Protein AF-A0A2C6KY39-F1 (afdb_monomer)

InterPro domains:
  IPR003323 OTU domain [PS50802] (334-514)

Organism: NCBI:txid483139

Nearest PDB structures (foldseek):
  6dx5-assembly1_A-2  TM=6.648E-01  e=6.462E-04  Farallon virus
  5lrw-assembly1_A  TM=4.893E-01  e=3.773E-02  Homo sapiens
  5y6p-assembly1_lz  TM=8.313E-02  e=6.990E+00  Griffithsia pacifica

Secondary structure (DSSP, 8-state):
-----------------------------------------------------------------PPPHHHHHHHHGGG-------PPP------HHHHHHHHHHHHHHHHHHHHHHHHHHHHHHHHHHHHHHHHHHTT-PPPPP-------------------------------HHHHHHHHHHHHHHTTTTS---------HHHHHHHHTTSS--HHHHHHHHHHHHT--TTTHHHHHHHHHHH-TTS-HHHHHHHHHHTTT-HHHHHHHHHHGGGSPPHHHHHHHHTTTGGG-B-PPPHHHHHHHHHHTT-----SPPP---BSS---EEEE-----SS-HHHHHHHHHHHS-STTHHHHHHHHHHHHHHHSSTTSTTGGGS-HHHHHHHHHHHHHH---GGGGGSTTTTS-GGG--HHHHHHHHHHHHH-GGGTPPP-HHHHHHHHHHHTSEEEEEEPPPB-TTT--BPPPEEEEEPP---S-TTTTTT--EEEEEE-TTS-EEEEEEE--TTHHHHHHHHHHHHHHHHHHHH--

Mean predicted aligned error: 17.51 Å

pLDDT: mean 70.04, std 25.93, range [23.72, 98.56]

Radius of gyration: 34.57 Å; Cα contacts (8 Å, |Δi|>4): 542; chains: 1; bounding box: 104×100×108 Å

Structure (mmCIF, N/CA/C/O backbone):
data_AF-A0A2C6KY39-F1
#
_entry.id   AF-A0A2C6KY39-F1
#
loop_
_atom_site.group_PDB
_atom_site.id
_atom_site.type_symbol
_atom_site.label_atom_id
_atom_site.label_alt_id
_atom_site.label_comp_id
_atom_site.label_asym_id
_atom_site.label_entity_id
_atom_site.label_seq_id
_atom_site.pdbx_PDB_ins_code
_atom_site.Cartn_x
_atom_site.Cartn_y
_atom_site.Cartn_z
_atom_site.occupancy
_atom_site.B_iso_or_equiv
_atom_site.auth_seq_id
_atom_site.auth_comp_id
_atom_site.auth_asym_id
_atom_site.auth_atom_id
_atom_site.pdbx_PDB_model_num
ATOM 1 N N . MET A 1 1 ? -42.215 21.895 -60.865 1.00 36.88 1 MET A N 1
ATOM 2 C CA . MET A 1 1 ? -40.912 21.889 -61.566 1.00 36.88 1 MET A CA 1
ATOM 3 C C . MET A 1 1 ? -40.409 20.457 -61.552 1.00 36.88 1 MET A C 1
ATOM 5 O O . MET A 1 1 ? -40.299 19.886 -60.479 1.00 36.88 1 MET A O 1
ATOM 9 N N . ALA A 1 2 ? -40.319 19.847 -62.730 1.00 27.84 2 ALA A N 1
ATOM 10 C CA . ALA A 1 2 ? -40.395 18.403 -62.958 1.00 27.84 2 ALA A CA 1
ATOM 11 C C . ALA A 1 2 ? -39.108 17.833 -63.585 1.00 27.84 2 ALA A C 1
ATOM 13 O O . ALA A 1 2 ? -38.321 18.611 -64.119 1.00 27.84 2 ALA A O 1
ATOM 14 N N . SER A 1 3 ? -39.031 16.487 -63.631 1.00 26.12 3 SER A N 1
ATOM 15 C CA . SER A 1 3 ? -38.187 15.627 -64.503 1.00 26.12 3 SER A CA 1
ATOM 16 C C . SER A 1 3 ? -36.791 15.238 -63.967 1.00 26.12 3 SER A C 1
ATOM 18 O O . SER A 1 3 ? -36.095 16.116 -63.483 1.00 26.12 3 SER A O 1
ATOM 20 N N . VAL A 1 4 ? -36.207 14.028 -64.092 1.00 32.62 4 VAL A N 1
ATO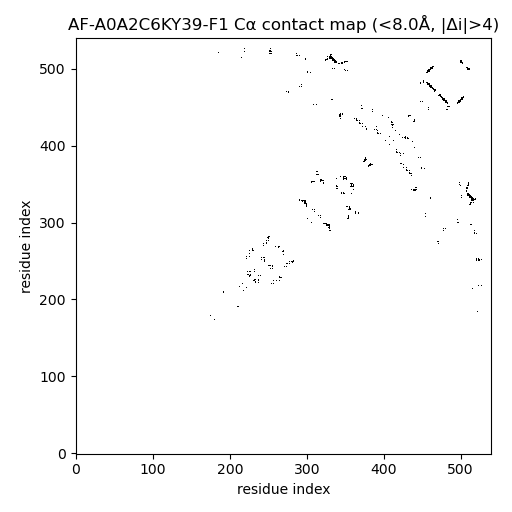M 21 C CA . VAL A 1 4 ? -36.572 12.596 -64.298 1.00 32.62 4 VAL A CA 1
ATOM 22 C C . VAL A 1 4 ? -35.229 11.806 -64.388 1.00 32.62 4 VAL A C 1
ATOM 24 O O . VAL A 1 4 ? -34.253 12.337 -64.899 1.00 32.62 4 VAL A O 1
ATOM 27 N N . ALA A 1 5 ? -35.227 10.548 -63.911 1.00 30.97 5 ALA A N 1
ATOM 28 C CA . ALA A 1 5 ? -34.446 9.337 -64.288 1.00 30.97 5 ALA A CA 1
ATOM 29 C C . ALA A 1 5 ? -32.886 9.214 -64.314 1.00 30.97 5 ALA A C 1
ATOM 31 O O . ALA A 1 5 ? -32.195 9.820 -65.119 1.00 30.97 5 ALA A O 1
ATOM 32 N N . ARG A 1 6 ? -32.429 8.212 -63.525 1.00 33.03 6 ARG A N 1
ATOM 33 C CA . ARG A 1 6 ? -31.681 6.941 -63.815 1.00 33.03 6 ARG A CA 1
ATOM 34 C C . ARG A 1 6 ? -30.318 6.886 -64.555 1.00 33.03 6 ARG A C 1
ATOM 36 O O . ARG A 1 6 ? -30.243 7.145 -65.745 1.00 33.03 6 ARG A O 1
ATOM 43 N N . ASN A 1 7 ? -29.375 6.249 -63.832 1.00 37.94 7 ASN A N 1
ATOM 44 C CA . ASN A 1 7 ? -28.486 5.089 -64.122 1.00 37.94 7 ASN A CA 1
ATOM 45 C C . ASN A 1 7 ? -27.585 5.040 -65.375 1.00 37.94 7 ASN A C 1
ATOM 47 O O . ASN A 1 7 ? -28.089 5.143 -66.482 1.00 37.94 7 ASN A O 1
ATOM 51 N N . TYR A 1 8 ? -26.302 4.672 -65.186 1.00 31.06 8 TYR A N 1
ATOM 52 C CA . TYR A 1 8 ? -25.666 3.394 -65.609 1.00 31.06 8 TYR A CA 1
ATOM 53 C C . TYR A 1 8 ? -24.148 3.376 -65.245 1.00 31.06 8 TYR A C 1
ATOM 55 O O . TYR A 1 8 ? -23.423 4.320 -65.539 1.00 31.06 8 TYR A O 1
ATOM 63 N N . LEU A 1 9 ? -23.686 2.296 -64.596 1.00 35.53 9 LEU A N 1
ATOM 64 C CA . LEU A 1 9 ? -22.308 1.724 -64.622 1.00 35.53 9 LEU A CA 1
ATOM 65 C C . LEU A 1 9 ? -22.235 0.712 -65.812 1.00 35.53 9 LEU A C 1
ATOM 67 O O . LEU A 1 9 ? -23.295 0.553 -66.423 1.00 35.53 9 LEU A O 1
ATOM 71 N N . PRO A 1 10 ? -21.155 -0.051 -66.150 1.00 56.91 10 PRO A N 1
ATOM 72 C CA . PRO A 1 10 ? -19.895 -0.356 -65.431 1.00 56.91 10 PRO A CA 1
ATOM 73 C C . PRO A 1 10 ? -18.613 -0.462 -66.328 1.00 56.91 10 PRO A C 1
ATOM 75 O O . PRO A 1 10 ? -18.669 -0.279 -67.539 1.00 56.91 10 PRO A O 1
ATOM 78 N N . ASP A 1 11 ? -17.458 -0.804 -65.728 1.00 35.19 11 ASP A N 1
ATOM 79 C CA . ASP A 1 11 ? -16.758 -2.113 -65.886 1.00 35.19 11 ASP A CA 1
ATOM 80 C C . ASP A 1 11 ? -15.215 -2.119 -66.081 1.00 35.19 11 ASP A C 1
ATOM 82 O O . ASP A 1 11 ? -14.670 -1.336 -66.853 1.00 35.19 11 ASP A O 1
ATOM 86 N N . ASN A 1 12 ? -14.585 -3.113 -65.418 1.00 33.00 12 ASN A N 1
ATOM 87 C CA . ASN A 1 12 ? -13.270 -3.785 -65.606 1.00 33.00 12 ASN A CA 1
ATOM 88 C C . ASN A 1 12 ? -11.957 -2.961 -65.570 1.00 33.00 12 ASN A C 1
ATOM 90 O O . ASN A 1 12 ? -11.859 -1.888 -66.139 1.00 33.00 12 ASN A O 1
ATOM 94 N N . GLY A 1 13 ? -10.831 -3.378 -64.972 1.00 31.98 13 GLY A N 1
ATOM 95 C CA . GLY A 1 13 ? -10.314 -4.688 -64.548 1.00 31.98 13 GLY A CA 1
ATOM 96 C C . GLY A 1 13 ? -8.877 -4.846 -65.100 1.00 31.98 13 GLY A C 1
ATOM 97 O O . GLY A 1 13 ? -8.683 -4.645 -66.294 1.00 31.98 13 GLY A O 1
ATOM 98 N N . GLY A 1 14 ? -7.859 -5.186 -64.289 1.00 28.80 14 GLY A N 1
ATOM 99 C CA . GLY A 1 14 ? -6.523 -5.511 -64.833 1.00 28.80 14 GLY A CA 1
ATOM 100 C C . GLY A 1 14 ? -5.338 -5.568 -63.853 1.00 28.80 14 GLY A C 1
ATOM 101 O O . GLY A 1 14 ? -4.915 -4.553 -63.313 1.00 28.80 14 GLY A O 1
ATOM 102 N N . ASN A 1 15 ? -4.778 -6.772 -63.696 1.00 37.00 15 ASN A N 1
ATOM 103 C CA . ASN A 1 15 ? -3.498 -7.112 -63.054 1.00 37.00 15 ASN A CA 1
ATOM 104 C C . ASN A 1 15 ? -2.273 -6.479 -63.748 1.00 37.00 15 ASN A C 1
ATOM 106 O O . ASN A 1 15 ? -2.286 -6.293 -64.961 1.00 37.00 15 ASN A O 1
ATOM 110 N N . GLY A 1 16 ? -1.151 -6.332 -63.028 1.00 31.22 16 GLY A N 1
ATOM 111 C CA . GLY A 1 16 ? 0.162 -6.170 -63.670 1.00 31.22 16 GLY A CA 1
ATOM 112 C C . GLY A 1 16 ? 1.335 -5.925 -62.718 1.00 31.22 16 GLY A C 1
ATOM 113 O O . GLY A 1 16 ? 1.472 -4.846 -62.156 1.00 31.22 16 GLY A O 1
ATOM 114 N N . ALA A 1 17 ? 2.204 -6.926 -62.574 1.00 38.81 17 ALA A N 1
ATOM 115 C CA . ALA A 1 17 ? 3.520 -6.835 -61.946 1.00 38.81 17 ALA A CA 1
ATOM 116 C C . ALA A 1 17 ? 4.590 -6.307 -62.932 1.00 38.81 17 ALA A C 1
ATOM 118 O O . ALA A 1 17 ? 4.516 -6.594 -64.123 1.00 38.81 17 ALA A O 1
ATOM 119 N N . GLY A 1 18 ? 5.629 -5.631 -62.423 1.00 33.31 18 GLY A N 1
ATOM 120 C CA . GLY A 1 18 ? 6.867 -5.281 -63.151 1.00 33.31 18 GLY A CA 1
ATOM 121 C C . GLY A 1 18 ? 7.591 -4.111 -62.466 1.00 33.31 18 GLY A C 1
ATOM 122 O O . GLY A 1 18 ? 7.040 -3.025 -62.388 1.00 33.31 18 GLY A O 1
ATOM 123 N N . LYS A 1 19 ? 8.654 -4.330 -61.680 1.00 37.12 19 LYS A N 1
ATOM 124 C CA . LYS A 1 19 ? 10.090 -4.379 -62.041 1.00 37.12 19 LYS A CA 1
ATOM 125 C C . LYS A 1 19 ? 10.651 -3.135 -62.763 1.00 37.12 19 LYS A C 1
ATOM 127 O O . LYS A 1 19 ? 10.215 -2.791 -63.848 1.00 37.12 19 LYS A O 1
ATOM 132 N N . GLU A 1 20 ? 11.754 -2.662 -62.170 1.00 33.38 20 GLU A N 1
ATOM 133 C CA . GLU A 1 20 ? 12.953 -2.027 -62.749 1.00 33.38 20 GLU A CA 1
ATOM 134 C C . GLU A 1 20 ? 13.181 -0.497 -62.701 1.00 33.38 20 GLU A C 1
ATOM 136 O O . GLU A 1 20 ? 12.447 0.299 -63.269 1.00 33.38 20 GLU A O 1
ATOM 141 N N . ARG A 1 21 ? 14.374 -0.201 -62.139 1.00 33.31 21 ARG A N 1
ATOM 142 C CA . ARG A 1 21 ? 15.366 0.864 -62.423 1.00 33.31 21 ARG A CA 1
ATOM 143 C C . ARG A 1 21 ? 15.078 2.270 -61.883 1.00 33.31 21 ARG A C 1
ATOM 145 O O . ARG A 1 21 ? 14.135 2.934 -62.270 1.00 33.31 21 ARG A O 1
ATOM 152 N N . ALA A 1 22 ? 15.804 2.703 -60.849 1.00 33.44 22 ALA A N 1
ATOM 153 C CA . ALA A 1 22 ? 17.206 3.160 -60.831 1.00 33.44 22 ALA A CA 1
ATOM 154 C C . ALA A 1 22 ? 17.383 4.553 -61.453 1.00 33.44 22 ALA A C 1
ATOM 156 O O . ALA A 1 22 ? 17.287 4.709 -62.663 1.00 33.44 22 ALA A O 1
ATOM 157 N N . ASN A 1 23 ? 17.730 5.535 -60.615 1.00 36.03 23 ASN A N 1
ATOM 158 C CA . ASN A 1 23 ? 18.619 6.620 -61.014 1.00 36.03 23 ASN A CA 1
ATOM 159 C C . ASN A 1 23 ? 19.410 7.140 -59.810 1.00 36.03 23 ASN A C 1
ATOM 161 O O . ASN A 1 23 ? 18.862 7.637 -58.828 1.00 36.03 23 ASN A O 1
ATOM 165 N N . HIS A 1 24 ? 20.725 6.977 -59.930 1.00 32.81 24 HIS A N 1
ATOM 166 C CA . HIS A 1 24 ? 21.764 7.592 -59.124 1.00 32.81 24 HIS A CA 1
ATOM 167 C C . HIS A 1 24 ? 21.763 9.116 -59.299 1.00 32.81 24 HIS A C 1
ATOM 169 O O . HIS A 1 24 ? 21.673 9.612 -60.421 1.00 32.81 24 HIS A O 1
ATOM 175 N N . ARG A 1 25 ? 22.036 9.853 -58.219 1.00 33.16 25 ARG A N 1
ATOM 176 C CA . ARG A 1 25 ? 22.856 11.064 -58.316 1.00 33.16 25 ARG A CA 1
ATOM 177 C C . ARG A 1 25 ? 23.725 11.217 -57.075 1.00 33.16 25 ARG A C 1
ATOM 179 O O . ARG A 1 25 ? 23.261 11.532 -55.987 1.00 33.16 25 ARG A O 1
ATOM 186 N N . THR A 1 26 ? 24.994 10.916 -57.294 1.00 31.88 26 THR A N 1
ATOM 187 C CA . THR A 1 26 ? 26.144 11.139 -56.428 1.00 31.88 26 THR A CA 1
ATOM 188 C C . THR A 1 26 ? 26.583 12.594 -56.591 1.00 31.88 26 THR A C 1
ATOM 190 O O . THR A 1 26 ? 26.703 13.065 -57.721 1.00 31.88 26 THR A O 1
ATOM 193 N N . THR A 1 27 ? 26.873 13.283 -55.491 1.00 36.19 27 THR A N 1
ATOM 194 C CA . THR A 1 27 ? 27.698 14.500 -55.506 1.00 36.19 27 THR A CA 1
ATOM 195 C C . THR A 1 27 ? 28.682 14.379 -54.355 1.00 36.19 27 THR A C 1
ATOM 197 O O . THR A 1 27 ? 28.283 14.247 -53.201 1.00 36.19 27 THR A O 1
ATOM 200 N N . THR A 1 28 ? 29.961 14.364 -54.701 1.00 31.20 28 THR A N 1
ATOM 201 C CA . THR A 1 28 ? 31.115 14.244 -53.813 1.00 31.20 28 THR A CA 1
ATOM 202 C C . THR A 1 28 ? 32.031 15.435 -54.092 1.00 31.20 28 THR A C 1
ATOM 204 O O . THR A 1 28 ? 32.365 15.625 -55.257 1.00 31.20 28 THR A O 1
ATOM 207 N N . ILE A 1 29 ? 32.463 16.107 -53.006 1.00 35.88 29 ILE A N 1
ATOM 208 C CA . ILE A 1 29 ? 33.834 16.619 -52.739 1.00 35.88 29 ILE A CA 1
ATOM 209 C C . ILE A 1 29 ? 34.235 17.892 -53.544 1.00 35.88 29 ILE A C 1
ATOM 211 O O . ILE A 1 29 ? 33.905 18.005 -54.714 1.00 35.88 29 ILE A O 1
ATOM 215 N N . ASP A 1 30 ? 34.835 18.957 -52.989 1.00 28.89 30 ASP A N 1
ATOM 216 C CA . ASP A 1 30 ? 36.075 19.037 -52.190 1.00 28.89 30 ASP A CA 1
ATOM 217 C C . ASP A 1 30 ? 36.143 20.328 -51.310 1.00 28.89 30 ASP A C 1
ATOM 219 O O . ASP A 1 30 ? 35.406 21.283 -51.571 1.00 28.89 30 ASP A O 1
ATOM 223 N N . PRO A 1 31 ? 37.016 20.375 -50.278 1.00 45.53 31 PRO A N 1
ATOM 224 C CA . PRO A 1 31 ? 37.227 21.450 -49.307 1.00 45.53 31 PRO A CA 1
ATOM 225 C C . PRO A 1 31 ? 38.449 22.331 -49.641 1.00 45.53 31 PRO A C 1
ATOM 227 O O . PRO A 1 31 ? 39.282 21.945 -50.453 1.00 45.53 31 PRO A O 1
ATOM 230 N N . THR A 1 32 ? 38.607 23.475 -48.956 1.00 33.94 32 THR A N 1
ATOM 231 C CA . THR A 1 32 ? 39.846 23.975 -48.289 1.00 33.94 32 THR A CA 1
ATOM 232 C C . THR A 1 32 ? 39.788 25.484 -47.982 1.00 33.94 32 THR A C 1
ATOM 234 O O . THR A 1 32 ? 39.135 26.229 -48.705 1.00 33.94 32 THR A O 1
ATOM 237 N N . ALA A 1 33 ? 40.526 25.873 -46.922 1.00 33.19 33 ALA A N 1
ATOM 238 C CA . ALA A 1 33 ? 41.019 27.201 -46.475 1.00 33.19 33 ALA A CA 1
ATOM 239 C C . ALA A 1 33 ? 40.507 27.562 -45.058 1.00 33.19 33 ALA A C 1
ATOM 241 O O . ALA A 1 33 ? 39.350 27.929 -44.892 1.00 33.19 33 ALA A O 1
ATOM 242 N N . PHE A 1 34 ? 41.205 27.212 -43.965 1.00 36.75 34 PHE A N 1
ATOM 243 C CA . PHE A 1 34 ? 42.358 27.906 -43.345 1.00 36.75 34 PHE A CA 1
ATOM 244 C C . PHE A 1 34 ? 42.165 29.423 -43.176 1.00 36.75 34 PHE A C 1
ATOM 246 O O . PHE A 1 34 ? 42.286 30.152 -44.148 1.00 36.75 34 PHE A O 1
ATOM 253 N N . GLU A 1 35 ? 41.957 29.888 -41.938 1.00 33.66 35 GLU A N 1
ATOM 254 C CA . GLU A 1 35 ? 42.928 30.751 -41.247 1.00 33.66 35 GLU A CA 1
ATOM 255 C C . GLU A 1 35 ? 42.586 30.954 -39.761 1.00 33.66 35 GLU A C 1
ATOM 257 O O . GLU A 1 35 ? 41.440 31.082 -39.339 1.00 33.66 35 GLU A O 1
ATOM 262 N N . SER A 1 36 ? 43.653 30.921 -38.976 1.00 37.03 36 SER A N 1
ATOM 263 C CA . SER A 1 36 ? 43.776 31.115 -37.539 1.00 37.03 36 SER A CA 1
ATOM 264 C C . SER A 1 36 ? 43.869 32.594 -37.167 1.00 37.03 36 SER A C 1
ATOM 266 O O . SER A 1 36 ? 44.556 33.347 -37.852 1.00 37.03 36 SER A O 1
ATOM 268 N N . THR A 1 37 ? 43.362 32.985 -35.998 1.00 32.97 37 THR A N 1
ATOM 269 C CA . THR A 1 37 ? 44.036 34.009 -35.178 1.00 32.97 37 THR A CA 1
ATOM 270 C C . THR A 1 37 ? 43.630 33.894 -33.713 1.00 32.97 37 THR A C 1
ATOM 272 O O . THR A 1 37 ? 42.479 34.055 -33.323 1.00 32.97 37 THR A O 1
ATOM 275 N N . SER A 1 38 ? 44.633 33.571 -32.912 1.00 37.16 38 SER A N 1
ATOM 276 C CA . SER A 1 38 ? 44.718 33.680 -31.463 1.00 37.16 38 SER A CA 1
ATOM 277 C C . SER A 1 38 ? 45.049 35.117 -31.055 1.00 37.16 38 SER A C 1
ATOM 279 O O . SER A 1 38 ? 45.911 35.723 -31.689 1.00 37.16 38 SER A O 1
ATOM 281 N N . GLN A 1 39 ? 44.481 35.623 -29.953 1.00 31.95 39 GLN A N 1
ATOM 282 C CA . GLN A 1 39 ? 45.157 36.648 -29.152 1.00 31.95 39 GLN A CA 1
ATOM 283 C C . GLN A 1 39 ? 44.742 36.613 -27.672 1.00 31.95 39 GLN A C 1
ATOM 285 O O . GLN A 1 39 ? 43.570 36.479 -27.330 1.00 31.95 39 GLN A O 1
ATOM 290 N N . GLU A 1 40 ? 45.774 36.683 -26.833 1.00 39.59 40 GLU A N 1
ATOM 291 C CA . GLU A 1 40 ? 45.837 36.577 -25.374 1.00 39.59 40 GLU A CA 1
ATOM 292 C C . GLU A 1 40 ? 45.505 37.882 -24.611 1.00 39.59 40 GLU A C 1
ATOM 294 O O . GLU A 1 40 ? 45.471 38.962 -25.202 1.00 39.59 40 GLU A O 1
ATOM 299 N N . ARG A 1 41 ? 45.507 37.738 -23.267 1.00 31.47 41 ARG A N 1
ATOM 300 C CA . ARG A 1 41 ? 45.662 38.716 -22.154 1.00 31.47 41 ARG A CA 1
ATOM 301 C C . ARG A 1 41 ? 44.353 39.202 -21.521 1.00 31.47 41 ARG A C 1
ATOM 303 O O . ARG A 1 41 ? 43.426 39.557 -22.228 1.00 31.47 41 ARG A O 1
ATOM 310 N N . GLY A 1 42 ? 44.216 39.294 -20.198 1.00 29.12 42 GLY A N 1
ATOM 311 C CA . GLY A 1 42 ? 45.138 39.078 -19.079 1.00 29.12 42 GLY A CA 1
ATOM 312 C C . GLY A 1 42 ? 44.414 39.339 -17.742 1.00 29.12 42 GLY A C 1
ATOM 313 O O . GLY A 1 42 ? 43.309 39.877 -17.735 1.00 29.12 42 GLY A O 1
ATOM 314 N N . GLU A 1 43 ? 45.047 38.915 -16.647 1.00 41.84 43 GLU A N 1
ATOM 315 C CA . GLU A 1 43 ? 44.728 39.153 -15.220 1.00 41.84 43 GLU A CA 1
ATOM 316 C C . GLU A 1 43 ? 44.594 40.674 -14.915 1.00 41.84 43 GLU A C 1
ATOM 318 O O . GLU A 1 43 ? 45.094 41.482 -15.691 1.00 41.84 43 GLU A O 1
ATOM 323 N N . THR A 1 44 ? 43.915 41.198 -13.883 1.00 34.81 44 THR A N 1
ATOM 324 C CA . THR A 1 44 ? 44.059 40.984 -12.425 1.00 34.81 44 THR A CA 1
ATOM 325 C C . THR A 1 44 ? 42.930 41.678 -11.626 1.00 34.81 44 THR A C 1
ATOM 327 O O . THR A 1 44 ? 42.529 42.788 -11.958 1.00 34.81 44 THR A O 1
ATOM 330 N N . ASP A 1 45 ? 42.509 41.017 -10.547 1.00 34.84 45 ASP A N 1
ATOM 331 C CA . ASP A 1 45 ? 42.224 41.447 -9.159 1.00 34.84 45 ASP A CA 1
ATOM 332 C C . ASP A 1 45 ? 41.598 42.798 -8.703 1.00 34.84 45 ASP A C 1
ATOM 334 O O . ASP A 1 45 ? 42.045 43.896 -9.016 1.00 34.84 45 ASP A O 1
ATOM 338 N N . THR A 1 46 ? 40.711 42.620 -7.704 1.00 36.34 46 THR A N 1
ATOM 339 C CA . THR A 1 46 ? 40.315 43.476 -6.551 1.00 36.34 46 THR A CA 1
ATOM 340 C C . THR A 1 46 ? 39.628 44.843 -6.731 1.00 36.34 46 THR A C 1
ATOM 342 O O . THR A 1 46 ? 40.208 45.803 -7.224 1.00 36.34 46 THR A O 1
ATOM 345 N N . SER A 1 47 ? 38.428 44.987 -6.147 1.00 29.58 47 SER A N 1
ATOM 346 C CA . SER A 1 47 ? 38.127 45.966 -5.073 1.00 29.58 47 SER A CA 1
ATOM 347 C C . SER A 1 47 ? 36.646 45.947 -4.647 1.00 29.58 47 SER A C 1
ATOM 349 O O . SER A 1 47 ? 35.771 45.429 -5.335 1.00 29.58 47 SER A O 1
ATOM 351 N N . GLU A 1 48 ? 36.451 46.443 -3.429 1.00 31.53 48 GLU A N 1
ATOM 352 C CA . GLU A 1 48 ? 35.284 46.486 -2.546 1.00 31.53 48 GLU A CA 1
ATOM 353 C C . GLU A 1 48 ? 34.070 47.282 -3.068 1.00 31.53 48 GLU A C 1
ATOM 355 O O . GLU A 1 48 ? 34.198 48.123 -3.952 1.00 31.53 48 GLU A O 1
ATOM 360 N N . GLY A 1 49 ? 32.922 47.124 -2.388 1.00 27.86 49 GLY A N 1
ATOM 361 C CA . GLY A 1 49 ? 32.062 48.280 -2.088 1.00 27.86 49 GLY A CA 1
ATOM 362 C C . GLY A 1 49 ? 30.573 48.177 -2.432 1.00 27.86 49 GLY A C 1
ATOM 363 O O . GLY A 1 49 ? 30.173 48.403 -3.565 1.00 27.86 49 GLY A O 1
ATOM 364 N N . ASP A 1 50 ? 29.780 47.960 -1.381 1.00 28.34 50 ASP A N 1
ATOM 365 C CA . ASP A 1 50 ? 28.473 48.570 -1.086 1.00 28.34 50 ASP A CA 1
ATOM 366 C C . ASP A 1 50 ? 27.178 48.240 -1.863 1.00 28.34 50 ASP A C 1
ATOM 368 O O . ASP A 1 50 ? 26.956 48.578 -3.021 1.00 28.34 50 ASP A O 1
ATOM 372 N N . LEU A 1 51 ? 26.261 47.645 -1.077 1.00 32.66 51 LEU A N 1
ATOM 373 C CA . LEU A 1 51 ? 24.873 48.062 -0.818 1.00 32.66 51 LEU A CA 1
ATOM 374 C C . LEU A 1 51 ? 24.143 48.825 -1.931 1.00 32.66 51 LEU A C 1
ATOM 376 O O . LEU A 1 51 ? 24.444 49.980 -2.154 1.00 32.66 51 LEU A O 1
ATOM 380 N N . TRP A 1 52 ? 23.036 48.266 -2.436 1.00 28.69 52 TRP A N 1
ATOM 381 C CA . TRP A 1 52 ? 21.708 48.903 -2.407 1.00 28.69 52 TRP A CA 1
ATOM 382 C C . TRP A 1 52 ? 20.611 47.835 -2.566 1.00 28.69 52 TRP A C 1
ATOM 384 O O . TRP A 1 52 ? 20.792 46.762 -3.137 1.00 28.69 52 TRP A O 1
ATOM 394 N N . THR A 1 53 ? 19.479 48.129 -1.949 1.00 30.48 53 THR A N 1
ATOM 395 C CA . THR A 1 53 ? 18.307 47.295 -1.686 1.00 30.48 53 THR A CA 1
ATOM 396 C C . THR A 1 53 ? 17.428 47.053 -2.916 1.00 30.48 53 THR A C 1
ATOM 398 O O . THR A 1 53 ? 17.204 47.965 -3.707 1.00 30.48 53 THR A O 1
ATOM 401 N N . SER A 1 54 ? 16.802 45.870 -3.011 1.00 27.34 54 SER A N 1
ATOM 402 C CA . SER A 1 54 ? 15.392 45.733 -3.427 1.00 27.34 54 SER A CA 1
ATOM 403 C C . SER A 1 54 ? 14.818 44.339 -3.147 1.00 27.34 54 SER A C 1
ATOM 405 O O . SER A 1 54 ? 15.398 43.308 -3.473 1.00 27.34 54 SER A O 1
ATOM 407 N N . ARG A 1 55 ? 13.650 44.351 -2.496 1.00 28.55 55 ARG A N 1
ATOM 408 C CA . ARG A 1 55 ? 12.750 43.224 -2.210 1.00 28.55 55 ARG A CA 1
ATOM 409 C C . ARG A 1 55 ? 12.240 42.576 -3.505 1.00 28.55 55 ARG A C 1
ATOM 411 O O . ARG A 1 55 ? 12.059 43.298 -4.476 1.00 28.55 55 ARG A O 1
ATOM 418 N N . VAL A 1 56 ? 11.857 41.289 -3.432 1.00 25.48 56 VAL A N 1
ATOM 419 C CA . VAL A 1 56 ? 10.525 40.717 -3.795 1.00 25.48 56 VAL A CA 1
ATOM 420 C C . VAL A 1 56 ? 10.646 39.202 -4.087 1.00 25.48 56 VAL A C 1
ATOM 422 O O . VAL A 1 56 ? 11.260 38.782 -5.056 1.00 25.48 56 VAL A O 1
ATOM 425 N N . PHE A 1 57 ? 10.009 38.415 -3.206 1.00 28.44 57 PHE A N 1
ATOM 426 C CA . PHE A 1 57 ? 9.527 37.025 -3.325 1.00 28.44 57 PHE A CA 1
ATOM 427 C C . PHE A 1 57 ? 10.513 35.890 -3.667 1.00 28.44 57 PHE A C 1
ATOM 429 O O . PHE A 1 57 ? 10.662 35.484 -4.814 1.00 28.44 57 PHE A O 1
ATOM 436 N N . ALA A 1 58 ? 11.021 35.229 -2.619 1.00 27.08 58 ALA A N 1
ATOM 437 C CA . ALA A 1 58 ? 11.440 33.830 -2.685 1.00 27.08 58 ALA A CA 1
ATOM 438 C C . ALA A 1 58 ? 10.527 32.981 -1.787 1.00 27.08 58 ALA A C 1
ATOM 440 O O . ALA A 1 58 ? 10.596 33.024 -0.561 1.00 27.08 58 ALA A O 1
ATOM 441 N N . ASN A 1 59 ? 9.657 32.220 -2.447 1.00 26.50 59 ASN A N 1
ATOM 442 C CA . ASN A 1 59 ? 8.874 31.122 -1.899 1.00 26.50 59 ASN A CA 1
ATOM 443 C C . ASN A 1 59 ? 9.850 30.036 -1.408 1.00 26.50 59 ASN A C 1
ATOM 445 O O . ASN A 1 59 ? 10.340 29.225 -2.197 1.00 26.50 59 ASN A O 1
ATOM 449 N N . THR A 1 60 ? 10.176 30.015 -0.117 1.00 25.72 60 THR A N 1
ATOM 450 C CA . THR A 1 60 ? 10.931 28.915 0.492 1.00 25.72 60 THR A CA 1
ATOM 451 C C . THR A 1 60 ? 9.994 27.734 0.713 1.00 25.72 60 THR A C 1
ATOM 453 O O . THR A 1 60 ? 9.470 27.488 1.797 1.00 25.72 60 THR A O 1
ATOM 456 N N . GLY A 1 61 ? 9.793 26.966 -0.358 1.00 25.30 61 GLY A N 1
ATOM 457 C CA . GLY A 1 61 ? 9.284 25.607 -0.273 1.00 25.30 61 GLY A CA 1
ATOM 458 C C . GLY A 1 61 ? 10.249 24.768 0.558 1.00 25.30 61 GLY A C 1
ATOM 459 O O . GLY A 1 61 ? 11.241 24.250 0.045 1.00 25.30 61 GLY A O 1
ATOM 460 N N . LEU A 1 62 ? 9.953 24.635 1.851 1.00 23.72 62 LEU A N 1
ATOM 461 C CA . LEU A 1 62 ? 10.519 23.617 2.725 1.00 23.72 62 LEU A CA 1
ATOM 462 C C . LEU A 1 62 ? 10.179 22.246 2.130 1.00 23.72 62 LEU A C 1
ATOM 464 O O . LEU A 1 62 ? 9.166 21.628 2.458 1.00 23.72 62 LEU A O 1
ATOM 468 N N . ARG A 1 63 ? 11.049 21.746 1.246 1.00 27.17 63 ARG A N 1
ATOM 469 C CA . ARG A 1 63 ? 11.145 20.319 0.948 1.00 27.17 63 ARG A CA 1
ATOM 470 C C . ARG A 1 63 ? 11.514 19.630 2.257 1.00 27.17 63 ARG A C 1
ATOM 472 O O . ARG A 1 63 ? 12.691 19.478 2.580 1.00 27.17 63 ARG A O 1
ATOM 479 N N . ARG A 1 64 ? 10.501 19.212 3.022 1.00 27.16 64 ARG A N 1
ATOM 480 C CA . ARG A 1 64 ? 10.677 18.199 4.063 1.00 27.16 64 ARG A CA 1
ATOM 481 C C . ARG A 1 64 ? 11.371 17.017 3.391 1.00 27.16 64 ARG A C 1
ATOM 483 O O . ARG A 1 64 ? 10.799 16.391 2.498 1.00 27.16 64 ARG A O 1
ATOM 490 N N . ARG A 1 65 ? 12.616 16.737 3.789 1.00 26.12 65 ARG A N 1
ATOM 491 C CA . ARG A 1 65 ? 13.258 15.448 3.520 1.00 26.12 65 ARG A CA 1
ATOM 492 C C . ARG A 1 65 ? 12.303 14.382 4.054 1.00 26.12 65 ARG A C 1
ATOM 494 O O . ARG A 1 65 ? 12.109 14.284 5.262 1.00 26.12 65 ARG A O 1
ATOM 501 N N . ARG A 1 66 ? 11.644 13.658 3.148 1.00 37.47 66 ARG A N 1
ATOM 502 C CA . ARG A 1 66 ? 10.832 12.496 3.508 1.00 37.47 66 ARG A CA 1
ATOM 503 C C . ARG A 1 66 ? 11.790 11.434 4.064 1.00 37.47 66 ARG A C 1
ATOM 505 O O . ARG A 1 66 ? 12.794 11.172 3.397 1.00 37.47 66 ARG A O 1
ATOM 512 N N . PRO A 1 67 ? 11.538 10.855 5.251 1.00 28.06 67 PRO A N 1
ATOM 513 C CA . PRO A 1 67 ? 12.267 9.667 5.674 1.00 28.06 67 PRO A CA 1
ATOM 514 C C . PRO A 1 67 ? 12.059 8.582 4.616 1.00 28.06 67 PRO A C 1
ATOM 516 O O . PRO A 1 67 ? 10.953 8.416 4.094 1.00 28.06 67 PRO A O 1
ATOM 519 N N . SER A 1 68 ? 13.138 7.906 4.230 1.00 36.16 68 SER A N 1
ATOM 520 C CA . SER A 1 68 ? 13.045 6.873 3.205 1.00 36.16 68 SER A CA 1
ATOM 521 C C . SER A 1 68 ? 12.304 5.673 3.794 1.00 36.16 68 SER A C 1
ATOM 523 O O . SER A 1 68 ? 12.470 5.346 4.966 1.00 36.16 68 SER A O 1
ATOM 525 N N . ARG A 1 69 ? 11.511 4.960 2.991 1.00 42.78 69 ARG A N 1
ATOM 526 C CA . ARG A 1 69 ? 10.842 3.714 3.407 1.00 42.78 69 ARG A CA 1
ATOM 527 C C . ARG A 1 69 ? 11.832 2.656 3.940 1.00 42.78 69 ARG A C 1
ATOM 529 O O . ARG A 1 69 ? 11.463 1.780 4.721 1.00 42.78 69 ARG A O 1
ATOM 536 N N . THR A 1 70 ? 13.110 2.772 3.578 1.00 44.62 70 THR A N 1
ATOM 537 C CA . THR A 1 70 ? 14.238 1.995 4.115 1.00 44.62 70 THR A CA 1
ATOM 538 C C . THR A 1 70 ? 14.460 2.215 5.614 1.00 44.62 70 THR A C 1
ATOM 540 O O . THR A 1 70 ? 14.821 1.265 6.309 1.00 44.62 70 THR A O 1
ATOM 543 N N . ASP A 1 71 ? 14.175 3.411 6.135 1.00 40.62 71 ASP A N 1
ATOM 544 C CA . ASP A 1 71 ? 14.309 3.726 7.562 1.00 40.62 71 ASP A CA 1
ATOM 545 C C . ASP A 1 71 ? 13.233 3.027 8.403 1.00 40.62 71 ASP A C 1
ATOM 547 O O . ASP A 1 71 ? 13.503 2.677 9.540 1.00 40.62 71 ASP A O 1
ATOM 551 N N . LEU A 1 72 ? 12.054 2.710 7.849 1.00 37.16 72 LEU A N 1
ATOM 552 C CA . LEU A 1 72 ? 11.095 1.815 8.518 1.00 37.16 72 LEU A CA 1
ATOM 553 C C . LEU A 1 72 ? 11.447 0.330 8.320 1.00 37.16 72 LEU A C 1
ATOM 555 O O . LEU A 1 72 ? 11.291 -0.478 9.235 1.00 37.16 72 LEU A O 1
ATOM 559 N N . ARG A 1 73 ? 11.951 -0.059 7.140 1.00 39.75 73 ARG A N 1
ATOM 560 C CA . ARG A 1 73 ? 12.196 -1.474 6.796 1.00 39.75 73 ARG A CA 1
ATOM 561 C C . ARG A 1 73 ? 13.408 -2.081 7.516 1.00 39.75 73 ARG A C 1
ATOM 563 O O . ARG A 1 73 ? 13.341 -3.236 7.926 1.00 39.75 73 ARG A O 1
ATOM 570 N N . THR A 1 74 ? 14.476 -1.306 7.729 1.00 40.00 74 THR A N 1
ATOM 571 C CA . THR A 1 74 ? 15.694 -1.760 8.443 1.00 40.00 74 THR A CA 1
ATOM 572 C C . THR A 1 74 ? 15.413 -2.083 9.920 1.00 40.00 74 THR A C 1
ATOM 574 O O . THR A 1 74 ? 16.123 -2.882 10.531 1.00 40.00 74 THR A O 1
ATOM 577 N N . TYR A 1 75 ? 14.345 -1.512 10.485 1.00 34.50 75 TYR A N 1
ATOM 578 C CA . TYR A 1 75 ? 13.906 -1.773 11.856 1.00 34.50 75 TYR A CA 1
ATOM 579 C C . TYR A 1 75 ? 13.049 -3.042 11.980 1.00 34.50 75 TYR A C 1
ATOM 581 O O . TYR A 1 75 ? 13.166 -3.756 12.972 1.00 34.50 75 TYR A O 1
ATOM 589 N N . ILE A 1 76 ? 12.246 -3.378 10.964 1.00 36.69 76 ILE A N 1
ATOM 590 C CA . ILE A 1 76 ? 11.328 -4.532 10.998 1.00 36.69 76 ILE A CA 1
ATOM 591 C C . ILE A 1 76 ? 12.073 -5.873 10.846 1.00 36.69 76 ILE A C 1
ATOM 593 O O . ILE A 1 76 ? 11.680 -6.875 11.442 1.00 36.69 76 ILE A O 1
ATOM 597 N N . THR A 1 77 ? 13.177 -5.928 10.094 1.00 36.41 77 THR A N 1
ATOM 598 C CA . THR A 1 77 ? 13.865 -7.200 9.797 1.00 36.41 77 THR A CA 1
ATOM 599 C C . THR A 1 77 ? 14.814 -7.700 10.891 1.00 36.41 77 THR A C 1
ATOM 601 O O . THR A 1 77 ? 15.166 -8.875 10.875 1.00 36.41 77 THR A O 1
ATOM 604 N N . ARG A 1 78 ? 15.214 -6.870 11.868 1.00 34.47 78 ARG A N 1
ATOM 605 C CA . ARG A 1 78 ? 16.143 -7.280 12.949 1.00 34.47 78 ARG A CA 1
ATOM 606 C C . ARG A 1 78 ? 15.509 -8.137 14.057 1.00 34.47 78 ARG A C 1
ATOM 608 O O . ARG A 1 78 ? 16.232 -8.647 14.902 1.00 34.47 78 ARG A O 1
ATOM 615 N N . GLY A 1 79 ? 14.189 -8.332 14.054 1.00 31.97 79 GLY A N 1
ATOM 616 C CA . GLY A 1 79 ? 13.478 -9.112 15.078 1.00 31.97 79 GLY A CA 1
ATOM 617 C C . GLY A 1 79 ? 13.350 -10.622 14.822 1.00 31.97 79 GLY A C 1
ATOM 618 O O . GLY A 1 79 ? 12.644 -11.282 15.576 1.00 31.97 79 GLY A O 1
ATOM 619 N N . ARG A 1 80 ? 13.955 -11.182 13.760 1.00 36.16 80 ARG A N 1
ATOM 620 C CA . ARG A 1 80 ? 13.690 -12.571 13.310 1.00 36.16 80 ARG A CA 1
ATOM 621 C C . ARG A 1 80 ? 14.722 -13.640 13.689 1.00 36.16 80 ARG A C 1
ATOM 623 O O . ARG A 1 80 ? 14.493 -14.804 13.370 1.00 36.16 80 ARG A O 1
ATOM 630 N N . ASP A 1 81 ? 15.790 -13.305 14.405 1.00 34.50 81 ASP A N 1
ATOM 631 C CA . ASP A 1 81 ? 16.819 -14.289 14.768 1.00 34.50 81 ASP A CA 1
ATOM 632 C C . ASP A 1 81 ? 16.592 -14.875 16.171 1.00 34.50 81 ASP A C 1
ATOM 634 O O . ASP A 1 81 ? 17.203 -14.422 17.133 1.00 34.50 81 ASP A O 1
ATOM 638 N N . PHE A 1 82 ? 15.748 -15.912 16.304 1.00 32.53 82 PHE A N 1
ATOM 639 C CA . PHE A 1 82 ? 15.756 -16.787 17.490 1.00 32.53 82 PHE A CA 1
ATOM 640 C C . PHE A 1 82 ? 15.456 -18.276 17.183 1.00 32.53 82 PHE A C 1
ATOM 642 O O . PHE A 1 82 ? 14.383 -18.655 16.727 1.00 32.53 82 PHE A O 1
ATOM 649 N N . HIS A 1 83 ? 16.467 -19.099 17.495 1.00 32.50 83 HIS A N 1
ATOM 650 C CA . HIS A 1 83 ? 16.526 -20.536 17.823 1.00 32.50 83 HIS A CA 1
ATOM 651 C C . HIS A 1 83 ? 15.759 -21.599 17.005 1.00 32.50 83 HIS A C 1
ATOM 653 O O . HIS A 1 83 ? 14.672 -22.050 17.363 1.00 32.50 83 HIS A O 1
ATOM 659 N N . HIS A 1 84 ? 16.474 -22.224 16.060 1.00 30.03 84 HIS A N 1
ATOM 660 C CA . HIS A 1 84 ? 16.225 -23.613 15.658 1.00 30.03 84 HIS A CA 1
ATOM 661 C C . HIS A 1 84 ? 16.823 -24.603 16.677 1.00 30.03 84 HIS A C 1
ATOM 663 O O . HIS A 1 84 ? 18.021 -24.893 16.664 1.00 30.03 84 HIS A O 1
ATOM 669 N N . VAL A 1 85 ? 15.979 -25.172 17.544 1.00 30.52 85 VAL A N 1
ATOM 670 C CA . VAL A 1 85 ? 16.333 -26.334 18.377 1.00 30.52 85 VAL A CA 1
ATOM 671 C C . VAL A 1 85 ? 16.175 -27.617 17.557 1.00 30.52 85 VAL A C 1
ATOM 673 O O . VAL A 1 85 ? 15.078 -28.035 17.191 1.00 30.52 85 VAL A O 1
ATOM 676 N N . ARG A 1 86 ? 17.311 -28.254 17.276 1.00 32.25 86 ARG A N 1
ATOM 677 C CA . ARG A 1 86 ? 17.450 -29.502 16.517 1.00 32.25 86 ARG A CA 1
ATOM 678 C C . ARG A 1 86 ? 17.067 -30.697 17.409 1.00 32.25 86 ARG A C 1
ATOM 680 O O . ARG A 1 86 ? 17.847 -31.093 18.272 1.00 32.25 86 ARG A O 1
ATOM 687 N N . LYS A 1 87 ? 15.882 -31.294 17.223 1.00 32.00 87 LYS A N 1
ATOM 688 C CA . LYS A 1 87 ? 15.507 -32.557 17.896 1.00 32.00 87 LYS A CA 1
ATOM 689 C C . LYS A 1 87 ? 16.065 -33.763 17.127 1.00 32.00 87 LYS A C 1
ATOM 691 O O . LYS A 1 87 ? 15.710 -33.985 15.974 1.00 32.00 87 LYS A O 1
ATOM 696 N N . LYS A 1 88 ? 16.934 -34.541 17.785 1.00 36.47 88 LYS A N 1
ATOM 697 C CA . LYS A 1 88 ? 17.393 -35.870 17.344 1.00 36.47 88 LYS A CA 1
ATOM 698 C C . LYS A 1 88 ? 16.247 -36.882 17.460 1.00 36.47 88 LYS A C 1
ATOM 700 O O . LYS A 1 88 ? 15.625 -36.978 18.516 1.00 36.47 88 LYS A O 1
ATOM 705 N N . SER A 1 89 ? 16.003 -37.652 16.403 1.00 33.47 89 SER A N 1
ATOM 706 C CA . SER A 1 89 ? 15.115 -38.816 16.410 1.00 33.47 89 SER A CA 1
ATOM 707 C C . SER A 1 89 ? 15.889 -40.078 16.807 1.00 33.47 89 SER A C 1
ATOM 709 O O . SER A 1 89 ? 16.964 -40.355 16.282 1.00 33.47 89 SER A O 1
ATOM 711 N N . ILE A 1 90 ? 15.327 -40.844 17.744 1.00 36.12 90 ILE A N 1
ATOM 712 C CA . ILE A 1 90 ? 15.743 -42.210 18.084 1.00 36.12 90 ILE A CA 1
ATOM 713 C C . ILE A 1 90 ? 14.683 -43.153 17.506 1.00 36.12 90 ILE A C 1
ATOM 715 O O . ILE A 1 90 ? 13.483 -42.926 17.676 1.00 36.12 90 ILE A O 1
ATOM 719 N N . GLY A 1 91 ? 15.140 -44.163 16.765 1.00 41.25 91 GLY A N 1
ATOM 720 C CA . GLY A 1 91 ? 14.309 -45.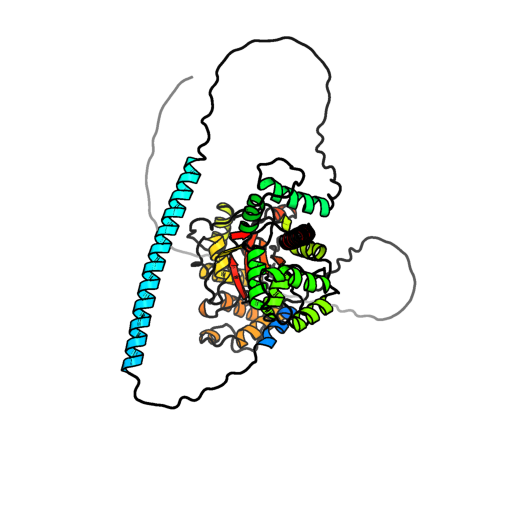145 16.075 1.00 41.25 91 GLY A CA 1
ATOM 721 C C . GLY A 1 91 ? 13.687 -46.179 17.014 1.00 41.25 91 GLY A C 1
ATOM 722 O O . GLY A 1 91 ? 14.284 -46.581 18.007 1.00 41.25 91 GLY A O 1
ATOM 723 N N . GLY A 1 92 ? 12.483 -46.626 16.660 1.00 36.94 92 GLY A N 1
ATOM 724 C CA . GLY A 1 92 ? 11.782 -47.730 17.311 1.00 36.94 92 GLY A CA 1
ATOM 725 C C . GLY A 1 92 ? 10.731 -48.308 16.368 1.00 36.94 92 GLY A C 1
ATOM 726 O O . GLY A 1 92 ? 9.693 -47.694 16.114 1.00 36.94 92 GLY A O 1
ATOM 727 N N . THR A 1 93 ? 11.034 -49.473 15.805 1.00 49.69 93 THR A N 1
ATOM 728 C CA . THR A 1 93 ? 10.196 -50.256 14.895 1.00 49.69 93 THR A CA 1
ATOM 729 C C . THR A 1 93 ? 9.067 -50.935 15.670 1.00 49.69 93 THR A C 1
ATOM 731 O O . THR A 1 93 ? 9.288 -51.903 16.386 1.00 49.69 93 THR A O 1
ATOM 734 N N . GLY A 1 94 ? 7.845 -50.411 15.535 1.00 51.84 94 GLY A N 1
ATOM 735 C CA . GLY A 1 94 ? 6.642 -51.011 16.135 1.00 51.84 94 GLY A CA 1
ATOM 736 C C . GLY A 1 94 ? 5.342 -50.217 15.948 1.00 51.84 94 GLY A C 1
ATOM 737 O O . GLY A 1 94 ? 4.431 -50.332 16.760 1.00 51.84 94 GLY A O 1
ATOM 738 N N . ARG A 1 95 ? 5.250 -49.350 14.926 1.00 48.72 95 ARG A N 1
ATOM 739 C CA . ARG A 1 95 ? 4.181 -48.334 14.803 1.00 48.72 95 ARG A CA 1
ATOM 740 C C . ARG A 1 95 ? 3.241 -48.475 13.600 1.00 48.72 95 ARG A C 1
ATOM 742 O O . ARG A 1 95 ? 2.384 -47.613 13.443 1.00 48.72 95 ARG A O 1
ATOM 749 N N . SER A 1 96 ? 3.342 -49.509 12.759 1.00 54.44 96 SER A N 1
ATOM 750 C CA . SER A 1 96 ? 2.623 -49.484 11.468 1.00 54.44 96 SER A CA 1
ATOM 751 C C . SER A 1 96 ? 1.090 -49.526 11.583 1.00 54.44 96 SER A C 1
ATOM 753 O O . SER A 1 96 ? 0.431 -48.887 10.768 1.00 54.44 96 SER A O 1
ATOM 755 N N . SER A 1 97 ? 0.497 -50.153 12.610 1.00 55.91 97 SER A N 1
ATOM 756 C CA . SER A 1 97 ? -0.976 -50.200 12.708 1.00 55.91 97 SER A CA 1
ATOM 757 C C . SER A 1 97 ? -1.602 -48.908 13.250 1.00 55.91 97 SER A C 1
ATOM 759 O O . SER A 1 97 ? -2.663 -48.496 12.787 1.00 55.91 97 SER A O 1
ATOM 761 N N . ARG A 1 98 ? -0.927 -48.200 14.170 1.00 60.97 98 ARG A N 1
ATOM 762 C CA . ARG A 1 98 ? -1.423 -46.915 14.700 1.00 60.97 98 ARG A CA 1
ATOM 763 C C . ARG A 1 98 ? -1.318 -45.793 13.675 1.00 60.97 98 ARG A C 1
ATOM 765 O O . ARG A 1 98 ? -2.229 -44.977 13.587 1.00 60.97 98 ARG A O 1
ATOM 772 N N . THR A 1 99 ? -0.251 -45.764 12.877 1.00 66.19 99 THR A N 1
ATOM 773 C CA . THR A 1 99 ? -0.097 -44.745 11.830 1.00 66.19 99 THR A CA 1
ATOM 774 C C . THR A 1 99 ? -1.133 -44.925 10.722 1.00 66.19 99 THR A C 1
ATOM 776 O O . THR A 1 99 ? -1.695 -43.938 10.259 1.00 66.19 99 THR A O 1
ATOM 779 N N . ALA A 1 100 ? -1.455 -46.171 10.355 1.00 67.75 100 ALA A N 1
ATOM 780 C CA . ALA A 1 100 ? -2.518 -46.461 9.394 1.00 67.75 100 ALA A CA 1
ATOM 781 C C . ALA A 1 100 ? -3.901 -46.038 9.919 1.00 67.75 100 ALA A C 1
ATOM 783 O O . ALA A 1 100 ? -4.672 -45.422 9.187 1.00 67.75 100 ALA A O 1
ATOM 784 N N . TYR A 1 101 ? -4.191 -46.289 11.200 1.00 69.31 101 TYR A N 1
ATOM 785 C CA . TYR A 1 101 ? -5.457 -45.883 11.815 1.00 69.31 101 TYR A CA 1
ATOM 786 C C . TYR A 1 101 ? -5.609 -44.355 11.889 1.00 69.31 101 TYR A C 1
ATOM 788 O O . TYR A 1 101 ? -6.662 -43.819 11.555 1.00 69.31 101 TYR A O 1
ATOM 796 N N . ILE A 1 102 ? -4.543 -43.636 12.258 1.00 74.56 102 ILE A N 1
ATOM 797 C CA . ILE A 1 102 ? -4.536 -42.165 12.291 1.00 74.56 102 ILE A CA 1
ATOM 798 C C . ILE A 1 102 ? -4.667 -41.581 10.879 1.00 74.56 102 ILE A C 1
ATOM 800 O O . ILE A 1 102 ? -5.409 -40.619 10.689 1.00 74.56 102 ILE A O 1
ATOM 804 N N . ALA A 1 103 ? -3.999 -42.164 9.881 1.00 73.31 103 ALA A N 1
ATOM 805 C CA . ALA A 1 103 ? -4.116 -41.720 8.494 1.00 73.31 103 ALA A CA 1
ATOM 806 C C . ALA A 1 103 ? -5.543 -41.919 7.957 1.00 73.31 103 ALA A C 1
ATOM 808 O O . ALA A 1 103 ? -6.104 -41.006 7.353 1.00 73.31 103 ALA A O 1
ATOM 809 N N . PHE A 1 104 ? -6.158 -43.068 8.248 1.00 80.62 104 PHE A N 1
ATOM 810 C CA . PHE A 1 104 ? -7.542 -43.354 7.877 1.00 80.62 104 PHE A CA 1
ATOM 811 C C . PHE A 1 104 ? -8.527 -42.389 8.551 1.00 80.62 104 PHE A C 1
ATOM 813 O O . PHE A 1 104 ? -9.372 -41.801 7.880 1.00 80.62 104 PHE A O 1
ATOM 820 N N . PHE A 1 105 ? -8.383 -42.158 9.859 1.00 80.62 105 PHE A N 1
ATOM 821 C CA . PHE A 1 105 ? -9.275 -41.263 10.597 1.00 80.62 105 PHE A CA 1
ATOM 822 C C . PHE A 1 105 ? -9.148 -39.808 10.129 1.00 80.62 105 PHE A C 1
ATOM 824 O O . PHE A 1 105 ? -10.152 -39.120 9.964 1.00 80.62 105 PHE A O 1
ATOM 831 N N . THR A 1 106 ? -7.920 -39.361 9.844 1.00 80.06 106 THR A N 1
ATOM 832 C CA . THR A 1 106 ? -7.668 -38.035 9.264 1.00 80.06 106 THR A CA 1
ATOM 833 C C . THR A 1 106 ? -8.338 -37.906 7.895 1.00 80.06 106 THR A C 1
ATOM 835 O O . THR A 1 106 ? -9.040 -36.929 7.664 1.00 80.06 106 THR A O 1
ATOM 838 N N . ALA A 1 107 ? -8.209 -38.906 7.017 1.00 79.44 107 ALA A N 1
ATOM 839 C CA . ALA A 1 107 ? -8.827 -38.879 5.690 1.00 79.44 107 ALA A CA 1
ATOM 840 C C . ALA A 1 107 ? -10.365 -38.825 5.750 1.00 79.44 107 ALA A C 1
ATOM 842 O O . ALA A 1 107 ? -10.982 -38.045 5.024 1.00 79.44 107 ALA A O 1
ATOM 843 N N . VAL A 1 108 ? -10.983 -39.602 6.647 1.00 82.44 108 VAL A N 1
ATOM 844 C CA . VAL A 1 108 ? -12.439 -39.583 6.862 1.00 82.44 108 VAL A CA 1
ATOM 845 C C . VAL A 1 108 ? -12.890 -38.226 7.404 1.00 82.44 108 VAL A C 1
ATOM 847 O O . VAL A 1 108 ? -13.839 -37.649 6.878 1.00 82.44 108 VAL A O 1
ATOM 850 N N . LEU A 1 109 ? -12.190 -37.675 8.400 1.00 78.12 109 LEU A N 1
ATOM 851 C CA . LEU A 1 109 ? -12.521 -36.368 8.968 1.00 78.12 109 LEU A CA 1
ATOM 852 C C . LEU A 1 109 ? -12.389 -35.249 7.925 1.00 78.12 109 LEU A C 1
ATOM 854 O O . LEU A 1 109 ? -13.273 -34.403 7.821 1.00 78.12 109 LEU A O 1
ATOM 858 N N . THR A 1 110 ? -11.335 -35.271 7.106 1.00 76.81 110 THR A N 1
ATOM 859 C CA . THR A 1 110 ? -11.158 -34.317 6.003 1.00 76.81 110 THR A CA 1
ATOM 860 C C . THR A 1 110 ? -12.283 -34.435 4.975 1.00 76.81 110 THR A C 1
ATOM 862 O O . THR A 1 110 ? -12.828 -33.415 4.560 1.00 76.81 110 THR A O 1
ATOM 865 N N . ALA A 1 111 ? -12.695 -35.650 4.602 1.00 73.31 111 ALA A N 1
ATOM 866 C CA . ALA A 1 111 ? -13.811 -35.853 3.679 1.00 73.31 111 ALA A CA 1
ATOM 867 C C . ALA A 1 111 ? -15.142 -35.331 4.250 1.00 73.31 111 ALA A C 1
ATOM 869 O O . ALA A 1 111 ? -15.887 -34.652 3.543 1.00 73.31 111 ALA A O 1
ATOM 870 N N . VAL A 1 112 ? -15.420 -35.575 5.537 1.00 75.75 112 VAL A N 1
ATOM 871 C CA . VAL A 1 112 ? -16.613 -35.042 6.218 1.00 75.75 112 VAL A CA 1
ATOM 872 C C . VAL A 1 112 ? -16.587 -33.515 6.261 1.00 75.75 112 VAL A C 1
ATOM 874 O O . VAL A 1 112 ? -17.594 -32.886 5.947 1.00 75.75 112 VAL A O 1
ATOM 877 N N . LEU A 1 113 ? -15.443 -32.903 6.574 1.00 72.12 113 LEU A N 1
ATOM 878 C CA . LEU A 1 113 ? -15.300 -31.444 6.579 1.00 72.12 113 LEU A CA 1
ATOM 879 C C . LEU A 1 113 ? -15.498 -30.836 5.184 1.00 72.12 113 LEU A C 1
ATOM 881 O O . LEU A 1 113 ? -16.135 -29.794 5.071 1.00 72.12 113 LEU A O 1
ATOM 885 N N . ILE A 1 114 ? -15.034 -31.499 4.119 1.00 74.88 114 ILE A N 1
ATOM 886 C CA . ILE A 1 114 ? -15.270 -31.064 2.732 1.00 74.88 114 ILE A CA 1
ATOM 887 C C . ILE A 1 114 ? -16.763 -31.137 2.378 1.00 74.88 114 ILE A C 1
ATOM 889 O O . ILE A 1 114 ? -17.294 -30.206 1.772 1.00 74.88 114 ILE A O 1
ATOM 893 N N . VAL A 1 115 ? -17.459 -32.211 2.763 1.00 75.75 115 VAL A N 1
ATOM 894 C CA . VAL A 1 115 ? -18.904 -32.362 2.507 1.00 75.75 115 VAL A CA 1
ATOM 895 C C . VAL A 1 115 ? -19.713 -31.331 3.293 1.00 75.75 115 VAL A C 1
ATOM 897 O O . VAL A 1 115 ? -20.593 -30.690 2.723 1.00 75.75 115 VAL A O 1
ATOM 900 N N . LEU A 1 116 ? -19.390 -31.121 4.571 1.00 66.62 116 LEU A N 1
ATOM 901 C CA . LEU A 1 116 ? -20.052 -30.115 5.403 1.00 66.62 116 LEU A CA 1
ATOM 902 C C . LEU A 1 116 ? -19.779 -28.698 4.896 1.00 66.62 116 LEU A C 1
ATOM 904 O O . LEU A 1 116 ? -20.709 -27.901 4.840 1.00 66.62 116 LEU A O 1
ATOM 908 N N . SER A 1 117 ? -18.548 -28.409 4.460 1.00 67.31 117 SER A N 1
ATOM 909 C CA . SER A 1 117 ? -18.196 -27.129 3.840 1.00 67.31 117 SER A CA 1
ATOM 910 C C . SER A 1 117 ? -18.973 -26.897 2.548 1.00 67.31 117 SER A C 1
ATOM 912 O O . SER A 1 117 ? -19.436 -25.789 2.325 1.00 67.31 117 SER A O 1
ATOM 914 N N . ARG A 1 118 ? -19.153 -27.917 1.701 1.00 65.62 118 ARG A N 1
ATOM 915 C CA . ARG A 1 118 ? -19.969 -27.781 0.485 1.00 65.62 118 ARG A CA 1
ATOM 916 C C . ARG A 1 118 ? -21.438 -27.531 0.812 1.00 65.62 118 ARG A C 1
ATOM 918 O O . ARG A 1 118 ? -22.036 -26.622 0.253 1.00 65.62 118 ARG A O 1
ATOM 925 N N . GLN A 1 119 ? -21.998 -28.259 1.777 1.00 69.19 119 GLN A N 1
ATOM 926 C CA . GLN A 1 119 ? -23.388 -28.062 2.197 1.00 69.19 119 GLN A CA 1
ATOM 927 C C . GLN A 1 119 ? -23.639 -26.688 2.832 1.00 69.19 119 GLN A C 1
ATOM 929 O O . GLN A 1 119 ? -24.729 -26.134 2.677 1.00 69.19 119 GLN A O 1
ATOM 934 N N . THR A 1 120 ? -22.667 -26.125 3.556 1.00 66.62 120 THR A N 1
ATOM 935 C CA . THR A 1 120 ? -22.783 -24.763 4.090 1.00 66.62 120 THR A CA 1
ATOM 936 C C . THR A 1 120 ? -22.636 -23.718 2.993 1.00 66.62 120 THR A C 1
ATOM 938 O O . THR A 1 120 ? -23.426 -22.777 2.985 1.00 66.62 120 THR A O 1
ATOM 941 N N . THR A 1 121 ? -21.721 -23.898 2.034 1.00 61.56 121 THR A N 1
ATOM 942 C CA . THR A 1 121 ? -21.594 -23.003 0.873 1.00 61.56 121 THR A CA 1
ATOM 943 C C . THR A 1 121 ? -22.876 -22.986 0.038 1.00 61.56 121 THR A C 1
ATOM 945 O O . THR A 1 121 ? -23.409 -21.905 -0.198 1.00 61.56 121 THR A O 1
ATOM 948 N N . ASP A 1 122 ? -23.457 -24.147 -0.278 1.00 65.62 122 ASP A N 1
ATOM 949 C CA . ASP A 1 122 ? -24.699 -24.241 -1.061 1.00 65.62 122 ASP A CA 1
ATOM 950 C C . ASP A 1 122 ? -25.891 -23.583 -0.337 1.00 65.62 122 ASP A C 1
ATOM 952 O O . ASP A 1 122 ? -26.732 -22.924 -0.952 1.00 65.62 122 ASP A O 1
ATOM 956 N N . ARG A 1 123 ? -25.962 -23.709 0.999 1.00 65.88 123 ARG A N 1
ATOM 957 C CA . ARG A 1 123 ? -26.998 -23.051 1.817 1.00 65.88 123 ARG A CA 1
ATOM 958 C C . ARG A 1 123 ? -26.814 -21.536 1.897 1.00 65.88 123 ARG A C 1
ATOM 960 O O . ARG A 1 123 ? -27.807 -20.810 1.891 1.00 65.88 123 ARG A O 1
ATOM 967 N N . ILE A 1 124 ? -25.573 -21.060 1.985 1.00 52.09 124 ILE A N 1
ATOM 968 C CA . ILE A 1 124 ? -25.251 -19.628 2.008 1.00 52.09 124 ILE A CA 1
ATOM 969 C C . ILE A 1 124 ? -25.554 -19.007 0.641 1.00 52.09 124 ILE A C 1
ATOM 971 O O . ILE A 1 124 ? -26.206 -17.968 0.575 1.00 52.09 124 ILE A O 1
ATOM 975 N N . GLU A 1 125 ? -25.179 -19.675 -0.447 1.00 54.44 125 GLU A N 1
ATOM 976 C CA . GLU A 1 125 ? -25.409 -19.199 -1.810 1.00 54.44 125 GLU A CA 1
ATOM 977 C C . GLU A 1 125 ? -26.907 -19.177 -2.162 1.00 54.44 125 GLU A C 1
ATOM 979 O O . GLU A 1 125 ? -27.407 -18.188 -2.702 1.00 54.44 125 GLU A O 1
ATOM 984 N N . ALA A 1 126 ? -27.671 -20.196 -1.747 1.00 56.78 126 ALA A N 1
ATOM 985 C CA . ALA A 1 126 ? -29.130 -20.203 -1.874 1.00 56.78 126 ALA A CA 1
ATOM 986 C C . ALA A 1 126 ? -29.798 -19.069 -1.075 1.00 56.78 126 ALA A C 1
ATOM 988 O O . ALA A 1 126 ? -30.750 -18.442 -1.553 1.00 56.78 126 ALA A O 1
ATOM 989 N N . ARG A 1 127 ? -29.290 -18.761 0.125 1.00 58.19 127 ARG A N 1
ATOM 990 C CA . ARG A 1 127 ? -29.810 -17.672 0.963 1.00 58.19 127 ARG A CA 1
ATOM 991 C C . ARG A 1 127 ? -29.506 -16.296 0.368 1.00 58.19 127 ARG A C 1
ATOM 993 O O . ARG A 1 127 ? -30.429 -15.496 0.248 1.00 58.19 127 ARG A O 1
ATOM 1000 N N . ILE A 1 128 ? -28.276 -16.065 -0.095 1.00 48.75 128 ILE A N 1
ATOM 1001 C CA . ILE A 1 128 ? -27.874 -14.826 -0.783 1.00 48.75 128 ILE A CA 1
ATOM 1002 C C . ILE A 1 128 ? -28.715 -14.618 -2.048 1.00 48.75 128 ILE A C 1
ATOM 1004 O O . ILE A 1 128 ? -29.203 -13.518 -2.300 1.00 48.75 128 ILE A O 1
ATOM 1008 N N . ARG A 1 129 ? -28.972 -15.680 -2.822 1.00 51.66 129 ARG A N 1
ATOM 1009 C CA . ARG A 1 129 ? -29.823 -15.609 -4.019 1.00 51.66 129 ARG A CA 1
ATOM 1010 C C . ARG A 1 129 ? -31.271 -15.244 -3.682 1.00 51.66 129 ARG A C 1
ATOM 1012 O O . ARG A 1 129 ? -31.885 -14.462 -4.401 1.00 51.66 129 ARG A O 1
ATOM 1019 N N . THR A 1 130 ? -31.802 -15.764 -2.577 1.00 53.69 130 THR A N 1
ATOM 1020 C CA . THR A 1 130 ? -33.174 -15.481 -2.119 1.00 53.69 130 THR A CA 1
ATOM 1021 C C . THR A 1 130 ? -33.312 -14.057 -1.569 1.00 53.69 130 THR A C 1
ATOM 1023 O O . THR A 1 130 ? -34.311 -13.386 -1.832 1.00 53.69 130 THR A O 1
ATOM 1026 N N . GLU A 1 131 ? -32.305 -13.567 -0.844 1.00 51.47 131 GLU A N 1
ATOM 1027 C CA . GLU A 1 131 ? -32.269 -12.198 -0.315 1.00 51.47 131 GLU A CA 1
ATOM 1028 C C . GLU A 1 131 ? -32.074 -11.163 -1.439 1.00 51.47 131 GLU A C 1
ATOM 1030 O O . GLU A 1 131 ? -32.793 -10.164 -1.466 1.00 51.47 131 GLU A O 1
ATOM 1035 N N . ASN A 1 132 ? -31.239 -11.450 -2.445 1.00 42.12 132 ASN A N 1
ATOM 1036 C CA . ASN A 1 132 ? -31.089 -10.603 -3.635 1.00 42.12 132 ASN A CA 1
ATOM 1037 C C . ASN A 1 132 ? -32.368 -10.545 -4.488 1.00 42.12 132 ASN A C 1
ATOM 1039 O O . ASN A 1 132 ? -32.725 -9.481 -4.989 1.00 42.12 132 ASN A O 1
ATOM 1043 N N . LEU A 1 133 ? -33.104 -11.655 -4.625 1.00 43.81 133 LEU A N 1
ATOM 1044 C CA . LEU A 1 133 ? -34.387 -11.666 -5.341 1.00 43.81 133 LEU A CA 1
ATOM 1045 C C . LEU A 1 133 ? -35.479 -10.871 -4.603 1.00 43.81 133 LEU A C 1
ATOM 1047 O O . LEU A 1 133 ? -36.268 -10.187 -5.252 1.00 43.81 133 LEU A O 1
ATOM 1051 N N . ARG A 1 134 ? -35.500 -10.899 -3.262 1.00 42.91 134 ARG A N 1
ATOM 1052 C CA . ARG A 1 134 ? -36.398 -10.054 -2.448 1.00 42.91 134 ARG A CA 1
ATOM 1053 C C . ARG A 1 134 ? -36.023 -8.576 -2.492 1.00 42.91 134 ARG A C 1
ATOM 1055 O O . ARG A 1 134 ? -36.905 -7.723 -2.508 1.00 42.91 134 ARG A O 1
ATOM 1062 N N . PHE A 1 135 ? -34.729 -8.269 -2.514 1.00 43.03 135 PHE A N 1
ATOM 1063 C CA . PHE A 1 135 ? -34.246 -6.898 -2.654 1.00 43.03 135 PHE A CA 1
ATOM 1064 C C . PHE A 1 135 ? -34.676 -6.296 -4.001 1.00 43.03 135 PHE A C 1
ATOM 1066 O O . PHE A 1 135 ? -35.178 -5.177 -4.045 1.00 43.03 135 PHE A O 1
ATOM 1073 N N . LEU A 1 136 ? -34.591 -7.076 -5.083 1.00 37.72 136 LEU A N 1
ATOM 1074 C CA . LEU A 1 136 ? -35.024 -6.649 -6.415 1.00 37.72 136 LEU A CA 1
ATOM 1075 C C . LEU A 1 136 ? -36.554 -6.558 -6.562 1.00 37.72 136 LEU A C 1
ATOM 1077 O O . LEU A 1 136 ? -37.032 -5.668 -7.259 1.00 37.72 136 LEU A O 1
ATOM 1081 N N . SER A 1 137 ? -37.345 -7.404 -5.886 1.00 39.75 137 SER A N 1
ATOM 1082 C CA . SER A 1 137 ? -38.817 -7.303 -5.944 1.00 39.75 137 SER A CA 1
ATOM 1083 C C . SER A 1 137 ? -39.372 -6.081 -5.211 1.00 39.75 137 SER A C 1
ATOM 1085 O O . SER A 1 137 ? -40.444 -5.594 -5.558 1.00 39.75 137 SER A O 1
ATOM 1087 N N . ASN A 1 138 ? -38.653 -5.582 -4.203 1.00 40.16 138 ASN A N 1
ATOM 1088 C CA . ASN A 1 13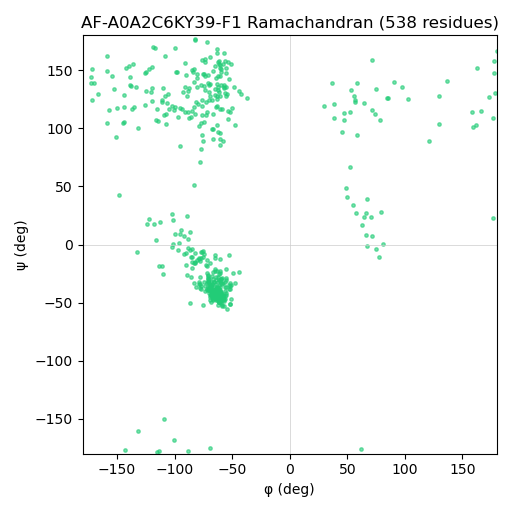8 ? -39.100 -4.474 -3.357 1.00 40.16 138 ASN A CA 1
ATOM 1089 C C . ASN A 1 138 ? -38.717 -3.090 -3.904 1.00 40.16 138 ASN A C 1
ATOM 1091 O O . ASN A 1 138 ? -39.078 -2.082 -3.297 1.00 40.16 138 ASN A O 1
ATOM 1095 N N . HIS A 1 139 ? -37.984 -3.020 -5.019 1.00 38.53 139 HIS A N 1
ATOM 1096 C CA . HIS A 1 139 ? -37.489 -1.766 -5.606 1.00 38.53 139 HIS A CA 1
ATOM 1097 C C . HIS A 1 139 ? -37.946 -1.532 -7.055 1.00 38.53 139 HIS A C 1
ATOM 1099 O O . HIS A 1 139 ? -37.360 -0.719 -7.765 1.00 38.53 139 HIS A O 1
ATOM 1105 N N . ASN A 1 140 ? -39.042 -2.164 -7.484 1.00 34.66 140 ASN A N 1
ATOM 1106 C CA . ASN A 1 140 ? -39.733 -1.723 -8.694 1.00 34.66 140 ASN A CA 1
ATOM 1107 C C . ASN A 1 140 ? -40.451 -0.388 -8.428 1.00 34.66 140 ASN A C 1
ATOM 1109 O O . ASN A 1 140 ? -41.381 -0.316 -7.624 1.00 34.66 140 ASN A O 1
ATOM 1113 N N . CYS A 1 141 ? -39.983 0.667 -9.100 1.00 31.92 141 CYS A N 1
ATOM 1114 C CA . CYS A 1 141 ? -40.575 2.003 -9.118 1.00 31.92 141 CYS A CA 1
ATOM 1115 C C . CYS A 1 141 ? -42.054 1.977 -9.551 1.00 31.92 141 CYS A C 1
ATOM 1117 O O . CYS A 1 141 ? -42.418 1.173 -10.413 1.00 31.92 141 CYS A O 1
ATOM 1119 N N . PRO A 1 142 ? -42.904 2.879 -9.025 1.00 34.22 142 PRO A N 1
ATOM 1120 C CA . PRO A 1 142 ? -44.259 3.037 -9.530 1.00 34.22 142 PRO A CA 1
ATOM 1121 C C . PRO A 1 142 ? -44.229 3.654 -10.937 1.00 34.22 142 PRO A C 1
ATOM 1123 O O . PRO A 1 142 ? -43.442 4.559 -11.219 1.00 34.22 142 PRO A O 1
ATOM 1126 N N . ALA A 1 143 ? -45.080 3.128 -11.819 1.00 36.09 143 ALA A N 1
ATOM 1127 C CA . ALA A 1 143 ? -45.313 3.658 -13.159 1.00 36.09 143 ALA A CA 1
ATOM 1128 C C . ALA A 1 143 ? -45.820 5.116 -13.097 1.00 36.09 143 ALA A C 1
ATOM 1130 O O . ALA A 1 143 ? -46.476 5.486 -12.119 1.00 36.09 143 ALA A O 1
ATOM 1131 N N . PRO A 1 144 ? -45.537 5.951 -14.113 1.00 35.88 144 PRO A N 1
ATOM 1132 C CA . PRO A 1 144 ? -45.960 7.344 -14.101 1.00 35.88 144 PRO A CA 1
ATOM 1133 C C . PRO A 1 144 ? -47.483 7.446 -14.241 1.00 35.88 144 PRO A C 1
ATOM 1135 O O . PRO A 1 144 ? -48.069 6.888 -15.169 1.00 35.88 144 PRO A O 1
ATOM 1138 N N . HIS A 1 145 ? -48.098 8.177 -13.311 1.00 37.00 145 HIS A N 1
ATOM 1139 C CA . HIS A 1 145 ? -49.472 8.654 -13.413 1.00 37.00 145 HIS A CA 1
ATOM 1140 C C . HIS A 1 145 ? -49.588 9.610 -14.605 1.00 37.00 145 HIS A C 1
ATOM 1142 O O . HIS A 1 145 ? -48.909 10.635 -14.665 1.00 37.00 145 HIS A O 1
ATOM 1148 N N . THR A 1 146 ? -50.435 9.242 -15.559 1.00 47.78 146 THR A N 1
ATOM 1149 C CA . THR A 1 146 ? -51.022 10.134 -16.556 1.00 47.78 146 THR A CA 1
ATOM 1150 C C . THR A 1 146 ? -52.265 10.758 -15.938 1.00 47.78 146 THR A C 1
ATOM 1152 O O . THR A 1 146 ? -53.244 10.040 -15.752 1.00 47.78 146 THR A O 1
ATOM 1155 N N . ASP A 1 147 ? -52.223 12.053 -15.640 1.00 42.31 147 ASP A N 1
ATOM 1156 C CA . ASP A 1 147 ? -53.431 12.845 -15.419 1.00 42.31 147 ASP A CA 1
ATOM 1157 C C . ASP A 1 147 ? -53.494 13.919 -16.512 1.00 42.31 147 ASP A C 1
ATOM 1159 O O . ASP A 1 147 ? -52.694 14.858 -16.551 1.00 42.31 147 ASP A O 1
ATOM 1163 N N . ASP A 1 148 ? -54.426 13.696 -17.437 1.00 47.38 148 ASP A N 1
ATOM 1164 C CA . ASP A 1 148 ? -55.147 14.734 -18.167 1.00 47.38 148 ASP A CA 1
ATOM 1165 C C . ASP A 1 148 ? -55.973 15.555 -17.149 1.00 47.38 148 ASP A C 1
ATOM 1167 O O . ASP A 1 148 ? -56.532 14.951 -16.236 1.00 47.38 148 ASP A O 1
ATOM 1171 N N . ASP A 1 149 ? -56.029 16.892 -17.255 1.00 44.44 149 ASP A N 1
ATOM 1172 C CA . ASP A 1 149 ? -57.275 17.645 -17.534 1.00 44.44 149 ASP A CA 1
ATOM 1173 C C . ASP A 1 149 ? -57.102 19.185 -17.443 1.00 44.44 149 ASP A C 1
ATOM 1175 O O . ASP A 1 149 ? -56.606 19.736 -16.460 1.00 44.44 149 ASP A O 1
ATOM 1179 N N . ASP A 1 150 ? -57.525 19.842 -18.524 1.00 39.78 150 ASP A N 1
ATOM 1180 C CA . ASP A 1 150 ? -58.211 21.132 -18.697 1.00 39.78 150 ASP A CA 1
ATOM 1181 C C . ASP A 1 150 ? -57.905 22.403 -17.858 1.00 39.78 150 ASP A C 1
ATOM 1183 O O . ASP A 1 150 ? -58.332 22.608 -16.725 1.00 39.78 150 ASP A O 1
ATOM 1187 N N . GLY A 1 151 ? -57.275 23.366 -18.547 1.00 41.31 151 GLY A N 1
ATOM 1188 C CA . GLY A 1 151 ? -57.861 24.660 -18.946 1.00 41.31 151 GLY A CA 1
ATOM 1189 C C . GLY A 1 151 ? -58.642 25.538 -17.949 1.00 41.31 151 GLY A C 1
ATOM 1190 O O . GLY A 1 151 ? -59.808 25.287 -17.673 1.00 41.31 151 GLY A O 1
ATOM 1191 N N . HIS A 1 152 ? -58.085 26.712 -17.614 1.00 34.59 152 HIS A N 1
ATOM 1192 C CA . HIS A 1 152 ? -58.692 28.023 -17.925 1.00 34.59 152 HIS A CA 1
ATOM 1193 C C . HIS A 1 152 ? -57.748 29.206 -17.612 1.00 34.59 152 HIS A C 1
ATOM 1195 O O . HIS A 1 152 ? -56.871 29.135 -16.756 1.00 34.59 152 HIS A O 1
ATOM 1201 N N . ASP A 1 153 ? -57.953 30.275 -18.379 1.00 39.72 153 ASP A N 1
ATOM 1202 C CA . ASP A 1 153 ? -57.131 31.473 -18.613 1.00 39.72 153 ASP A CA 1
ATOM 1203 C C . ASP A 1 153 ? -57.661 32.686 -17.774 1.00 39.72 153 ASP A C 1
ATOM 1205 O O . ASP A 1 153 ? -58.520 32.492 -16.913 1.00 39.72 153 ASP A O 1
ATOM 1209 N N . PRO A 1 154 ? -57.241 33.951 -17.986 1.00 59.31 154 PRO A N 1
ATOM 1210 C CA . PRO A 1 154 ? -56.223 34.672 -17.212 1.00 59.31 154 PRO A CA 1
ATOM 1211 C C . PRO A 1 154 ? -56.766 35.927 -16.488 1.00 59.31 154 PRO A C 1
ATOM 1213 O O . PRO A 1 154 ? -57.837 36.419 -16.829 1.00 59.31 154 PRO A O 1
ATOM 1216 N N . GLN A 1 155 ? -55.980 36.539 -15.583 1.00 35.81 155 GLN A N 1
ATOM 1217 C CA . GLN A 1 155 ? -55.888 38.012 -15.478 1.00 35.81 155 GLN A CA 1
ATOM 1218 C C . GLN A 1 155 ? -54.793 38.526 -14.518 1.00 35.81 155 GLN A C 1
ATOM 1220 O O . GLN A 1 155 ? -54.767 38.211 -13.335 1.00 35.81 155 GLN A O 1
ATOM 1225 N N . SER A 1 156 ? -53.923 39.367 -15.095 1.00 36.41 156 SER A N 1
ATOM 1226 C CA . SER A 1 156 ? -53.311 40.606 -14.575 1.00 36.41 156 SER A CA 1
ATOM 1227 C C . SER A 1 156 ? -52.875 40.719 -13.105 1.00 36.41 156 SER A C 1
ATOM 1229 O O . SER A 1 156 ? -53.712 40.850 -12.219 1.00 36.41 156 SER A O 1
ATOM 1231 N N . SER A 1 157 ? -51.583 40.983 -12.890 1.00 34.75 157 SER A N 1
ATOM 1232 C CA . SER A 1 157 ? -51.130 42.340 -12.526 1.00 34.75 157 SER A CA 1
ATOM 1233 C C . SER A 1 157 ? -49.603 42.444 -12.511 1.00 34.75 157 SER A C 1
ATOM 1235 O O . SER A 1 157 ? -48.899 41.547 -12.057 1.00 34.75 157 SER A O 1
ATOM 1237 N N . GLU A 1 158 ? -49.141 43.573 -13.030 1.00 34.94 158 GLU A N 1
ATOM 1238 C CA . GLU A 1 158 ? -47.772 44.057 -13.167 1.00 34.94 158 GLU A CA 1
ATOM 1239 C C . GLU A 1 158 ? -47.014 44.169 -11.835 1.00 34.94 158 GLU A C 1
ATOM 1241 O O . GLU A 1 158 ? -47.608 44.448 -10.795 1.00 34.94 158 GLU A O 1
ATOM 1246 N N . GLY A 1 159 ? -45.677 44.097 -11.885 1.00 31.42 159 GLY A N 1
ATOM 1247 C CA . GLY A 1 159 ? -44.862 44.700 -10.830 1.00 31.42 159 GLY A CA 1
ATOM 1248 C C . GLY A 1 159 ? -43.416 44.228 -10.712 1.00 31.42 159 GLY A C 1
ATOM 1249 O O . GLY A 1 159 ? -43.149 43.239 -10.048 1.00 31.42 159 GLY A O 1
ATOM 1250 N N . GLN A 1 160 ? -42.507 45.070 -11.214 1.00 32.41 160 GLN A N 1
ATOM 1251 C CA . GLN A 1 160 ? -41.094 45.229 -10.825 1.00 32.41 160 GLN A CA 1
ATOM 1252 C C . GLN A 1 160 ? -40.042 44.297 -11.446 1.00 32.41 160 GLN A C 1
ATOM 1254 O O . GLN A 1 160 ? -40.117 43.075 -11.417 1.00 32.41 160 GLN A O 1
ATOM 1259 N N . GLY A 1 161 ? -39.025 44.946 -12.022 1.00 29.56 161 GLY A N 1
ATOM 1260 C CA . GLY A 1 161 ? -37.932 44.326 -12.756 1.00 29.56 161 GLY A CA 1
ATOM 1261 C C . GLY A 1 161 ? -36.545 44.495 -12.133 1.00 29.56 161 GLY A C 1
ATOM 1262 O O . GLY A 1 161 ? -36.368 45.181 -11.129 1.00 29.56 161 GLY A O 1
ATOM 1263 N N . PHE A 1 162 ? -35.588 43.918 -12.876 1.00 29.38 162 PHE A N 1
ATOM 1264 C CA . PHE A 1 162 ? -34.116 44.006 -12.804 1.00 29.38 162 PHE A CA 1
ATOM 1265 C C . PHE A 1 162 ? -33.413 43.304 -11.613 1.00 29.38 162 PHE A C 1
ATOM 1267 O O . PHE A 1 162 ? -34.019 43.088 -10.575 1.00 29.38 162 PHE A O 1
ATOM 1274 N N . PRO A 1 163 ? -32.100 42.986 -11.717 1.00 50.25 163 PRO A N 1
ATOM 1275 C CA . PRO A 1 163 ? -31.471 41.962 -12.570 1.00 50.25 163 PRO A CA 1
ATOM 1276 C C . PRO A 1 163 ? -30.475 41.080 -11.753 1.00 50.25 163 PRO A C 1
ATOM 1278 O O . PRO A 1 163 ? -30.488 41.113 -10.530 1.00 50.25 163 PRO A O 1
ATOM 1281 N N . SER A 1 164 ? -29.544 40.384 -12.436 1.00 31.75 164 SER A N 1
ATOM 1282 C CA . SER A 1 164 ? -28.354 39.634 -11.935 1.00 31.75 164 SER A CA 1
ATOM 1283 C C . SER A 1 164 ? -28.637 38.180 -11.501 1.00 31.75 164 SER A C 1
ATOM 1285 O O . SER A 1 164 ? -29.582 37.913 -10.780 1.00 31.75 164 SER A O 1
ATOM 1287 N N . LYS A 1 165 ? -27.966 37.120 -11.981 1.00 45.06 165 LYS A N 1
ATOM 1288 C CA . LYS A 1 165 ? -26.544 36.892 -12.313 1.00 45.06 165 LYS A CA 1
ATOM 1289 C C . LYS A 1 165 ? -25.602 37.248 -11.160 1.00 45.06 165 LYS A C 1
ATOM 1291 O O . LYS A 1 165 ? -24.759 38.121 -11.287 1.00 45.06 165 LYS A O 1
ATOM 1296 N N . GLU A 1 166 ? -25.698 36.480 -10.079 1.00 31.88 166 GLU A N 1
ATOM 1297 C CA . GLU A 1 166 ? -24.634 36.352 -9.085 1.00 31.88 166 GLU A CA 1
ATOM 1298 C C . GLU A 1 166 ? -24.390 34.869 -8.778 1.00 31.88 166 GLU A C 1
ATOM 1300 O O . GLU A 1 166 ? -25.103 34.219 -8.017 1.00 31.88 166 GLU A O 1
ATOM 1305 N N . ARG A 1 167 ? -23.336 34.323 -9.399 1.00 39.34 167 ARG A N 1
ATOM 1306 C CA . ARG A 1 167 ? -22.586 33.207 -8.823 1.00 39.34 167 ARG A CA 1
ATOM 1307 C C . ARG A 1 167 ? -21.981 33.732 -7.525 1.00 39.34 167 ARG A C 1
ATOM 1309 O O . ARG A 1 167 ? -20.967 34.424 -7.566 1.00 39.34 167 ARG A O 1
ATOM 1316 N N . ARG A 1 168 ? -22.564 33.376 -6.385 1.00 28.88 168 ARG A N 1
ATOM 1317 C CA . ARG A 1 168 ? -21.847 33.438 -5.112 1.00 28.88 168 ARG A CA 1
ATOM 1318 C C . ARG A 1 168 ? -20.863 32.274 -5.049 1.00 28.88 168 ARG A C 1
ATOM 1320 O O . ARG A 1 168 ? -21.170 31.194 -4.566 1.00 28.88 168 ARG A O 1
ATOM 1327 N N . LEU A 1 169 ? -19.664 32.539 -5.564 1.00 40.62 169 LEU A N 1
ATOM 1328 C CA . LEU A 1 169 ? -18.447 32.190 -4.845 1.00 40.62 169 LEU A CA 1
ATOM 1329 C C . LEU A 1 169 ? -18.422 33.100 -3.613 1.00 40.62 169 LEU A C 1
ATOM 1331 O O . LEU A 1 169 ? -18.100 34.279 -3.722 1.00 40.62 169 LEU A O 1
ATOM 1335 N N . ALA A 1 170 ? -18.831 32.580 -2.465 1.00 30.31 170 ALA A N 1
ATOM 1336 C CA . ALA A 1 170 ? -18.585 33.215 -1.182 1.00 30.31 170 ALA A CA 1
ATOM 1337 C C . ALA A 1 170 ? -17.900 32.166 -0.315 1.00 30.31 170 ALA A C 1
ATOM 1339 O O . ALA A 1 170 ? -18.436 31.072 -0.139 1.00 30.31 170 ALA A O 1
ATOM 1340 N N . GLY A 1 171 ? -16.685 32.491 0.131 1.00 38.19 171 GLY A N 1
ATOM 1341 C CA . GLY A 1 171 ? -15.914 31.673 1.052 1.00 38.19 171 GLY A CA 1
ATOM 1342 C C . GLY A 1 171 ? -16.777 31.297 2.245 1.00 38.19 171 GLY A C 1
ATOM 1343 O O . GLY A 1 171 ? -17.255 32.170 2.967 1.00 38.19 171 GLY A O 1
ATOM 1344 N N . GLY A 1 172 ? -17.005 29.996 2.401 1.00 32.28 172 GLY A N 1
ATOM 1345 C CA . GLY A 1 172 ? -17.465 29.461 3.665 1.00 32.28 172 GLY A CA 1
ATOM 1346 C C . GLY A 1 172 ? -16.327 29.637 4.653 1.00 32.28 172 GLY A C 1
ATOM 1347 O O . GLY A 1 172 ? -15.205 29.214 4.376 1.00 32.28 172 GLY A O 1
ATOM 1348 N N . GLU A 1 173 ? -16.614 30.304 5.765 1.00 38.97 173 GLU A N 1
ATOM 1349 C CA . GLU A 1 173 ? -15.844 30.141 6.991 1.00 38.97 173 GLU A CA 1
ATOM 1350 C C . GLU A 1 173 ? -15.566 28.649 7.165 1.00 38.97 173 GLU A C 1
ATOM 1352 O O . GLU A 1 173 ? -16.494 27.847 7.025 1.00 38.97 173 GLU A O 1
ATOM 1357 N N . ASP A 1 174 ? -14.299 28.291 7.392 1.00 38.16 174 ASP A N 1
ATOM 1358 C CA . ASP A 1 174 ? -13.889 26.929 7.709 1.00 38.16 174 ASP A CA 1
ATOM 1359 C C . ASP A 1 174 ? -14.836 26.414 8.790 1.00 38.16 174 ASP A C 1
ATOM 1361 O O . ASP A 1 174 ? -14.736 26.802 9.960 1.00 38.16 174 ASP A O 1
ATOM 1365 N N . ALA A 1 175 ? -15.802 25.579 8.394 1.00 41.75 175 ALA A N 1
ATOM 1366 C CA . ALA A 1 175 ? -16.588 24.837 9.348 1.00 41.75 175 ALA A CA 1
ATOM 1367 C C . ALA A 1 175 ? -15.546 24.125 10.200 1.00 41.75 175 ALA A C 1
ATOM 1369 O O . ALA A 1 175 ? -14.739 23.354 9.677 1.00 41.75 175 ALA A O 1
ATOM 1370 N N . SER A 1 176 ? -15.491 24.491 11.483 1.00 47.16 176 SER A N 1
ATOM 1371 C CA . SER A 1 176 ? -14.535 23.917 12.418 1.00 47.16 176 SER A CA 1
ATOM 1372 C C . SER A 1 176 ? -14.522 22.410 12.191 1.00 47.16 176 SER A C 1
ATOM 1374 O O . SER A 1 176 ? -15.588 21.800 12.104 1.00 47.16 176 SER A O 1
ATOM 1376 N N . VAL A 1 177 ? -13.340 21.805 12.074 1.00 44.62 177 VAL A N 1
ATOM 1377 C CA . VAL A 1 177 ? -13.189 20.347 11.919 1.00 44.62 177 VAL A CA 1
ATOM 1378 C C . VAL A 1 177 ? -14.020 19.600 12.978 1.00 44.62 177 VAL A C 1
ATOM 1380 O O . VAL A 1 177 ? -14.477 18.486 12.751 1.00 44.62 177 VAL A O 1
ATOM 1383 N N . ASP A 1 178 ? -14.309 20.247 14.109 1.00 42.91 178 ASP A N 1
ATOM 1384 C CA . ASP A 1 178 ? -15.167 19.752 15.183 1.00 42.91 178 ASP A CA 1
ATOM 1385 C C . ASP A 1 178 ? -16.645 19.709 14.787 1.00 42.91 178 ASP A C 1
ATOM 1387 O O . ASP A 1 178 ? -17.332 18.753 15.129 1.00 42.91 178 ASP A O 1
ATOM 1391 N N . ALA A 1 179 ? -17.125 20.697 14.033 1.00 45.78 179 ALA A N 1
ATOM 1392 C CA . ALA A 1 179 ? -18.445 20.687 13.416 1.00 45.78 179 ALA A CA 1
ATOM 1393 C C . ALA A 1 179 ? -18.531 19.641 12.294 1.00 45.78 179 ALA A C 1
ATOM 1395 O O . ALA A 1 179 ? -19.556 18.981 12.183 1.00 45.78 179 ALA A O 1
ATOM 1396 N N . GLU A 1 180 ? -17.466 19.423 11.514 1.00 44.28 180 GLU A N 1
ATOM 1397 C CA . GLU A 1 180 ? -17.425 18.391 10.463 1.00 44.28 180 GLU A CA 1
ATOM 1398 C C . GLU A 1 180 ? -17.429 16.972 11.061 1.00 44.28 180 GLU A C 1
ATOM 1400 O O . GLU A 1 180 ? -18.198 16.112 10.629 1.00 44.28 180 GLU A O 1
ATOM 1405 N N . VAL A 1 181 ? -16.639 16.733 12.114 1.00 45.12 181 VAL A N 1
ATOM 1406 C CA . VAL A 1 181 ? -16.633 15.467 12.867 1.00 45.12 181 VAL A CA 1
ATOM 1407 C C . VAL A 1 181 ? -17.961 15.270 13.594 1.00 45.12 181 VAL A C 1
ATOM 1409 O O . VAL A 1 181 ? -18.527 14.184 13.514 1.00 45.12 181 VAL A O 1
ATOM 1412 N N . ALA A 1 182 ? -18.512 16.304 14.239 1.00 46.00 182 ALA A N 1
ATOM 1413 C CA . ALA A 1 182 ? -19.829 16.229 14.870 1.00 46.00 182 ALA A CA 1
ATOM 1414 C C . ALA A 1 182 ? -20.942 15.972 13.846 1.00 46.00 182 ALA A C 1
ATOM 1416 O O . ALA A 1 182 ? -21.831 15.177 14.125 1.00 46.00 182 ALA A O 1
ATOM 1417 N N . CYS A 1 183 ? -20.874 16.569 12.652 1.00 44.97 183 CYS A N 1
ATOM 1418 C 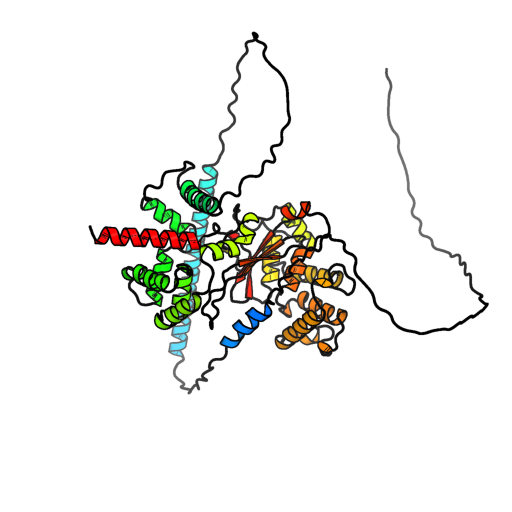CA . CYS A 1 183 ? -21.806 16.304 11.556 1.00 44.97 183 CYS A CA 1
ATOM 1419 C C . CYS A 1 183 ? -21.621 14.906 10.974 1.00 44.97 183 CYS A C 1
ATOM 1421 O O . CYS A 1 183 ? -22.611 14.282 10.634 1.00 44.97 183 CYS A O 1
ATOM 1423 N N . THR A 1 184 ? -20.398 14.380 10.892 1.00 45.66 184 THR A N 1
ATOM 1424 C CA . THR A 1 184 ? -20.134 13.013 10.410 1.00 45.66 184 THR A CA 1
ATOM 1425 C C . THR A 1 184 ? -20.628 11.976 11.416 1.00 45.66 184 THR A C 1
ATOM 1427 O O . THR A 1 184 ? -21.249 10.988 11.037 1.00 45.66 184 THR A O 1
ATOM 1430 N N . VAL A 1 185 ? -20.409 12.222 12.711 1.00 49.19 185 VAL A N 1
ATOM 1431 C CA . VAL A 1 185 ? -20.958 11.412 13.805 1.00 49.19 185 VAL A CA 1
ATOM 1432 C C . VAL A 1 185 ? -22.484 11.514 13.809 1.00 49.19 185 VAL A C 1
ATOM 1434 O O . VAL A 1 185 ? -23.155 10.490 13.833 1.00 49.19 185 VAL A O 1
ATOM 1437 N N . ALA A 1 186 ? -23.053 12.715 13.693 1.00 46.16 186 ALA A N 1
ATOM 1438 C CA . ALA A 1 186 ? -24.497 12.918 13.611 1.00 46.16 186 ALA A CA 1
ATOM 1439 C C . ALA A 1 186 ? -25.114 12.322 12.334 1.00 46.16 186 ALA A C 1
ATOM 1441 O O . ALA A 1 186 ? -26.201 11.765 12.414 1.00 46.16 186 ALA A O 1
ATOM 1442 N N . ASP A 1 187 ? -24.441 12.372 11.182 1.00 43.50 187 ASP A N 1
ATOM 1443 C CA . ASP A 1 187 ? -24.881 11.770 9.916 1.00 43.50 187 ASP A CA 1
ATOM 1444 C C . ASP A 1 187 ? -24.855 10.242 10.022 1.00 43.50 187 ASP A C 1
ATOM 1446 O O . ASP A 1 187 ? -25.873 9.593 9.782 1.00 43.50 187 ASP A O 1
ATOM 1450 N N . ALA A 1 188 ? -23.747 9.668 10.504 1.00 43.44 188 ALA A N 1
ATOM 1451 C CA . ALA A 1 188 ? -23.632 8.239 10.791 1.00 43.44 188 ALA A CA 1
ATOM 1452 C C . ALA A 1 188 ? -24.712 7.757 11.773 1.00 43.44 188 ALA A C 1
ATOM 1454 O O . ALA A 1 188 ? -25.245 6.663 11.605 1.00 43.44 188 ALA A O 1
ATOM 1455 N N . LEU A 1 189 ? -25.078 8.584 12.757 1.00 41.72 189 LEU A N 1
ATOM 1456 C CA . LEU A 1 189 ? -26.152 8.298 13.711 1.00 41.72 189 LEU A CA 1
ATOM 1457 C C . LEU A 1 189 ? -27.557 8.531 13.116 1.00 41.72 189 LEU A C 1
ATOM 1459 O O . LEU A 1 189 ? -28.477 7.779 13.427 1.00 41.72 189 LEU A O 1
ATOM 1463 N N . SER A 1 190 ? -27.739 9.508 12.223 1.00 36.97 190 SER A N 1
ATOM 1464 C CA . SER A 1 190 ? -29.028 9.840 11.587 1.00 36.97 190 SER A CA 1
ATOM 1465 C C . SER A 1 190 ? -29.422 8.882 10.457 1.00 36.97 190 SER A C 1
ATOM 1467 O O . SER A 1 190 ? -30.608 8.636 10.224 1.00 36.97 190 SER A O 1
ATOM 1469 N N . ARG A 1 191 ? -28.442 8.272 9.775 1.00 38.75 191 ARG A N 1
ATOM 1470 C CA . ARG A 1 191 ? -28.676 7.237 8.752 1.00 38.75 191 ARG A CA 1
ATOM 1471 C C . ARG A 1 191 ? -29.191 5.928 9.341 1.00 38.75 191 ARG A C 1
ATOM 1473 O O . ARG A 1 191 ? -29.769 5.123 8.617 1.00 38.75 191 ARG A O 1
ATOM 1480 N N . VAL A 1 192 ? -29.063 5.743 10.655 1.00 42.47 192 VAL A N 1
ATOM 1481 C CA . VAL A 1 192 ? -29.680 4.625 11.380 1.00 42.47 192 VAL A CA 1
ATOM 1482 C C . VAL A 1 192 ? -31.196 4.839 11.570 1.00 42.47 192 VAL A C 1
ATOM 1484 O O . VAL A 1 192 ? -31.908 3.892 11.900 1.00 42.47 192 VAL A O 1
ATOM 1487 N N . SER A 1 193 ? -31.731 6.037 11.284 1.00 35.81 193 SER A N 1
ATOM 1488 C CA . SER A 1 193 ? -33.147 6.379 11.499 1.00 35.81 193 SER A CA 1
ATOM 1489 C C . SER A 1 193 ? -33.736 7.396 10.500 1.00 35.81 193 SER A C 1
ATOM 1491 O O . SER A 1 193 ? -34.525 8.262 10.869 1.00 35.81 193 SER A O 1
ATOM 1493 N N . GLY A 1 194 ? -33.429 7.271 9.204 1.00 35.75 194 GLY A N 1
ATOM 1494 C CA . GLY A 1 194 ? -34.279 7.857 8.153 1.00 35.75 194 GLY A CA 1
ATOM 1495 C C . GLY A 1 194 ? -34.347 9.392 8.089 1.00 35.75 194 GLY A C 1
ATOM 1496 O O . GLY A 1 194 ? -35.408 9.941 7.799 1.00 35.75 194 GLY A O 1
ATOM 1497 N N . GLY A 1 195 ? -33.230 10.094 8.298 1.00 32.00 195 GLY A N 1
ATOM 1498 C CA . GLY A 1 195 ? -33.061 11.454 7.763 1.00 32.00 195 GLY A CA 1
ATOM 1499 C C . GLY A 1 195 ? -33.749 12.593 8.525 1.00 32.00 195 GLY A C 1
ATOM 1500 O O . GLY A 1 195 ? -34.054 13.625 7.930 1.00 32.00 195 GLY A O 1
ATOM 1501 N N . ARG A 1 196 ? -33.964 12.462 9.839 1.00 33.81 196 ARG A N 1
ATOM 1502 C CA . ARG A 1 196 ? -34.205 13.623 10.714 1.00 33.81 196 ARG A CA 1
ATOM 1503 C C . ARG A 1 196 ? -33.126 13.697 11.784 1.00 33.81 196 ARG A C 1
ATOM 1505 O O . ARG A 1 196 ? -32.797 12.691 12.402 1.00 33.81 196 ARG A O 1
ATOM 1512 N N . THR A 1 197 ? -32.590 14.892 12.011 1.00 33.53 197 THR A N 1
ATOM 1513 C CA . THR A 1 197 ? -31.661 15.189 13.104 1.00 33.53 197 THR A CA 1
ATOM 1514 C C . THR A 1 197 ? -32.414 15.044 14.426 1.00 33.53 197 THR A C 1
ATOM 1516 O O . THR A 1 197 ? -33.198 15.911 14.806 1.00 33.53 197 THR A O 1
ATOM 1519 N N . VAL A 1 198 ? -32.243 13.906 15.098 1.00 31.11 198 VAL A N 1
ATOM 1520 C CA . VAL A 1 198 ? -32.837 13.646 16.414 1.00 31.11 198 VAL A CA 1
ATOM 1521 C C . VAL A 1 198 ? -31.856 14.143 17.475 1.00 31.11 198 VAL A C 1
ATOM 1523 O O . VAL A 1 198 ? -30.677 13.793 17.439 1.00 31.11 198 VAL A O 1
ATOM 1526 N N . ALA A 1 199 ? -32.324 14.969 18.414 1.00 32.81 199 ALA A N 1
ATOM 1527 C CA . ALA A 1 199 ? -31.575 15.252 19.636 1.00 32.81 199 ALA A CA 1
ATOM 1528 C C . ALA A 1 199 ? -31.254 13.916 20.320 1.00 32.81 199 ALA A C 1
ATOM 1530 O O . ALA A 1 199 ? -32.162 13.106 20.493 1.00 32.81 199 ALA A O 1
ATOM 1531 N N . LEU A 1 200 ? -29.984 13.672 20.660 1.00 31.62 200 LEU A N 1
ATOM 1532 C CA . LEU A 1 200 ? -29.512 12.409 21.236 1.00 31.62 200 LEU A CA 1
ATOM 1533 C C . LEU A 1 200 ? -30.216 12.110 22.571 1.00 31.62 200 LEU A C 1
ATOM 1535 O O . LEU A 1 200 ? -29.706 12.414 23.644 1.00 31.62 200 LEU A O 1
ATOM 1539 N N . GLN A 1 201 ? -31.389 11.483 22.503 1.00 33.41 201 GLN A N 1
ATOM 1540 C CA . GLN A 1 201 ? -31.798 10.527 23.515 1.00 33.41 201 GLN A CA 1
ATOM 1541 C C . GLN A 1 201 ? -30.970 9.267 23.291 1.00 33.41 201 GLN A C 1
ATOM 1543 O O . GLN A 1 201 ? -30.798 8.823 22.153 1.00 33.41 201 GLN A O 1
ATOM 1548 N N . VAL A 1 202 ? -30.424 8.754 24.392 1.00 35.97 202 VAL A N 1
ATOM 1549 C CA . VAL A 1 202 ? -29.600 7.546 24.476 1.00 35.97 202 VAL A CA 1
ATOM 1550 C C . VAL A 1 202 ? -30.132 6.484 23.504 1.00 35.97 202 VAL A C 1
ATOM 1552 O O . VAL A 1 202 ? -31.329 6.183 23.544 1.00 35.97 202 VAL A O 1
ATOM 1555 N N . PRO A 1 203 ? -29.300 5.933 22.601 1.00 38.09 203 PRO A N 1
ATOM 1556 C CA . PRO A 1 203 ? -29.792 4.978 21.626 1.00 38.09 203 PRO A CA 1
ATOM 1557 C C . PRO A 1 203 ? -30.315 3.738 22.355 1.00 38.09 203 PRO A C 1
ATOM 1559 O O . PRO A 1 203 ? -29.598 3.144 23.159 1.00 38.09 203 PRO A O 1
ATOM 1562 N N . GLY A 1 204 ? -31.551 3.327 22.058 1.00 39.53 204 GLY A N 1
ATOM 1563 C CA . GLY A 1 204 ? -32.077 2.042 22.524 1.00 39.53 204 GLY A CA 1
ATOM 1564 C C . GLY A 1 204 ? -31.172 0.878 22.093 1.00 39.53 204 GLY A C 1
ATOM 1565 O O . GLY A 1 204 ? -30.413 0.993 21.126 1.00 39.53 204 GLY A O 1
ATOM 1566 N N . SER A 1 205 ? -31.257 -0.256 22.794 1.00 44.06 205 SER A N 1
ATOM 1567 C CA . SER A 1 205 ? -30.414 -1.451 22.589 1.00 44.06 205 SER A CA 1
ATOM 1568 C C . SER A 1 205 ? -30.287 -1.900 21.122 1.00 44.06 205 SER A C 1
ATOM 1570 O O . SER A 1 205 ? -29.216 -2.337 20.704 1.00 44.06 205 SER A O 1
ATOM 1572 N N . ASP A 1 206 ? -31.333 -1.705 20.317 1.00 39.78 206 ASP A N 1
ATOM 1573 C CA . ASP A 1 206 ? -31.364 -2.031 18.883 1.00 39.78 206 ASP A CA 1
ATOM 1574 C C . ASP A 1 206 ? -30.450 -1.151 18.013 1.00 39.78 206 ASP A C 1
ATOM 1576 O O . ASP A 1 206 ? -29.924 -1.606 16.993 1.00 39.78 206 ASP A O 1
ATOM 1580 N N . VAL A 1 207 ? -30.252 0.117 18.386 1.00 40.47 207 VAL A N 1
ATOM 1581 C CA . VAL A 1 207 ? -29.350 1.037 17.674 1.00 40.47 207 VAL A CA 1
ATOM 1582 C C . VAL A 1 207 ? -27.900 0.718 18.023 1.00 40.47 207 VAL A C 1
ATOM 1584 O O . VAL A 1 207 ? -27.053 0.739 17.132 1.00 40.47 207 VAL A O 1
ATOM 1587 N N . ARG A 1 208 ? -27.625 0.322 19.276 1.00 44.75 208 ARG A N 1
ATOM 1588 C CA . ARG A 1 208 ? -26.327 -0.239 19.689 1.00 44.75 208 ARG A CA 1
ATOM 1589 C C . ARG A 1 208 ? -25.949 -1.432 18.812 1.00 44.75 208 ARG A C 1
ATOM 1591 O O . ARG A 1 208 ? -24.910 -1.395 18.161 1.00 44.75 208 ARG A O 1
ATOM 1598 N N . GLU A 1 209 ? -26.807 -2.449 18.724 1.00 41.12 209 GLU A N 1
ATOM 1599 C CA . GLU A 1 209 ? -26.497 -3.683 17.986 1.00 41.12 209 GLU A CA 1
ATOM 1600 C C . GLU A 1 209 ? -26.270 -3.436 16.480 1.00 41.12 209 GLU A C 1
ATOM 1602 O O . GLU A 1 209 ? -25.343 -3.984 15.876 1.00 41.12 209 GLU A O 1
ATOM 1607 N N . LYS A 1 210 ? -27.082 -2.566 15.863 1.00 39.28 210 LYS A N 1
ATOM 1608 C CA . LYS A 1 210 ? -26.938 -2.210 14.442 1.00 39.28 210 LYS A CA 1
ATOM 1609 C C . LYS A 1 210 ? -25.695 -1.367 14.166 1.00 39.28 210 LYS A C 1
ATOM 1611 O O . LYS A 1 210 ? -25.080 -1.550 13.122 1.00 39.28 210 LYS A O 1
ATOM 1616 N N . PHE A 1 211 ? -25.293 -0.495 15.089 1.00 41.94 211 PHE A N 1
ATOM 1617 C CA . PHE A 1 211 ? -24.082 0.316 14.950 1.00 41.94 211 PHE A CA 1
ATOM 1618 C C . PHE A 1 211 ? -22.804 -0.533 15.089 1.00 41.94 211 PHE A C 1
ATOM 1620 O O . PHE A 1 211 ? -21.844 -0.334 14.345 1.00 41.94 211 PHE A O 1
ATOM 1627 N N . PHE A 1 212 ? -22.812 -1.546 15.965 1.00 43.97 212 PHE A N 1
ATOM 1628 C CA . PHE A 1 212 ? -21.681 -2.463 16.160 1.00 43.97 212 PHE A CA 1
ATOM 1629 C C . PHE A 1 212 ? -21.434 -3.421 14.984 1.00 43.97 212 PHE A C 1
ATOM 1631 O O . PHE A 1 212 ? -20.288 -3.782 14.723 1.00 43.97 212 PHE A O 1
ATOM 1638 N N . LYS A 1 213 ? -22.474 -3.795 14.227 1.00 42.09 213 LYS A N 1
ATOM 1639 C CA . LYS A 1 213 ? -22.352 -4.714 13.079 1.00 42.09 213 LYS A CA 1
ATOM 1640 C C . LYS A 1 213 ? -21.687 -4.111 11.835 1.00 42.09 213 LYS A C 1
ATOM 1642 O O . LYS A 1 213 ? -21.259 -4.866 10.967 1.00 42.09 213 LYS A O 1
ATOM 1647 N N . VAL A 1 214 ? -21.590 -2.784 11.716 1.00 37.19 214 VAL A N 1
ATOM 1648 C CA . VAL A 1 214 ? -21.244 -2.128 10.437 1.00 37.19 214 VAL A CA 1
ATOM 1649 C C . VAL A 1 214 ? -19.732 -2.029 10.163 1.00 37.19 214 VAL A C 1
ATOM 1651 O O . VAL A 1 214 ? -19.354 -1.842 9.012 1.00 37.19 214 VAL A O 1
ATOM 1654 N N . ASN A 1 215 ? -18.844 -2.226 11.147 1.00 48.19 215 ASN A N 1
ATOM 1655 C CA . ASN A 1 215 ? -17.408 -1.920 10.973 1.00 48.19 215 ASN A CA 1
ATOM 1656 C C . ASN A 1 215 ? -16.415 -3.067 11.242 1.00 48.19 215 ASN A C 1
ATOM 1658 O O . ASN A 1 215 ? -15.224 -2.819 11.407 1.00 48.19 215 ASN A O 1
ATOM 1662 N N . GLY A 1 216 ? -16.853 -4.329 11.258 1.00 51.72 216 GLY A N 1
ATOM 1663 C CA . GLY A 1 216 ? -15.939 -5.489 11.269 1.00 51.72 216 GLY A CA 1
ATOM 1664 C C . GLY A 1 216 ? -15.094 -5.690 12.540 1.00 51.72 216 GLY A C 1
ATOM 1665 O O . GLY A 1 216 ? -14.348 -6.663 12.615 1.00 51.72 216 GLY A O 1
ATOM 1666 N N . CYS A 1 217 ? -15.214 -4.811 13.537 1.00 57.97 217 CYS A N 1
ATOM 1667 C CA . CYS A 1 217 ? -14.745 -4.985 14.912 1.00 57.97 217 CYS A CA 1
ATOM 1668 C C . CYS A 1 217 ? -15.752 -4.289 15.838 1.00 57.97 217 CYS A C 1
ATOM 1670 O O . CYS A 1 217 ? -15.787 -3.058 15.900 1.00 57.97 217 CYS A O 1
ATOM 1672 N N . SER A 1 218 ? -16.593 -5.058 16.528 1.00 76.44 218 SER A N 1
ATOM 1673 C CA . SER A 1 218 ? -17.459 -4.513 17.578 1.00 76.44 218 SER A CA 1
ATOM 1674 C C . SER A 1 218 ? -16.649 -4.237 18.852 1.00 76.44 218 SER A C 1
ATOM 1676 O O . SER A 1 218 ? -15.568 -4.802 19.044 1.00 76.44 218 SER A O 1
ATOM 1678 N N . LEU A 1 219 ? -17.148 -3.368 19.744 1.00 77.31 219 LEU A N 1
ATOM 1679 C CA . LEU A 1 219 ? -16.538 -3.219 21.075 1.00 77.31 219 LEU A CA 1
ATOM 1680 C C . LEU A 1 219 ? -16.527 -4.559 21.825 1.00 77.31 219 LEU A C 1
ATOM 1682 O O . LEU A 1 219 ? -15.558 -4.843 22.521 1.00 77.31 219 LEU A O 1
ATOM 1686 N N . ASP A 1 220 ? -17.537 -5.403 21.608 1.00 82.38 220 ASP A N 1
ATOM 1687 C CA . ASP A 1 220 ? -17.617 -6.740 22.196 1.00 82.38 220 ASP A CA 1
ATOM 1688 C C . ASP A 1 220 ? -16.485 -7.650 21.705 1.00 82.38 220 ASP A C 1
ATOM 1690 O O . ASP A 1 220 ? -15.859 -8.330 22.515 1.00 82.38 220 ASP A O 1
ATOM 1694 N N . ASP A 1 221 ? -16.152 -7.617 20.410 1.00 84.19 221 ASP A N 1
ATOM 1695 C CA . ASP A 1 221 ? -15.004 -8.360 19.868 1.00 84.19 221 ASP A CA 1
ATOM 1696 C C . ASP A 1 221 ? -13.692 -7.851 20.476 1.00 84.19 221 ASP A C 1
ATOM 1698 O O . ASP A 1 221 ? -12.806 -8.633 20.826 1.00 84.19 221 ASP A O 1
ATOM 1702 N N . ILE A 1 222 ? -13.573 -6.527 20.642 1.00 84.75 222 ILE A N 1
ATOM 1703 C CA . ILE A 1 222 ? -12.403 -5.918 21.274 1.00 84.75 222 ILE A CA 1
ATOM 1704 C C . ILE A 1 222 ? -12.277 -6.372 22.731 1.00 84.75 222 ILE A C 1
ATOM 1706 O O . ILE A 1 222 ? -11.184 -6.751 23.159 1.00 84.75 222 ILE A O 1
ATOM 1710 N N . PHE A 1 223 ? -13.376 -6.356 23.483 1.00 90.94 223 PHE A N 1
ATOM 1711 C CA . PHE A 1 223 ? -13.397 -6.808 24.867 1.00 90.94 223 PHE A CA 1
ATOM 1712 C C . PHE A 1 223 ? -13.102 -8.302 24.968 1.00 90.94 223 PHE A C 1
ATOM 1714 O O . PHE A 1 223 ? -12.293 -8.698 25.800 1.00 90.94 223 PHE A O 1
ATOM 1721 N N . ALA A 1 224 ? -13.673 -9.130 24.094 1.00 91.00 224 ALA A N 1
ATOM 1722 C CA . ALA A 1 224 ? -13.409 -10.563 24.063 1.00 91.00 224 ALA A CA 1
ATOM 1723 C C . ALA A 1 224 ? -11.926 -10.867 23.789 1.00 91.00 224 ALA A C 1
ATOM 1725 O O . ALA A 1 224 ? -11.329 -11.702 24.474 1.00 91.00 224 ALA A O 1
ATOM 1726 N N . ASP A 1 225 ? -11.309 -10.162 22.839 1.00 89.50 225 ASP A N 1
ATOM 1727 C CA . ASP A 1 225 ? -9.889 -10.323 22.522 1.00 89.50 225 ASP A CA 1
ATOM 1728 C C . ASP A 1 225 ? -8.982 -9.901 23.680 1.00 89.50 225 ASP A C 1
ATOM 1730 O O . ASP A 1 225 ? -8.042 -10.623 24.023 1.00 89.50 225 ASP A O 1
ATOM 1734 N N . ILE A 1 226 ? -9.267 -8.753 24.304 1.00 91.62 226 ILE A N 1
ATOM 1735 C CA . ILE A 1 226 ? -8.497 -8.252 25.449 1.00 91.62 226 ILE A CA 1
ATOM 1736 C C . ILE A 1 226 ? -8.680 -9.168 26.656 1.00 91.62 226 ILE A C 1
ATOM 1738 O O . ILE A 1 226 ? -7.683 -9.570 27.249 1.00 91.62 226 ILE A O 1
ATOM 1742 N N . SER A 1 227 ? -9.917 -9.548 26.982 1.00 94.38 227 SER A N 1
ATOM 1743 C CA . SER A 1 227 ? -10.242 -10.483 28.063 1.00 94.38 227 SER A CA 1
ATOM 1744 C C . SER A 1 227 ? -9.435 -11.770 27.925 1.00 94.38 227 SER A C 1
ATOM 1746 O O . SER A 1 227 ? -8.725 -12.178 28.846 1.00 94.38 227 SER A O 1
ATOM 1748 N N . LYS A 1 228 ? -9.463 -12.365 26.729 1.00 94.88 228 LYS A N 1
ATOM 1749 C CA . LYS A 1 228 ? -8.748 -13.603 26.430 1.00 94.88 228 LYS A CA 1
ATOM 1750 C C . LYS A 1 228 ? -7.232 -13.451 26.534 1.00 94.88 228 LYS A C 1
ATOM 1752 O O . LYS A 1 228 ? -6.580 -14.339 27.076 1.00 94.88 228 LYS A O 1
ATOM 1757 N N . ALA A 1 229 ? -6.667 -12.378 25.985 1.00 93.44 229 ALA A N 1
ATOM 1758 C CA . ALA A 1 229 ? -5.219 -12.192 25.932 1.00 93.44 229 ALA A CA 1
ATOM 1759 C C . ALA A 1 229 ? -4.622 -11.730 27.269 1.00 93.44 229 ALA A C 1
ATOM 1761 O O . ALA A 1 229 ? -3.540 -12.179 27.627 1.00 93.44 229 ALA A O 1
ATOM 1762 N N . ALA A 1 230 ? -5.321 -10.874 28.017 1.00 94.50 230 ALA A N 1
ATOM 1763 C CA . ALA A 1 230 ? -4.886 -10.375 29.322 1.00 94.50 230 ALA A CA 1
ATOM 1764 C C . ALA A 1 230 ? -5.270 -11.289 30.495 1.00 94.50 230 ALA A C 1
ATOM 1766 O O . ALA A 1 230 ? -4.786 -11.082 31.605 1.00 94.50 230 ALA A O 1
ATOM 1767 N N . GLY A 1 231 ? -6.125 -12.291 30.269 1.00 94.88 231 GLY A N 1
ATOM 1768 C CA . GLY A 1 231 ? -6.617 -13.165 31.333 1.00 94.88 231 GLY A CA 1
ATOM 1769 C C . GLY A 1 231 ? -7.500 -12.435 32.350 1.00 94.88 231 GLY A C 1
ATOM 1770 O O . GLY A 1 231 ? -7.558 -12.847 33.505 1.00 94.88 231 GLY A O 1
ATOM 1771 N N . VAL A 1 232 ? -8.164 -11.354 31.932 1.00 95.31 232 VAL A N 1
ATOM 1772 C CA . VAL A 1 232 ? -9.131 -10.596 32.745 1.00 95.31 232 VAL A CA 1
ATOM 1773 C C . VAL A 1 232 ? -10.544 -11.047 32.403 1.00 95.31 232 VAL A C 1
ATOM 1775 O O . VAL A 1 232 ? -10.809 -11.435 31.261 1.00 95.31 232 VAL A O 1
ATOM 1778 N N . SER A 1 233 ? -11.473 -11.021 33.360 1.00 94.94 233 SER A N 1
ATOM 1779 C CA . SER A 1 233 ? -12.855 -11.385 33.041 1.00 94.94 233 SER A CA 1
ATOM 1780 C C . SER A 1 233 ? -13.469 -10.379 32.059 1.00 94.94 233 SER A C 1
ATOM 1782 O O . SER A 1 233 ? -13.072 -9.211 31.996 1.00 94.94 233 SER A O 1
ATOM 1784 N N . LEU A 1 234 ? -14.454 -10.820 31.272 1.00 90.56 234 LEU A N 1
ATOM 1785 C CA . LEU A 1 234 ? -15.109 -9.946 30.295 1.00 90.56 234 LEU A CA 1
ATOM 1786 C C . LEU A 1 234 ? -15.746 -8.712 30.968 1.00 90.56 234 LEU A C 1
ATOM 1788 O O . LEU A 1 234 ? -15.711 -7.627 30.400 1.00 90.56 234 LEU A O 1
ATOM 1792 N N . GLY A 1 235 ? -16.254 -8.864 32.199 1.00 89.31 235 GLY A N 1
ATOM 1793 C CA . GLY A 1 235 ? -16.821 -7.768 32.993 1.00 89.31 235 GLY A CA 1
ATOM 1794 C C . GLY A 1 235 ? -15.787 -6.764 33.516 1.00 89.31 235 GLY A C 1
ATOM 1795 O O . GLY A 1 235 ? -16.089 -5.582 33.594 1.00 89.31 235 GLY A O 1
ATOM 1796 N N . GLU A 1 236 ? -14.558 -7.203 33.805 1.00 93.62 236 GLU A N 1
ATOM 1797 C CA . GLU A 1 236 ? -13.448 -6.337 34.257 1.00 93.62 236 GLU A CA 1
ATOM 1798 C C . GLU A 1 236 ? -12.686 -5.688 33.088 1.00 93.62 236 GLU A C 1
ATOM 1800 O O . GLU A 1 236 ? -11.854 -4.799 33.274 1.00 93.62 236 GLU A O 1
ATOM 1805 N N . THR A 1 237 ? -12.944 -6.131 31.855 1.00 91.00 237 THR A N 1
ATOM 1806 C CA . THR A 1 237 ? -12.220 -5.663 30.667 1.00 91.00 237 THR A CA 1
ATOM 1807 C C . THR A 1 237 ? -12.342 -4.148 30.428 1.00 91.00 237 THR A C 1
ATOM 1809 O O . THR A 1 237 ? -11.323 -3.530 30.103 1.00 91.00 237 THR A O 1
ATOM 1812 N N . PRO A 1 238 ? -13.511 -3.500 30.617 1.00 90.25 238 PRO A N 1
ATOM 1813 C CA . PRO A 1 238 ? -13.621 -2.046 30.512 1.00 90.25 238 PRO A CA 1
ATOM 1814 C C . PRO A 1 238 ? -12.730 -1.296 31.512 1.00 90.25 238 PRO A C 1
ATOM 1816 O O . PRO A 1 238 ? -12.014 -0.379 31.115 1.00 90.25 238 PRO A O 1
ATOM 1819 N N . GLU A 1 239 ? -12.700 -1.712 32.781 1.00 91.94 239 GLU A N 1
ATOM 1820 C CA . GL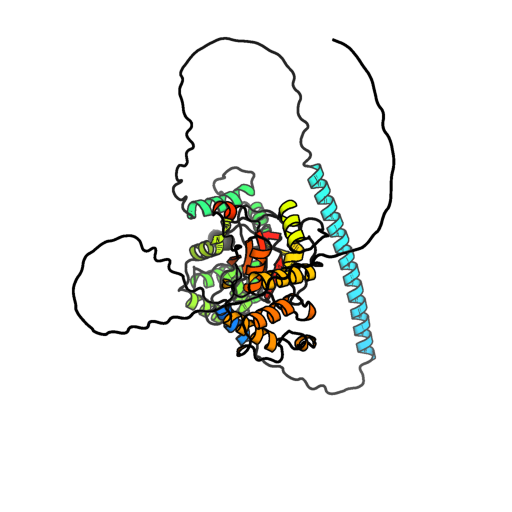U A 1 239 ? -11.832 -1.106 33.805 1.00 91.94 239 GLU A CA 1
ATOM 1821 C C . GLU A 1 239 ? -10.351 -1.288 33.459 1.00 91.94 239 GLU A C 1
ATOM 1823 O O . GLU A 1 239 ? -9.561 -0.343 33.542 1.00 91.94 239 GLU A O 1
ATOM 1828 N N . TYR A 1 240 ? -9.978 -2.479 32.980 1.00 93.31 240 TYR A N 1
ATOM 1829 C CA . TYR A 1 240 ? -8.624 -2.755 32.511 1.00 93.31 240 TYR A CA 1
ATOM 1830 C C . TYR A 1 240 ? -8.212 -1.809 31.373 1.00 93.31 240 TYR A C 1
ATOM 1832 O O . TYR A 1 240 ? -7.152 -1.183 31.446 1.00 93.31 240 TYR A O 1
ATOM 1840 N N . ILE A 1 241 ? -9.060 -1.630 30.353 1.00 90.56 241 ILE A N 1
ATOM 1841 C CA . ILE A 1 241 ? -8.804 -0.695 29.245 1.00 90.56 241 ILE A CA 1
ATOM 1842 C C . ILE A 1 241 ? -8.702 0.745 29.756 1.00 90.56 241 ILE A C 1
ATOM 1844 O O . ILE A 1 241 ? -7.765 1.450 29.376 1.00 90.56 241 ILE A O 1
ATOM 1848 N N . SER A 1 242 ? -9.616 1.168 30.635 1.00 91.19 242 SER A N 1
ATOM 1849 C CA . SER A 1 242 ? -9.609 2.512 31.226 1.00 91.19 242 SER A CA 1
ATOM 1850 C C . SER A 1 242 ? -8.290 2.792 31.949 1.00 91.19 242 SER A C 1
ATOM 1852 O O . SER A 1 242 ? -7.644 3.804 31.683 1.00 91.19 242 SER A O 1
ATOM 1854 N N . SER A 1 243 ? -7.813 1.848 32.768 1.00 94.25 243 SER A N 1
ATOM 1855 C CA . SER A 1 243 ? -6.540 1.985 33.490 1.00 94.25 243 SER A CA 1
ATOM 1856 C C . SER A 1 243 ? -5.333 2.169 32.558 1.00 94.25 243 SER A C 1
ATOM 1858 O O . SER A 1 243 ? -4.387 2.889 32.878 1.00 94.25 243 SER A O 1
ATOM 1860 N N . LEU A 1 244 ? -5.361 1.560 31.366 1.00 92.12 244 LEU A N 1
ATOM 1861 C CA . LEU A 1 244 ? -4.315 1.725 30.358 1.00 92.12 244 LEU A CA 1
ATOM 1862 C C . LEU A 1 244 ? -4.441 3.064 29.618 1.00 92.12 244 LEU A C 1
ATOM 1864 O O . LEU A 1 244 ? -3.425 3.707 29.344 1.00 92.12 244 LEU A O 1
ATOM 1868 N N . LEU A 1 245 ? -5.663 3.518 29.329 1.00 89.75 245 LEU A N 1
ATOM 1869 C CA . LEU A 1 245 ? -5.912 4.831 28.727 1.00 89.75 245 LEU A CA 1
ATOM 1870 C C . LEU A 1 245 ? -5.512 5.981 29.664 1.00 89.75 245 LEU A C 1
ATOM 1872 O O . LEU A 1 245 ? -4.991 6.987 29.191 1.00 89.75 245 LEU A O 1
ATOM 1876 N N . GLU A 1 246 ? -5.629 5.823 30.984 1.00 91.38 246 GLU A N 1
ATOM 1877 C CA . GLU A 1 246 ? -5.113 6.798 31.960 1.00 91.38 246 GLU A CA 1
ATOM 1878 C C . GLU A 1 246 ? -3.589 6.989 31.859 1.00 91.38 246 GLU A C 1
ATOM 1880 O O . GLU A 1 246 ? -3.066 8.088 32.074 1.00 91.38 246 GLU A O 1
ATOM 1885 N N . LEU A 1 247 ? -2.849 5.939 31.479 1.00 90.62 247 LEU A N 1
ATOM 1886 C CA . LEU A 1 247 ? -1.402 6.036 31.266 1.00 90.62 247 LEU A CA 1
ATOM 1887 C C . LEU A 1 247 ? -1.054 6.853 30.017 1.00 90.62 247 LEU A C 1
ATOM 1889 O O . LEU A 1 247 ? -0.004 7.510 29.998 1.00 90.62 247 LEU A O 1
ATOM 1893 N N . ASN A 1 248 ? -1.908 6.807 28.990 1.00 88.25 248 ASN A N 1
ATOM 1894 C CA . ASN A 1 248 ? -1.765 7.582 27.763 1.00 88.25 248 ASN A CA 1
ATOM 1895 C C . ASN A 1 248 ? -3.131 7.893 27.109 1.00 88.25 248 ASN A C 1
ATOM 1897 O O . ASN A 1 248 ? -3.576 7.137 26.240 1.00 88.25 248 ASN A O 1
ATOM 1901 N N . PRO A 1 249 ? -3.741 9.051 27.427 1.00 86.88 249 PRO A N 1
ATOM 1902 C CA . PRO A 1 249 ? -5.042 9.445 26.874 1.00 86.88 249 PRO A CA 1
ATOM 1903 C C . PRO A 1 249 ? -5.054 9.679 25.354 1.00 86.88 249 PRO A C 1
ATOM 1905 O O . PRO A 1 249 ? -6.113 9.834 24.756 1.00 86.88 249 PRO A O 1
ATOM 1908 N N . ALA A 1 250 ? -3.883 9.739 24.706 1.00 83.44 250 ALA A N 1
ATOM 1909 C CA . ALA A 1 250 ? -3.774 9.856 23.252 1.00 83.44 250 ALA A CA 1
ATOM 1910 C C . ALA A 1 250 ? -3.850 8.499 22.522 1.00 83.44 250 ALA A C 1
ATOM 1912 O O . ALA A 1 250 ? -3.804 8.471 21.286 1.00 83.44 250 ALA A O 1
ATOM 1913 N N . ALA A 1 251 ? -3.930 7.388 23.262 1.00 84.06 251 ALA A N 1
ATOM 1914 C CA . ALA A 1 251 ? -4.150 6.062 22.704 1.00 84.06 251 ALA A CA 1
ATOM 1915 C C . ALA A 1 251 ? -5.637 5.828 22.388 1.00 84.06 251 ALA A C 1
ATOM 1917 O O . ALA A 1 251 ? -6.537 6.309 23.074 1.00 84.06 251 ALA A O 1
ATOM 1918 N N . SER A 1 252 ? -5.893 5.060 21.335 1.00 85.25 252 SER A N 1
ATOM 1919 C CA . SER A 1 252 ? -7.225 4.540 21.022 1.00 85.25 252 SER A CA 1
ATOM 1920 C C . SER A 1 252 ? -7.473 3.171 21.652 1.00 85.25 252 SER A C 1
ATOM 1922 O O . SER A 1 252 ? -6.541 2.404 21.884 1.00 85.25 252 SER A O 1
ATOM 1924 N N . VAL A 1 253 ? -8.737 2.813 21.860 1.00 85.19 253 VAL A N 1
ATOM 1925 C CA . VAL A 1 253 ? -9.154 1.492 22.356 1.00 85.19 253 VAL A CA 1
ATOM 1926 C C . VAL A 1 253 ? -8.623 0.373 21.450 1.00 85.19 253 VAL A C 1
ATOM 1928 O O . VAL A 1 253 ? -8.106 -0.634 21.929 1.00 85.19 253 VAL A O 1
ATOM 1931 N N . SER A 1 254 ? -8.640 0.575 20.129 1.00 82.94 254 SER A N 1
ATOM 1932 C CA . SER A 1 254 ? -8.047 -0.368 19.172 1.00 82.94 254 SER A CA 1
ATOM 1933 C C . SER A 1 254 ? -6.522 -0.477 19.305 1.00 82.94 254 SER A C 1
ATOM 1935 O O . SER A 1 254 ? -5.959 -1.540 19.066 1.00 82.94 254 SER A O 1
ATOM 1937 N N . GLU A 1 255 ? -5.830 0.603 19.678 1.00 83.88 255 GLU A N 1
ATOM 1938 C CA . GLU A 1 255 ? -4.392 0.559 19.975 1.00 83.88 255 GLU A CA 1
ATOM 1939 C C . GLU A 1 255 ? -4.098 -0.198 21.263 1.00 83.88 255 GLU A C 1
ATOM 1941 O O . GLU A 1 255 ? -3.141 -0.969 21.295 1.00 83.88 255 GLU A O 1
ATOM 1946 N N . ILE A 1 256 ? -4.931 -0.027 22.292 1.00 88.88 256 ILE A N 1
ATOM 1947 C CA . ILE A 1 256 ? -4.830 -0.809 23.525 1.00 88.88 256 ILE A CA 1
ATOM 1948 C C . ILE A 1 256 ? -5.005 -2.297 23.221 1.00 88.88 256 ILE A C 1
ATOM 1950 O O . ILE A 1 256 ? -4.144 -3.085 23.603 1.00 88.88 256 ILE A O 1
ATOM 1954 N N . ARG A 1 257 ? -6.040 -2.680 22.459 1.00 89.75 257 ARG A N 1
ATOM 1955 C CA . ARG A 1 257 ? -6.224 -4.067 21.999 1.00 89.75 257 ARG A CA 1
ATOM 1956 C C . ARG A 1 257 ? -4.978 -4.609 21.312 1.00 89.75 257 ARG A C 1
ATOM 1958 O O . ARG A 1 257 ? -4.499 -5.679 21.669 1.00 89.75 257 ARG A O 1
ATOM 1965 N N . ASP A 1 258 ? -4.443 -3.875 20.342 1.00 85.88 258 ASP A N 1
ATOM 1966 C CA . ASP A 1 258 ? -3.274 -4.320 19.585 1.00 85.88 258 ASP A CA 1
ATOM 1967 C C . ASP A 1 258 ? -2.036 -4.502 20.474 1.00 85.88 258 ASP A C 1
ATOM 1969 O O . ASP A 1 258 ? -1.280 -5.451 20.273 1.00 85.88 258 ASP A O 1
ATOM 1973 N N . LEU A 1 259 ? -1.829 -3.624 21.461 1.00 88.50 259 LEU A N 1
ATOM 1974 C CA . LEU A 1 259 ? -0.744 -3.756 22.436 1.00 88.50 259 LEU A CA 1
ATOM 1975 C C . LEU A 1 259 ? -0.952 -4.964 23.351 1.00 88.50 259 LEU A C 1
ATOM 1977 O O . LEU A 1 259 ? -0.003 -5.707 23.589 1.00 88.50 259 LEU A O 1
ATOM 1981 N N . VAL A 1 260 ? -2.179 -5.186 23.829 1.00 91.00 260 VAL A N 1
ATOM 1982 C CA . VAL A 1 260 ? -2.533 -6.348 24.654 1.00 91.00 260 VAL A CA 1
ATOM 1983 C C . VAL A 1 260 ? -2.271 -7.645 23.897 1.00 91.00 260 VAL A C 1
ATOM 1985 O O . VAL A 1 260 ? -1.618 -8.538 24.431 1.00 91.00 260 VAL A O 1
ATOM 1988 N N . LEU A 1 261 ? -2.707 -7.733 22.640 1.00 87.94 261 LEU A N 1
ATOM 1989 C CA . LEU A 1 261 ? -2.456 -8.896 21.790 1.00 87.94 261 LEU A CA 1
ATOM 1990 C C . LEU A 1 261 ? -0.961 -9.089 21.519 1.00 87.94 261 LEU A C 1
ATOM 1992 O O . LEU A 1 261 ? -0.464 -10.209 21.578 1.00 87.94 261 LEU A O 1
ATOM 1996 N N . TYR A 1 262 ? -0.235 -8.005 21.237 1.00 88.31 262 TYR A N 1
ATOM 1997 C CA . TYR A 1 262 ? 1.193 -8.064 20.926 1.00 88.31 262 TYR A CA 1
ATOM 1998 C C . TYR A 1 262 ? 2.048 -8.495 22.124 1.00 88.31 262 TYR A C 1
ATOM 2000 O O . TYR A 1 262 ? 3.006 -9.245 21.959 1.00 88.31 262 TYR A O 1
ATOM 2008 N N . PHE A 1 263 ? 1.715 -8.021 23.325 1.00 91.44 263 PHE A N 1
ATOM 2009 C CA . PHE A 1 263 ? 2.428 -8.353 24.558 1.00 91.44 263 PHE A CA 1
ATOM 2010 C C . PHE A 1 263 ? 1.804 -9.523 25.324 1.00 91.44 263 PHE A C 1
ATOM 2012 O O . PHE A 1 263 ? 2.174 -9.736 26.477 1.00 91.44 263 PHE A O 1
ATOM 2019 N N . GLU A 1 264 ? 0.881 -10.264 24.702 1.00 93.50 264 GLU A N 1
ATOM 2020 C CA . GLU A 1 264 ? 0.200 -11.423 25.297 1.00 93.50 264 GLU A CA 1
ATOM 2021 C C . GLU A 1 264 ? -0.368 -11.113 26.695 1.00 93.50 264 GLU A C 1
ATOM 2023 O O . GLU A 1 264 ? -0.224 -11.895 27.631 1.00 93.50 264 GLU A O 1
ATOM 2028 N N . GLY A 1 265 ? -0.945 -9.919 26.863 1.00 91.88 265 GLY A N 1
ATOM 2029 C CA . GLY A 1 265 ? -1.537 -9.502 28.132 1.00 91.88 265 GLY A CA 1
ATOM 2030 C C . GLY A 1 265 ? -0.578 -8.971 29.200 1.00 91.88 265 GLY A C 1
ATOM 2031 O O . GLY A 1 265 ? -1.039 -8.604 30.281 1.00 91.88 265 GLY A O 1
ATOM 2032 N N . ASP A 1 266 ? 0.734 -8.889 28.943 1.00 93.44 266 ASP A N 1
ATOM 2033 C CA . ASP A 1 266 ? 1.721 -8.406 29.921 1.00 93.44 266 ASP A CA 1
ATOM 2034 C C . ASP A 1 266 ? 1.527 -6.910 30.238 1.00 93.44 266 ASP A C 1
ATOM 2036 O O . ASP A 1 266 ? 2.098 -6.015 29.602 1.00 93.44 266 ASP A O 1
ATOM 2040 N N . ALA A 1 267 ? 0.721 -6.641 31.267 1.00 92.31 267 ALA A N 1
ATOM 2041 C CA . ALA A 1 267 ? 0.337 -5.298 31.689 1.00 92.31 267 ALA A CA 1
ATOM 2042 C C . ALA A 1 267 ? 1.544 -4.402 32.004 1.00 92.31 267 ALA A C 1
ATOM 2044 O O . ALA A 1 267 ? 1.498 -3.197 31.752 1.00 92.31 267 ALA A O 1
ATOM 2045 N N . LYS A 1 268 ? 2.650 -4.967 32.512 1.00 92.50 268 LYS A N 1
ATOM 2046 C CA . LYS A 1 268 ? 3.850 -4.189 32.841 1.00 92.50 268 LYS A CA 1
ATOM 2047 C C . LYS A 1 268 ? 4.524 -3.674 31.573 1.00 92.50 268 LYS A C 1
ATOM 2049 O O . LYS A 1 268 ? 4.827 -2.483 31.495 1.00 92.50 268 LYS A O 1
ATOM 2054 N N . LYS A 1 269 ? 4.714 -4.537 30.569 1.00 91.75 269 LYS A N 1
ATOM 2055 C CA . LYS A 1 269 ? 5.282 -4.133 29.271 1.00 91.75 269 LYS A CA 1
ATOM 2056 C C . LYS A 1 269 ? 4.396 -3.112 28.563 1.00 91.75 269 LYS A C 1
ATOM 2058 O O . LYS A 1 269 ? 4.902 -2.102 28.074 1.00 91.75 269 LYS A O 1
ATOM 2063 N N . ILE A 1 270 ? 3.082 -3.339 28.560 1.00 91.94 270 ILE A N 1
ATOM 2064 C CA . ILE A 1 270 ? 2.105 -2.424 27.954 1.00 91.94 270 ILE A CA 1
ATOM 2065 C C . ILE A 1 270 ? 2.171 -1.051 28.640 1.00 91.94 270 ILE A C 1
ATOM 2067 O O . ILE A 1 270 ? 2.294 -0.027 27.968 1.00 91.94 270 ILE A O 1
ATOM 2071 N N . ALA A 1 271 ? 2.181 -1.014 29.975 1.00 91.12 271 ALA A N 1
ATOM 2072 C CA . ALA A 1 271 ? 2.278 0.226 30.739 1.00 91.12 271 ALA A CA 1
ATOM 2073 C C . ALA A 1 271 ? 3.598 0.979 30.493 1.00 91.12 271 ALA A C 1
ATOM 2075 O O . ALA A 1 271 ? 3.594 2.207 30.378 1.00 91.12 271 ALA A O 1
ATOM 2076 N N . GLU A 1 272 ? 4.731 0.276 30.403 1.00 89.88 272 GLU A N 1
ATOM 2077 C CA . GLU A 1 272 ? 6.029 0.880 30.071 1.00 89.88 272 GLU A CA 1
ATOM 2078 C C . GLU A 1 272 ? 6.021 1.524 28.678 1.00 89.88 272 GLU A C 1
ATOM 2080 O O . GLU A 1 272 ? 6.517 2.643 28.513 1.00 89.88 272 GLU A O 1
ATOM 2085 N N . VAL A 1 273 ? 5.419 0.852 27.694 1.00 87.38 273 VAL A N 1
ATOM 2086 C CA . VAL A 1 273 ? 5.227 1.375 26.335 1.00 87.38 273 VAL A CA 1
ATOM 2087 C C . VAL A 1 273 ? 4.346 2.624 26.340 1.00 87.38 273 VAL A C 1
ATOM 2089 O O . VAL A 1 273 ? 4.752 3.668 25.823 1.00 87.38 273 VAL A O 1
ATOM 2092 N N . LEU A 1 274 ? 3.172 2.561 26.971 1.00 87.81 274 LEU A N 1
ATOM 2093 C CA . LEU A 1 274 ? 2.223 3.676 26.999 1.00 87.81 274 LEU A CA 1
ATOM 2094 C C . LEU A 1 274 ? 2.816 4.912 27.689 1.00 87.81 274 LEU A C 1
ATOM 2096 O O . LEU A 1 274 ? 2.670 6.027 27.187 1.00 87.81 274 LEU A O 1
ATOM 2100 N N . LYS A 1 275 ? 3.579 4.728 28.775 1.00 88.50 275 LYS A N 1
ATOM 2101 C CA . LYS A 1 275 ? 4.275 5.826 29.469 1.00 88.50 275 LYS A CA 1
ATOM 2102 C C . LYS A 1 275 ? 5.324 6.514 28.591 1.00 88.50 275 LYS A C 1
ATOM 2104 O O . LYS A 1 275 ? 5.451 7.736 28.655 1.00 88.50 275 LYS A O 1
ATOM 2109 N N . LYS A 1 276 ? 6.061 5.763 27.764 1.00 82.19 276 LYS A N 1
ATOM 2110 C CA . LYS A 1 276 ? 7.049 6.320 26.816 1.00 82.19 276 LYS A CA 1
ATOM 2111 C C . LYS A 1 276 ? 6.385 7.060 25.651 1.00 82.19 276 LYS A C 1
ATOM 2113 O O . LYS A 1 276 ? 6.954 8.009 25.112 1.00 82.19 276 LYS A O 1
ATOM 2118 N N . ALA A 1 277 ? 5.172 6.657 25.280 1.00 75.12 277 ALA A N 1
ATOM 2119 C CA . ALA A 1 277 ? 4.433 7.223 24.158 1.00 75.12 277 ALA A CA 1
ATOM 2120 C C . ALA A 1 277 ? 3.808 8.611 24.426 1.00 75.12 277 ALA A C 1
ATOM 2122 O O . ALA A 1 277 ? 3.342 9.230 23.477 1.00 75.12 277 ALA A O 1
ATOM 2123 N N . LYS A 1 278 ? 3.872 9.158 25.653 1.00 62.78 278 LYS A N 1
ATOM 2124 C CA . LYS A 1 278 ? 3.279 10.457 26.071 1.00 62.78 278 LYS A CA 1
ATOM 2125 C C . LYS A 1 278 ? 3.638 11.696 25.229 1.00 62.78 278 LYS A C 1
ATOM 2127 O O . LYS A 1 278 ? 3.067 12.760 25.429 1.00 62.78 278 LYS A O 1
ATOM 2132 N N . THR A 1 279 ? 4.587 11.587 24.308 1.00 64.62 279 THR A N 1
ATOM 2133 C CA . THR A 1 279 ? 5.042 12.670 23.421 1.00 64.62 279 THR A CA 1
ATOM 2134 C C . THR A 1 279 ? 4.352 12.679 22.050 1.00 64.62 279 THR A C 1
ATOM 2136 O O . THR A 1 279 ? 4.786 13.402 21.156 1.00 64.62 279 THR A O 1
ATOM 2139 N N . THR A 1 280 ? 3.316 11.866 21.836 1.00 65.69 280 THR A N 1
ATOM 2140 C CA . THR A 1 280 ? 2.552 11.864 20.579 1.00 65.69 280 THR A CA 1
ATOM 2141 C C . THR A 1 280 ? 1.453 12.925 20.574 1.00 65.69 280 THR A C 1
ATOM 2143 O O . THR A 1 280 ? 0.876 13.224 21.617 1.00 65.69 280 THR A O 1
ATOM 2146 N N . SER A 1 281 ? 1.123 13.453 19.391 1.00 77.56 281 SER A N 1
ATOM 2147 C CA . SER A 1 281 ? -0.060 14.297 19.174 1.00 77.56 281 SER A CA 1
ATOM 2148 C C . SER A 1 281 ? -1.332 13.626 19.718 1.00 77.56 281 SER A C 1
ATOM 2150 O O . SER A 1 281 ? -1.395 12.396 19.809 1.00 77.56 281 SER A O 1
ATOM 2152 N N . SER A 1 282 ? -2.356 14.415 20.060 1.00 82.69 282 SER A N 1
ATOM 2153 C CA . SER A 1 282 ? -3.650 13.882 20.515 1.00 82.69 282 SER A CA 1
ATOM 2154 C C . SER A 1 282 ? -4.239 12.899 19.495 1.00 82.69 282 SER A C 1
ATOM 2156 O O . SER A 1 282 ? -3.990 13.034 18.295 1.00 82.69 282 SER A O 1
ATOM 2158 N N . LEU A 1 283 ? -5.051 11.931 19.942 1.00 79.50 283 LEU A N 1
ATOM 2159 C CA . LEU A 1 283 ? -5.709 10.973 19.039 1.00 79.50 283 LEU A CA 1
ATOM 2160 C C . LEU A 1 283 ? -6.481 11.686 17.918 1.00 79.50 283 LEU A C 1
ATOM 2162 O O . LEU A 1 283 ? -6.434 11.272 16.765 1.00 79.50 283 LEU A O 1
ATOM 2166 N N . LYS A 1 284 ? -7.128 12.807 18.250 1.00 77.31 284 LYS A N 1
ATOM 2167 C CA . LYS A 1 284 ? -7.839 13.656 17.293 1.00 77.31 284 LYS A CA 1
ATOM 2168 C C . LYS A 1 284 ? -6.923 14.181 16.192 1.00 77.31 284 LYS A C 1
ATOM 2170 O O . LYS A 1 284 ? -7.196 13.973 15.016 1.00 77.31 284 LYS A O 1
ATOM 2175 N N . GLN A 1 285 ? -5.812 14.807 16.574 1.00 80.56 285 GLN A N 1
ATOM 2176 C CA . GLN A 1 285 ? -4.834 15.332 15.624 1.00 80.56 285 GLN A CA 1
ATOM 2177 C C . GLN A 1 285 ? -4.225 14.212 14.771 1.00 80.56 285 GLN A C 1
ATOM 2179 O O . GLN A 1 285 ? -4.085 14.347 13.560 1.00 80.56 285 GLN A O 1
ATOM 2184 N N . ARG A 1 286 ? -3.923 13.080 15.408 1.00 81.00 286 ARG A N 1
ATOM 2185 C CA . ARG A 1 286 ? -3.423 11.863 14.768 1.00 81.00 286 ARG A CA 1
ATOM 2186 C C . ARG A 1 286 ? -4.386 11.336 13.702 1.00 81.00 286 ARG A C 1
ATOM 2188 O O . ARG A 1 286 ? -3.944 11.031 12.600 1.00 81.00 286 ARG A O 1
ATOM 2195 N N . GLU A 1 287 ? -5.686 11.261 13.987 1.00 80.94 287 GLU A N 1
ATOM 2196 C CA . GLU A 1 287 ? -6.677 10.850 12.987 1.00 80.94 287 GLU A CA 1
ATOM 2197 C C . GLU A 1 287 ? -6.857 11.884 11.868 1.00 80.94 287 GLU A C 1
ATOM 2199 O O . GLU A 1 287 ? -7.037 11.483 10.725 1.00 80.94 287 GLU A O 1
ATOM 2204 N N . ILE A 1 288 ? -6.777 13.188 12.154 1.00 79.44 288 ILE A N 1
ATOM 2205 C CA . ILE A 1 288 ? -6.822 14.235 11.115 1.00 79.44 288 ILE A CA 1
ATOM 2206 C C . ILE A 1 288 ? -5.644 14.074 10.151 1.00 79.44 288 ILE A C 1
ATOM 2208 O O . ILE A 1 288 ? -5.836 14.035 8.938 1.00 79.44 288 ILE A O 1
ATOM 2212 N N . GLU A 1 289 ? -4.430 13.929 10.685 1.00 79.56 289 GLU A N 1
ATOM 2213 C CA . GLU A 1 289 ? -3.217 13.712 9.890 1.00 79.56 289 GLU A CA 1
ATOM 2214 C C . GLU A 1 289 ? -3.312 12.427 9.060 1.00 79.56 289 GLU A C 1
ATOM 2216 O O . GLU A 1 289 ? -2.937 12.397 7.888 1.00 79.56 289 GLU A O 1
ATOM 2221 N N . ARG A 1 290 ? -3.862 11.369 9.659 1.00 82.12 290 ARG A N 1
ATOM 2222 C CA . ARG A 1 290 ? -4.086 10.066 9.031 1.00 82.12 290 ARG A CA 1
ATOM 2223 C C . ARG A 1 290 ? -5.116 10.109 7.907 1.00 82.12 290 ARG A C 1
ATOM 2225 O O . ARG A 1 290 ? -4.911 9.502 6.859 1.00 82.12 290 ARG A O 1
ATOM 2232 N N . CYS A 1 291 ? -6.203 10.839 8.124 1.00 81.69 291 CYS A N 1
ATOM 2233 C CA . CYS A 1 291 ? -7.308 11.020 7.190 1.00 81.69 291 CYS A CA 1
ATOM 2234 C C . CYS A 1 291 ? -7.072 12.215 6.250 1.00 81.69 291 CYS A C 1
ATOM 2236 O O . CYS A 1 291 ? -8.025 12.773 5.707 1.00 81.69 291 CYS A O 1
ATOM 2238 N N . GLY A 1 292 ? -5.812 12.608 6.021 1.00 86.38 292 GLY A N 1
ATOM 2239 C CA . GLY A 1 292 ? -5.456 13.722 5.134 1.00 86.38 292 GLY A CA 1
ATOM 2240 C C . GLY A 1 292 ? -5.888 13.536 3.673 1.00 86.38 292 GLY A C 1
ATOM 2241 O O . GLY A 1 292 ? -5.872 14.492 2.906 1.00 86.38 292 GLY A O 1
ATOM 2242 N N . HIS A 1 293 ? -6.301 12.324 3.292 1.00 89.75 293 HIS A N 1
ATOM 2243 C CA . HIS A 1 293 ? -6.855 11.995 1.978 1.00 89.75 293 HIS A CA 1
ATOM 2244 C C . HIS A 1 293 ? -8.342 11.606 2.025 1.00 89.75 293 HIS A C 1
ATOM 2246 O O . HIS A 1 293 ? -8.825 10.971 1.090 1.00 89.75 293 HIS A O 1
ATOM 2252 N N . ARG A 1 294 ? -9.080 11.955 3.093 1.00 89.12 294 ARG A N 1
ATOM 2253 C CA . ARG A 1 294 ? -10.503 11.587 3.241 1.00 89.12 294 ARG A CA 1
ATOM 2254 C C . ARG A 1 294 ? -11.362 12.052 2.065 1.00 89.12 294 ARG A C 1
ATOM 2256 O O . ARG A 1 294 ? -12.225 11.299 1.623 1.00 89.12 294 ARG A O 1
ATOM 2263 N N . ASP A 1 295 ? -11.064 13.227 1.519 1.00 90.38 295 ASP A N 1
ATOM 2264 C CA . ASP A 1 295 ? -11.833 13.855 0.437 1.00 90.38 295 ASP A CA 1
ATOM 2265 C C . ASP A 1 295 ? -11.597 13.202 -0.931 1.00 90.38 295 ASP A C 1
ATOM 2267 O O . ASP A 1 295 ? -12.315 13.483 -1.884 1.00 90.38 295 ASP A O 1
ATOM 2271 N N . LEU A 1 296 ? -10.626 12.283 -1.037 1.00 91.50 296 LEU A N 1
ATOM 2272 C CA . LEU A 1 296 ? -10.440 11.471 -2.243 1.00 91.50 296 LEU A CA 1
ATOM 2273 C C . LEU A 1 296 ? -11.654 10.565 -2.511 1.00 91.50 296 LEU A C 1
ATOM 2275 O O . LEU A 1 296 ? -11.856 10.118 -3.640 1.00 91.50 296 LEU A O 1
ATOM 2279 N N . GLY A 1 297 ? -12.433 10.266 -1.466 1.00 94.00 297 GLY A N 1
ATOM 2280 C CA . GLY A 1 297 ? -13.526 9.309 -1.518 1.00 94.00 297 GLY A CA 1
ATOM 2281 C C . GLY A 1 297 ? -13.055 7.894 -1.852 1.00 94.00 297 GLY A C 1
ATOM 2282 O O . GLY A 1 297 ? -11.862 7.598 -1.976 1.00 94.00 297 GLY A O 1
ATOM 2283 N N . PHE A 1 298 ? -14.019 6.994 -1.994 1.00 95.44 298 PHE A N 1
ATOM 2284 C CA . PHE A 1 298 ? -13.801 5.623 -2.428 1.00 95.44 298 PHE A CA 1
ATOM 2285 C C . PHE A 1 298 ? -14.885 5.248 -3.433 1.00 95.44 298 PHE A C 1
ATOM 2287 O O . PHE A 1 298 ? -16.065 5.234 -3.099 1.00 95.44 298 PHE A O 1
ATOM 2294 N N . ARG A 1 299 ? -14.518 4.961 -4.681 1.00 95.19 299 ARG A N 1
ATOM 2295 C CA . ARG A 1 299 ? -15.480 4.574 -5.723 1.00 95.19 299 ARG A CA 1
ATOM 2296 C C . ARG A 1 299 ? -14.903 3.495 -6.635 1.00 95.19 299 ARG A C 1
ATOM 2298 O O . ARG A 1 299 ? -13.685 3.465 -6.822 1.00 95.19 299 ARG A O 1
ATOM 2305 N N . PRO A 1 300 ? -15.745 2.633 -7.229 1.00 93.62 300 PRO A N 1
ATOM 2306 C CA . PRO A 1 300 ? -15.308 1.769 -8.312 1.00 93.62 300 PRO A CA 1
ATOM 2307 C C . PRO A 1 300 ? -14.814 2.593 -9.503 1.00 93.62 300 PRO A C 1
ATOM 2309 O O . PRO A 1 300 ? -15.251 3.728 -9.736 1.00 93.62 300 PRO A O 1
ATOM 2312 N N . LEU A 1 301 ? -13.940 1.973 -10.295 1.00 94.75 301 LEU A N 1
ATOM 2313 C CA . LEU A 1 301 ? -13.672 2.435 -11.649 1.00 94.75 301 LEU A CA 1
ATOM 2314 C C . LEU A 1 301 ? -14.962 2.325 -12.468 1.00 94.75 301 LEU A C 1
ATOM 2316 O O . LEU A 1 301 ? -15.654 1.307 -12.429 1.00 94.75 301 LEU A O 1
ATOM 2320 N N . SER A 1 302 ? -15.273 3.360 -13.239 1.00 94.50 302 SER A N 1
ATOM 2321 C CA . SER A 1 302 ? -16.278 3.260 -14.292 1.00 94.50 302 SER A CA 1
ATOM 2322 C C . SER A 1 302 ? -15.838 2.232 -15.339 1.00 94.50 302 SER A C 1
ATOM 2324 O O . SER A 1 302 ? -14.647 1.968 -15.526 1.00 94.50 302 SER A O 1
ATOM 2326 N N . SER A 1 303 ? -16.791 1.669 -16.084 1.00 93.69 303 SER A N 1
ATOM 2327 C CA . SER A 1 303 ? -16.477 0.707 -17.150 1.00 93.69 303 SER A CA 1
ATOM 2328 C C . SER A 1 303 ? -15.585 1.298 -18.249 1.00 93.69 303 SER A C 1
ATOM 2330 O O . SER A 1 303 ? -14.903 0.564 -18.962 1.00 93.69 303 SER A O 1
ATOM 2332 N N . GLU A 1 304 ? -15.599 2.618 -18.427 1.00 95.12 304 GLU A N 1
ATOM 2333 C CA . GLU A 1 304 ? -14.685 3.305 -19.335 1.00 95.12 304 GLU A CA 1
ATOM 2334 C C . GLU A 1 304 ? -13.272 3.408 -18.752 1.00 95.12 304 GLU A C 1
ATOM 2336 O O . GLU A 1 304 ? -12.333 2.956 -19.404 1.00 95.12 304 GLU A O 1
ATOM 2341 N N . GLU A 1 305 ? -13.118 3.915 -17.523 1.00 95.88 305 GLU A N 1
ATOM 2342 C CA . GLU A 1 305 ? -11.816 3.985 -16.839 1.00 95.88 305 GLU A CA 1
ATOM 2343 C C . GLU A 1 305 ? -11.157 2.601 -16.770 1.00 95.88 305 GLU A C 1
ATOM 2345 O O . GLU A 1 305 ? -9.974 2.455 -17.080 1.00 95.88 305 GLU A O 1
ATOM 2350 N N . GLN A 1 306 ? -11.938 1.571 -16.433 1.00 95.62 306 GLN A N 1
ATOM 2351 C CA . GLN A 1 306 ? -11.471 0.191 -16.377 1.00 95.62 306 GLN A CA 1
ATOM 2352 C C . GLN A 1 306 ? -10.961 -0.297 -17.741 1.00 95.62 306 GLN A C 1
ATOM 2354 O O . GLN A 1 306 ? -9.850 -0.822 -17.818 1.00 95.62 306 GLN A O 1
ATOM 2359 N N . ARG A 1 307 ? -11.722 -0.078 -18.825 1.00 95.88 307 ARG A N 1
ATOM 2360 C CA . ARG A 1 307 ? -11.296 -0.432 -20.192 1.00 95.88 307 ARG A CA 1
ATOM 2361 C C . ARG A 1 307 ? -10.025 0.297 -20.605 1.00 95.88 307 ARG A C 1
ATOM 2363 O O . ARG A 1 307 ? -9.088 -0.346 -21.060 1.00 95.88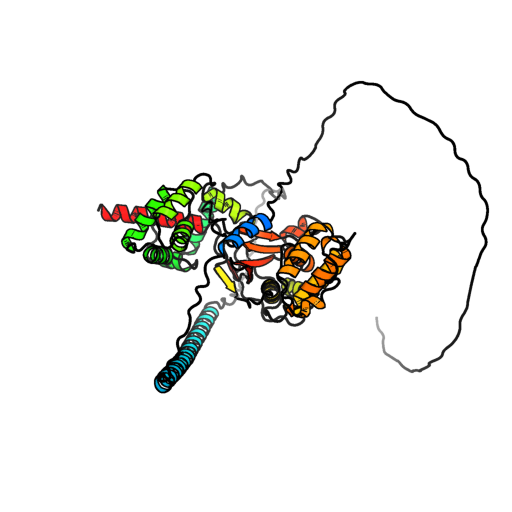 307 ARG A O 1
ATOM 2370 N N . GLN A 1 308 ? -9.952 1.607 -20.381 1.00 96.50 308 GLN A N 1
ATOM 2371 C CA . GLN A 1 308 ? -8.763 2.389 -20.724 1.00 96.50 308 GLN A CA 1
ATOM 2372 C C . GLN A 1 308 ? -7.514 1.900 -19.973 1.00 96.50 308 GLN A C 1
ATOM 2374 O O . GLN A 1 308 ? -6.423 1.853 -20.545 1.00 96.50 308 GLN A O 1
ATOM 2379 N N . MET A 1 309 ? -7.649 1.531 -18.695 1.00 97.56 309 MET A N 1
ATOM 2380 C CA . MET A 1 309 ? -6.546 0.949 -17.928 1.00 97.56 309 MET A CA 1
ATOM 2381 C C . MET A 1 309 ? -6.163 -0.441 -18.439 1.00 97.56 309 MET A C 1
ATOM 2383 O O . MET A 1 309 ? -4.976 -0.706 -18.626 1.00 97.56 309 MET A O 1
ATOM 2387 N N . ALA A 1 310 ? -7.141 -1.311 -18.697 1.00 97.38 310 ALA A N 1
ATOM 2388 C CA . ALA A 1 310 ? -6.910 -2.643 -19.248 1.00 97.38 310 ALA A CA 1
ATOM 2389 C C . ALA A 1 310 ? -6.184 -2.578 -20.605 1.00 97.38 310 ALA A C 1
ATOM 2391 O O . ALA A 1 310 ? -5.193 -3.283 -20.798 1.00 97.38 310 ALA A O 1
ATOM 2392 N N . ASP A 1 311 ? -6.586 -1.662 -21.490 1.00 98.00 311 ASP A N 1
ATOM 2393 C CA . ASP A 1 311 ? -5.947 -1.437 -22.790 1.00 98.00 311 ASP A CA 1
ATOM 2394 C C . ASP A 1 311 ? -4.476 -1.023 -22.641 1.00 98.00 311 ASP A C 1
ATOM 2396 O O . ASP A 1 311 ? -3.600 -1.578 -23.309 1.00 98.00 311 ASP A O 1
ATOM 2400 N N . ARG A 1 312 ? -4.168 -0.104 -21.713 1.00 97.94 312 ARG A N 1
ATOM 2401 C CA . ARG A 1 312 ? -2.782 0.312 -21.402 1.00 97.94 312 ARG A CA 1
ATOM 2402 C C . ARG A 1 312 ? -1.926 -0.843 -20.879 1.00 97.94 312 ARG A C 1
ATOM 2404 O O . ARG A 1 312 ? -0.716 -0.858 -21.097 1.00 97.94 312 ARG A O 1
ATOM 2411 N N . LEU A 1 313 ? -2.549 -1.802 -20.198 1.00 98.19 313 LEU A N 1
ATOM 2412 C CA . LEU A 1 313 ? -1.904 -3.009 -19.681 1.00 98.19 313 LEU A CA 1
ATOM 2413 C C . LEU A 1 313 ? -1.853 -4.153 -20.709 1.00 98.19 313 LEU A C 1
ATOM 2415 O O . LEU A 1 313 ? -1.254 -5.191 -20.433 1.00 98.19 313 LEU A O 1
ATOM 2419 N N . GLY A 1 314 ? -2.459 -3.982 -21.889 1.00 97.81 314 GLY A N 1
ATOM 2420 C CA . GLY A 1 314 ? -2.559 -5.023 -22.912 1.00 97.81 314 GLY A CA 1
ATOM 2421 C C . GLY A 1 314 ? -3.510 -6.168 -22.542 1.00 97.81 314 GLY A C 1
ATOM 2422 O O . GLY A 1 314 ? -3.359 -7.278 -23.056 1.00 97.81 314 GLY A O 1
ATOM 2423 N N . ILE A 1 315 ? -4.474 -5.926 -21.652 1.00 97.75 315 ILE A N 1
ATOM 2424 C CA . ILE A 1 315 ? -5.462 -6.909 -21.199 1.00 97.75 315 ILE A CA 1
ATOM 2425 C C . ILE A 1 315 ? -6.698 -6.819 -22.095 1.00 97.75 315 ILE A C 1
ATOM 2427 O O . ILE A 1 315 ? -7.410 -5.822 -22.084 1.00 97.75 315 ILE A O 1
ATOM 2431 N N . ARG A 1 316 ? -6.969 -7.876 -22.869 1.00 94.94 316 ARG A N 1
ATOM 2432 C CA . ARG A 1 316 ? -8.098 -7.911 -23.823 1.00 94.94 316 ARG A CA 1
ATOM 2433 C C . ARG A 1 316 ? -9.403 -8.418 -23.220 1.00 94.94 316 ARG A C 1
ATOM 2435 O O . ARG A 1 316 ? -10.475 -8.111 -23.731 1.00 94.94 316 ARG A O 1
ATOM 2442 N N . HIS A 1 317 ? -9.308 -9.238 -22.179 1.00 93.06 317 HIS A N 1
ATOM 2443 C CA . HIS A 1 317 ? -10.455 -9.875 -21.549 1.00 93.06 317 HIS A CA 1
ATOM 2444 C C . HIS A 1 317 ? -10.674 -9.249 -20.178 1.00 93.06 317 HIS A C 1
ATOM 2446 O O . HIS A 1 317 ? -9.863 -9.413 -19.271 1.00 93.06 317 HIS A O 1
ATOM 2452 N N . ILE A 1 318 ? -11.770 -8.510 -20.053 1.00 91.81 318 ILE A N 1
ATOM 2453 C CA . ILE A 1 318 ? -12.217 -7.909 -18.801 1.00 91.81 318 ILE A CA 1
ATOM 2454 C C . ILE A 1 318 ? -13.418 -8.736 -18.348 1.00 91.81 318 ILE A C 1
ATOM 2456 O O . ILE A 1 318 ? -14.388 -8.894 -19.093 1.00 91.81 318 ILE A O 1
ATOM 2460 N N . SER A 1 319 ? -13.323 -9.307 -17.154 1.00 89.69 319 SER A N 1
ATOM 2461 C CA . SER A 1 319 ? -14.436 -9.947 -16.459 1.00 89.69 319 SER A CA 1
ATOM 2462 C C . SER A 1 319 ? -15.461 -8.897 -16.007 1.00 89.69 319 SER A C 1
ATOM 2464 O O . SER A 1 319 ? -15.346 -7.707 -16.297 1.00 89.69 319 SER A O 1
ATOM 2466 N N . SER A 1 320 ? -16.488 -9.317 -15.269 1.00 81.69 320 SER A N 1
ATOM 2467 C CA . SER A 1 320 ? -17.360 -8.371 -14.568 1.00 81.69 320 SER A CA 1
ATOM 2468 C C . SER A 1 320 ? -16.540 -7.415 -13.696 1.00 81.69 320 SER A C 1
ATOM 2470 O O . SER A 1 320 ? -15.562 -7.835 -13.071 1.00 81.69 320 SER A O 1
ATOM 2472 N N . SER A 1 321 ? -16.964 -6.148 -13.633 1.00 77.06 321 SER A N 1
ATOM 2473 C CA . SER A 1 321 ? -16.347 -5.143 -12.763 1.00 77.06 321 SER A CA 1
ATOM 2474 C C . SER A 1 321 ? -16.176 -5.702 -11.346 1.00 77.06 321 SER A C 1
ATOM 2476 O O . SER A 1 321 ? -17.117 -6.319 -10.833 1.00 77.06 321 SER A O 1
ATOM 2478 N N . PRO A 1 322 ? -15.011 -5.503 -10.701 1.00 76.88 322 PRO A N 1
ATOM 2479 C CA . PRO A 1 322 ? -14.824 -5.930 -9.326 1.00 76.88 322 PRO A CA 1
ATOM 2480 C C . PRO A 1 322 ? -15.894 -5.285 -8.445 1.00 76.88 322 PRO A C 1
ATOM 2482 O O . PRO A 1 322 ? -16.221 -4.105 -8.600 1.00 76.88 322 PRO A O 1
ATOM 2485 N N . PHE A 1 323 ? -16.454 -6.071 -7.527 1.00 82.44 323 PHE A N 1
ATOM 2486 C CA . PHE A 1 323 ? -17.396 -5.556 -6.543 1.00 82.44 323 PHE A CA 1
ATOM 2487 C C . PHE A 1 323 ? -16.679 -4.550 -5.636 1.00 82.44 323 PHE A C 1
ATOM 2489 O O . PHE A 1 323 ? -15.727 -4.913 -4.944 1.00 82.44 323 PHE A O 1
ATOM 2496 N N . MET A 1 324 ? -17.129 -3.295 -5.646 1.00 90.50 324 MET A N 1
ATOM 2497 C CA . MET A 1 324 ? -16.655 -2.250 -4.740 1.00 90.50 324 MET A CA 1
ATOM 2498 C C . MET A 1 324 ? -17.841 -1.423 -4.242 1.00 90.50 324 MET A C 1
ATOM 2500 O O . MET A 1 324 ? -18.715 -1.048 -5.024 1.00 90.50 324 MET A O 1
ATOM 2504 N N . VAL A 1 325 ? -17.863 -1.130 -2.944 1.00 90.62 325 VAL A N 1
ATOM 2505 C CA . VAL A 1 325 ? -18.915 -0.344 -2.289 1.00 90.62 325 VAL A CA 1
ATOM 2506 C C . VAL A 1 325 ? -18.452 1.100 -2.181 1.00 90.62 325 VAL A C 1
ATOM 2508 O O . VAL A 1 325 ? -17.544 1.392 -1.408 1.00 90.62 325 VAL A O 1
ATOM 2511 N N . SER A 1 326 ? -19.067 1.999 -2.948 1.00 92.56 326 SER A N 1
ATOM 2512 C CA . SER A 1 326 ? -18.712 3.419 -2.930 1.00 92.56 326 SER A CA 1
ATOM 2513 C C . SER A 1 326 ? -18.916 4.061 -1.553 1.00 92.56 326 SER A C 1
ATOM 2515 O O . SER A 1 326 ? -19.891 3.779 -0.859 1.00 92.56 326 SER A O 1
ATOM 2517 N N . SER A 1 327 ? -18.038 4.995 -1.204 1.00 93.19 327 SER A N 1
ATOM 2518 C CA . SER A 1 327 ? -18.127 5.877 -0.045 1.00 93.19 327 SER A CA 1
ATOM 2519 C C . SER A 1 327 ? -17.698 7.294 -0.449 1.00 93.19 327 SER A C 1
ATOM 2521 O O . SER A 1 327 ? -16.697 7.447 -1.153 1.00 93.19 327 SER A O 1
ATOM 2523 N N . PRO A 1 328 ? -18.404 8.349 -0.001 1.00 91.88 328 PRO A N 1
ATOM 2524 C CA . PRO A 1 328 ? -18.004 9.730 -0.275 1.00 91.88 328 PRO A CA 1
ATOM 2525 C C . PRO A 1 328 ? -16.672 10.101 0.389 1.00 91.88 328 PRO A C 1
ATOM 2527 O O . PRO A 1 328 ? -16.019 11.040 -0.047 1.00 91.88 328 PRO A O 1
ATOM 2530 N N . GLN A 1 329 ? -16.262 9.365 1.425 1.00 91.81 329 GLN A N 1
ATOM 2531 C CA . GLN A 1 329 ? -15.025 9.605 2.161 1.00 91.81 329 GLN A CA 1
ATOM 2532 C C . GLN A 1 329 ? -14.162 8.348 2.222 1.00 91.81 329 GLN A C 1
ATOM 2534 O O . GLN A 1 329 ? -14.664 7.222 2.297 1.00 91.81 329 GLN A O 1
ATOM 2539 N N . LEU A 1 330 ? -12.850 8.552 2.225 1.00 91.56 330 LEU A N 1
ATOM 2540 C CA . LEU A 1 330 ? -11.868 7.487 2.352 1.00 91.56 330 LEU A CA 1
ATOM 2541 C C . LEU A 1 330 ? -11.580 7.194 3.836 1.00 91.56 330 LEU A C 1
ATOM 2543 O O . LEU A 1 330 ? -10.954 8.003 4.520 1.00 91.56 330 LEU A O 1
ATOM 2547 N N . GLY A 1 331 ? -12.047 6.042 4.326 1.00 91.00 331 GLY A N 1
ATOM 2548 C CA . GLY A 1 331 ? -11.741 5.517 5.663 1.00 91.00 331 GLY A CA 1
ATOM 2549 C C . GLY A 1 331 ? -10.816 4.297 5.635 1.00 91.00 331 GLY A C 1
ATOM 2550 O O . GLY A 1 331 ? -9.983 4.160 4.737 1.00 91.00 331 GLY A O 1
ATOM 2551 N N . ASP A 1 332 ? -10.954 3.404 6.616 1.00 89.94 332 ASP A N 1
ATOM 2552 C CA . ASP A 1 332 ? -10.105 2.214 6.742 1.00 89.94 332 ASP A CA 1
ATOM 2553 C C . ASP A 1 332 ? -10.620 1.075 5.857 1.00 89.94 332 ASP A C 1
ATOM 2555 O O . ASP A 1 332 ? -11.830 0.870 5.793 1.00 89.94 332 ASP A O 1
ATOM 2559 N N . PRO A 1 333 ? -9.755 0.294 5.184 1.00 91.75 333 PRO A N 1
ATOM 2560 C CA . PRO A 1 333 ? -10.188 -0.886 4.444 1.00 91.75 333 PRO A CA 1
ATOM 2561 C C . PRO A 1 333 ? -10.887 -1.899 5.358 1.00 91.75 333 PRO A C 1
ATOM 2563 O O . PRO A 1 333 ? -10.256 -2.483 6.239 1.00 91.75 333 PRO A O 1
ATOM 2566 N N . VAL A 1 334 ? -12.172 -2.145 5.104 1.00 88.44 334 VAL A N 1
ATOM 2567 C CA . VAL A 1 334 ? -12.978 -3.177 5.787 1.00 88.44 334 VAL A CA 1
ATOM 2568 C C . VAL A 1 334 ? -13.328 -4.334 4.854 1.00 88.44 334 VAL A C 1
ATOM 2570 O O . VAL A 1 334 ? -13.494 -5.462 5.305 1.00 88.44 334 VAL A O 1
ATOM 2573 N N . GLY A 1 335 ? -13.370 -4.071 3.544 1.00 89.69 335 GLY A N 1
ATOM 2574 C CA . GLY A 1 335 ? -13.492 -5.081 2.499 1.00 89.69 335 GLY A CA 1
ATOM 2575 C C . GLY A 1 335 ? -12.196 -5.170 1.709 1.00 89.69 335 GLY A C 1
ATOM 2576 O O . GLY A 1 335 ? -11.717 -4.166 1.176 1.00 89.69 335 GLY A O 1
ATOM 2577 N N . ILE A 1 336 ? -11.628 -6.370 1.636 1.00 94.69 336 ILE A N 1
ATOM 2578 C CA . ILE A 1 336 ? -10.428 -6.667 0.854 1.00 94.69 336 ILE A CA 1
ATOM 2579 C C . ILE A 1 336 ? -10.602 -7.973 0.094 1.00 94.69 336 ILE A C 1
ATOM 2581 O O . ILE A 1 336 ? -11.358 -8.850 0.510 1.00 94.69 336 ILE A O 1
ATOM 2585 N N . ILE A 1 337 ? -9.866 -8.106 -1.002 1.00 93.00 337 ILE A N 1
ATOM 2586 C CA . ILE A 1 337 ? -9.779 -9.354 -1.755 1.00 93.00 337 ILE A CA 1
ATOM 2587 C C . ILE A 1 337 ? -8.408 -9.958 -1.536 1.00 93.00 337 ILE A C 1
ATOM 2589 O O . ILE A 1 337 ? -7.386 -9.293 -1.707 1.00 93.00 337 ILE A O 1
ATOM 2593 N N . ASP A 1 338 ? -8.400 -11.227 -1.147 1.00 94.94 338 ASP A N 1
ATOM 2594 C CA . ASP A 1 338 ? -7.161 -11.970 -1.019 1.00 94.94 338 ASP A CA 1
ATOM 2595 C C . ASP A 1 338 ? -6.712 -12.440 -2.401 1.00 94.94 338 ASP A C 1
ATOM 2597 O O . ASP A 1 338 ? -7.451 -13.123 -3.111 1.00 94.94 338 ASP A O 1
ATOM 2601 N N . VAL A 1 339 ? -5.512 -12.026 -2.795 1.00 95.62 339 VAL A N 1
ATOM 2602 C CA . VAL A 1 339 ? -4.867 -12.453 -4.040 1.00 95.62 339 VAL A CA 1
ATOM 2603 C C . VAL A 1 339 ? -3.716 -13.379 -3.696 1.00 95.62 339 VAL A C 1
ATOM 2605 O O . VAL A 1 339 ? -3.214 -13.394 -2.572 1.00 95.62 339 VAL A O 1
ATOM 2608 N N . LYS A 1 340 ? -3.233 -14.156 -4.660 1.00 96.12 340 LYS A N 1
ATOM 2609 C CA . LYS A 1 340 ? -2.155 -15.105 -4.363 1.00 96.12 340 LYS A CA 1
ATOM 2610 C C . LYS A 1 340 ? -0.872 -14.408 -3.858 1.00 96.12 340 LYS A C 1
ATOM 2612 O O . LYS A 1 340 ? -0.315 -13.516 -4.500 1.00 96.12 340 LYS A O 1
ATOM 2617 N N . GLY A 1 341 ? -0.359 -14.863 -2.711 1.00 93.19 341 GLY A N 1
ATOM 2618 C CA . GLY A 1 341 ? 0.853 -14.356 -2.051 1.00 93.19 341 GLY A CA 1
ATOM 2619 C C . GLY A 1 341 ? 2.176 -14.924 -2.576 1.00 93.19 341 GLY A C 1
ATOM 2620 O O . GLY A 1 341 ? 2.995 -15.384 -1.790 1.00 93.19 341 GLY A O 1
ATOM 2621 N N . ASP A 1 342 ? 2.407 -14.900 -3.889 1.00 92.88 342 ASP A N 1
ATOM 2622 C CA . ASP A 1 342 ? 3.582 -15.510 -4.545 1.00 92.88 342 ASP A CA 1
ATOM 2623 C C . ASP A 1 342 ? 4.674 -14.499 -4.952 1.00 92.88 342 ASP A C 1
ATOM 2625 O O . ASP A 1 342 ? 5.402 -14.707 -5.921 1.00 92.88 342 ASP A O 1
ATOM 2629 N N . GLY A 1 343 ? 4.754 -13.363 -4.254 1.00 91.94 343 GLY A N 1
ATOM 2630 C CA . GLY A 1 343 ? 5.630 -12.242 -4.624 1.00 91.94 343 GLY A CA 1
ATOM 2631 C C . GLY A 1 343 ? 5.096 -11.386 -5.782 1.00 91.94 343 GLY A C 1
ATOM 2632 O O . GLY A 1 343 ? 5.579 -10.276 -5.988 1.00 91.94 343 GLY A O 1
ATOM 2633 N N . ASN A 1 344 ? 4.038 -11.824 -6.482 1.00 96.44 344 ASN A N 1
ATOM 2634 C CA . ASN A 1 344 ? 3.389 -11.058 -7.556 1.00 96.44 344 ASN A CA 1
ATOM 2635 C C . ASN A 1 344 ? 2.109 -10.333 -7.118 1.00 96.44 344 ASN A C 1
ATOM 2637 O O . ASN A 1 344 ? 1.400 -9.781 -7.959 1.00 96.44 344 ASN A O 1
ATOM 2641 N N . CYS A 1 345 ? 1.814 -10.314 -5.816 1.00 97.25 345 CYS A N 1
ATOM 2642 C CA . CYS A 1 345 ? 0.567 -9.787 -5.254 1.00 97.25 345 CYS A CA 1
ATOM 2643 C C . CYS A 1 345 ? 0.212 -8.364 -5.714 1.00 97.25 345 CYS A C 1
ATOM 2645 O O . CYS A 1 345 ? -0.946 -8.110 -6.019 1.00 97.25 345 CYS A O 1
ATOM 2647 N N . PHE A 1 346 ? 1.188 -7.460 -5.866 1.00 98.31 346 PHE A N 1
ATOM 2648 C CA . PHE A 1 346 ? 0.940 -6.121 -6.418 1.00 98.31 346 PHE A CA 1
ATOM 2649 C C . PHE A 1 346 ? 0.342 -6.191 -7.829 1.00 98.31 346 PHE A C 1
ATOM 2651 O O . PHE A 1 346 ? -0.710 -5.623 -8.097 1.00 98.31 346 PHE A O 1
ATOM 2658 N N . TYR A 1 347 ? 0.976 -6.943 -8.727 1.00 98.31 347 TYR A N 1
ATOM 2659 C CA . TYR A 1 347 ? 0.544 -7.069 -10.119 1.00 98.31 347 TYR A CA 1
ATOM 2660 C C . TYR A 1 347 ? -0.781 -7.825 -10.244 1.00 98.31 347 TYR A C 1
ATOM 2662 O O . TYR A 1 347 ? -1.604 -7.475 -11.087 1.00 98.31 347 TYR A O 1
ATOM 2670 N N . ARG A 1 348 ? -1.011 -8.822 -9.379 1.00 97.75 348 ARG A N 1
ATOM 2671 C CA . ARG A 1 348 ? -2.295 -9.530 -9.256 1.00 97.75 348 ARG A CA 1
ATOM 2672 C C . ARG A 1 348 ? -3.408 -8.599 -8.797 1.00 97.75 348 ARG A C 1
ATOM 2674 O O . ARG A 1 348 ? -4.478 -8.603 -9.393 1.00 97.75 348 ARG A O 1
ATOM 2681 N N . ALA A 1 349 ? -3.140 -7.754 -7.805 1.00 97.81 349 ALA A N 1
ATOM 2682 C CA . ALA A 1 349 ? -4.105 -6.780 -7.320 1.00 97.81 349 ALA A CA 1
ATOM 2683 C C . ALA A 1 349 ? -4.464 -5.747 -8.403 1.00 97.81 349 ALA A C 1
ATOM 2685 O O . ALA A 1 349 ? -5.643 -5.489 -8.633 1.00 97.81 349 ALA A O 1
ATOM 2686 N N . ILE A 1 350 ? -3.472 -5.221 -9.134 1.00 98.25 350 ILE A N 1
ATOM 2687 C CA . ILE A 1 350 ? -3.711 -4.329 -10.282 1.00 98.25 350 ILE A CA 1
ATOM 2688 C C . ILE A 1 350 ? -4.516 -5.040 -11.376 1.00 98.25 350 ILE A C 1
ATOM 2690 O O . ILE A 1 350 ? -5.486 -4.478 -11.885 1.00 98.25 350 ILE A O 1
ATOM 2694 N N . SER A 1 351 ? -4.153 -6.280 -11.716 1.00 97.56 351 SER A N 1
ATOM 2695 C CA . SER A 1 351 ? -4.897 -7.106 -12.674 1.00 97.56 351 SER A CA 1
ATOM 2696 C C . SER A 1 351 ? -6.355 -7.253 -12.248 1.00 97.56 351 SER A C 1
ATOM 2698 O O . SER A 1 351 ? -7.257 -7.030 -13.053 1.00 97.56 351 SER A O 1
ATOM 2700 N N . TYR A 1 352 ? -6.602 -7.554 -10.974 1.00 96.75 352 TYR A N 1
ATOM 2701 C CA . TYR A 1 352 ? -7.948 -7.724 -10.447 1.00 96.75 352 TYR A CA 1
ATOM 2702 C C . TYR A 1 352 ? -8.765 -6.429 -10.529 1.00 96.75 352 TYR A C 1
ATOM 2704 O O . TYR A 1 352 ? -9.894 -6.441 -11.007 1.00 96.75 352 TYR A O 1
ATOM 2712 N N . ILE A 1 353 ? -8.194 -5.290 -10.132 1.00 96.00 353 ILE A N 1
ATOM 2713 C CA . ILE A 1 353 ? -8.897 -3.997 -10.174 1.00 96.00 353 ILE 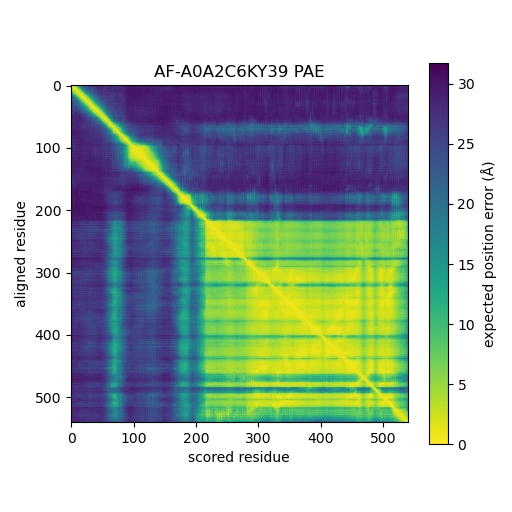A CA 1
ATOM 2714 C C . ILE A 1 353 ? -9.235 -3.600 -11.621 1.00 96.00 353 ILE A C 1
ATOM 2716 O O . ILE A 1 353 ? -10.344 -3.155 -11.918 1.00 96.00 353 ILE A O 1
ATOM 2720 N N . THR A 1 354 ? -8.295 -3.802 -12.542 1.00 96.31 354 THR A N 1
ATOM 2721 C CA . THR A 1 354 ? -8.435 -3.366 -13.941 1.00 96.31 354 THR A CA 1
ATOM 2722 C C . THR A 1 354 ? -9.186 -4.352 -14.832 1.00 96.31 354 THR A C 1
ATOM 2724 O O . THR A 1 354 ? -9.696 -3.944 -15.868 1.00 96.31 354 THR A O 1
ATOM 2727 N N . SER A 1 355 ? -9.287 -5.629 -14.455 1.00 95.81 355 SER A N 1
ATOM 2728 C CA . SER A 1 355 ? -9.901 -6.664 -15.303 1.00 95.81 355 SER A CA 1
ATOM 2729 C C . SER A 1 355 ? -10.908 -7.573 -14.603 1.00 95.81 355 SER A C 1
ATOM 2731 O O . SER A 1 355 ? -11.518 -8.404 -15.262 1.00 95.81 355 SER A O 1
ATOM 2733 N N . GLY A 1 356 ? -11.079 -7.474 -13.284 1.00 93.75 356 GLY A N 1
ATOM 2734 C CA . GLY A 1 356 ? -11.905 -8.400 -12.500 1.00 93.75 356 GLY A CA 1
ATOM 2735 C C . GLY A 1 356 ? -11.307 -9.806 -12.333 1.00 93.75 356 GLY A C 1
ATOM 2736 O O . GLY A 1 356 ? -11.982 -10.689 -11.814 1.00 93.75 356 GLY A O 1
ATOM 2737 N N . SER A 1 357 ? -10.063 -10.044 -12.768 1.00 94.88 357 SER A N 1
ATOM 2738 C CA . SER A 1 357 ? -9.334 -11.306 -12.565 1.00 94.88 357 SER A CA 1
ATOM 2739 C C . SER A 1 357 ? -7.873 -11.049 -12.195 1.00 94.88 357 SER A C 1
ATOM 2741 O O . SER A 1 357 ? -7.243 -10.125 -12.711 1.00 94.88 357 SER A O 1
ATOM 2743 N N . GLU A 1 358 ? -7.300 -11.883 -11.324 1.00 96.31 358 GLU A N 1
ATOM 2744 C CA . GLU A 1 358 ? -5.863 -11.845 -11.035 1.00 96.31 358 GLU A CA 1
ATOM 2745 C C . GLU A 1 358 ? -4.999 -12.487 -12.135 1.00 96.31 358 GLU A C 1
ATOM 2747 O O . GLU A 1 358 ? -3.787 -12.292 -12.125 1.00 96.31 358 GLU A O 1
ATOM 2752 N N . ASP A 1 359 ? -5.591 -13.201 -13.100 1.00 96.62 359 ASP A N 1
ATOM 2753 C CA . ASP A 1 359 ? -4.877 -14.032 -14.084 1.00 96.62 359 ASP A CA 1
ATOM 2754 C C . ASP A 1 359 ? -4.003 -13.233 -15.060 1.00 96.62 359 ASP A C 1
ATOM 2756 O O . ASP A 1 359 ? -3.011 -13.747 -15.583 1.00 96.62 359 ASP A O 1
ATOM 2760 N N . HIS A 1 360 ? -4.314 -11.954 -15.275 1.00 97.50 360 HIS A N 1
ATOM 2761 C CA . HIS A 1 360 ? -3.595 -11.097 -16.218 1.00 97.50 360 HIS A CA 1
ATOM 2762 C C . HIS A 1 360 ? -2.361 -10.405 -15.614 1.00 97.50 360 HIS A C 1
ATOM 2764 O O . HIS A 1 360 ? -1.756 -9.543 -16.252 1.00 97.50 360 HIS A O 1
ATOM 2770 N N . TRP A 1 361 ? -1.925 -10.790 -14.411 1.00 97.62 361 TRP A N 1
ATOM 2771 C CA . TRP A 1 361 ? -0.776 -10.189 -13.721 1.00 97.62 361 TRP A CA 1
ATOM 2772 C C . TRP A 1 361 ? 0.533 -10.204 -14.536 1.00 97.62 361 TRP A C 1
ATOM 2774 O O . TRP A 1 361 ? 1.360 -9.302 -14.386 1.00 97.62 361 TRP A O 1
ATOM 2784 N N . ILE A 1 362 ? 0.729 -11.184 -15.430 1.00 97.56 362 ILE A N 1
ATOM 2785 C CA . ILE A 1 362 ? 1.887 -11.220 -16.341 1.00 97.56 362 ILE A CA 1
ATOM 2786 C C . ILE A 1 362 ? 1.813 -10.067 -17.350 1.00 97.56 362 ILE A C 1
ATOM 2788 O O . ILE A 1 362 ? 2.816 -9.389 -17.570 1.00 97.56 362 ILE A O 1
ATOM 2792 N N . ALA A 1 363 ? 0.635 -9.800 -17.924 1.00 98.19 363 ALA A N 1
ATOM 2793 C CA . ALA A 1 363 ? 0.438 -8.675 -18.839 1.00 98.19 363 ALA A CA 1
ATOM 2794 C C . ALA A 1 363 ? 0.73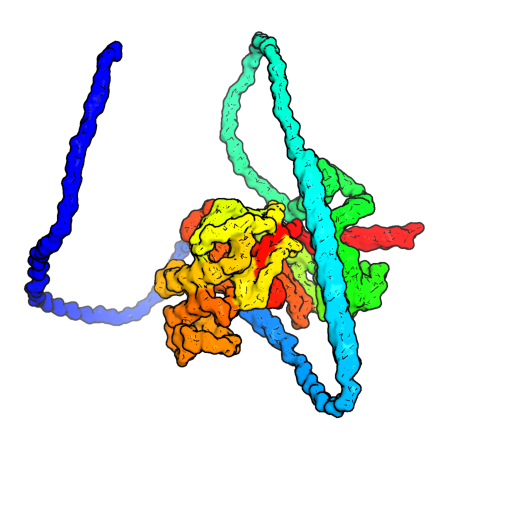5 -7.344 -18.132 1.00 98.19 363 ALA A C 1
ATOM 2796 O O . ALA A 1 363 ? 1.476 -6.518 -18.665 1.00 98.19 363 ALA A O 1
ATOM 2797 N N . VAL A 1 364 ? 0.286 -7.202 -16.877 1.00 98.44 364 VAL A N 1
ATOM 2798 C CA . VAL A 1 364 ? 0.598 -6.040 -16.028 1.00 98.44 364 VAL A CA 1
ATOM 2799 C C . VAL A 1 364 ? 2.110 -5.846 -15.868 1.00 98.44 364 VAL A C 1
ATOM 2801 O O . VAL A 1 364 ? 2.620 -4.744 -16.071 1.00 98.44 364 VAL A O 1
ATOM 2804 N N . ARG A 1 365 ? 2.847 -6.914 -15.538 1.00 98.19 365 ARG A N 1
ATOM 2805 C CA . ARG A 1 365 ? 4.314 -6.889 -15.394 1.00 98.19 365 ARG A CA 1
ATOM 2806 C C . ARG A 1 365 ? 5.015 -6.497 -16.692 1.00 98.19 365 ARG A C 1
ATOM 2808 O O . ARG A 1 365 ? 5.923 -5.665 -16.677 1.00 98.19 365 ARG A O 1
ATOM 2815 N N . VAL A 1 366 ? 4.589 -7.071 -17.816 1.00 98.19 366 VAL A N 1
ATOM 2816 C CA . VAL A 1 366 ? 5.160 -6.780 -19.136 1.00 98.19 366 VAL A CA 1
ATOM 2817 C C . VAL A 1 366 ? 4.922 -5.322 -19.525 1.00 98.19 366 VAL A C 1
ATOM 2819 O O . VAL A 1 366 ? 5.875 -4.637 -19.904 1.00 98.19 366 VAL A O 1
ATOM 2822 N N . ALA A 1 367 ? 3.691 -4.827 -19.377 1.00 98.56 367 ALA A N 1
ATOM 2823 C CA . ALA A 1 367 ? 3.340 -3.439 -19.661 1.00 98.56 367 ALA A CA 1
ATOM 2824 C C . ALA A 1 367 ? 4.148 -2.463 -18.793 1.00 98.56 367 ALA A C 1
ATOM 2826 O O . ALA A 1 367 ? 4.763 -1.535 -19.322 1.00 98.56 367 ALA A O 1
ATOM 2827 N N . LEU A 1 368 ? 4.239 -2.723 -17.483 1.00 98.56 368 LEU A N 1
ATOM 2828 C CA . LEU A 1 368 ? 5.020 -1.898 -16.563 1.00 98.56 368 LEU A CA 1
ATOM 2829 C C . LEU A 1 368 ? 6.507 -1.889 -16.918 1.00 98.56 368 LEU A C 1
ATOM 2831 O O . LEU A 1 368 ? 7.104 -0.822 -17.037 1.00 98.56 368 LEU A O 1
ATOM 2835 N N . GLY A 1 369 ? 7.109 -3.060 -17.128 1.00 98.19 369 GLY A N 1
ATOM 2836 C CA . GLY A 1 369 ? 8.524 -3.154 -17.475 1.00 98.19 369 GLY A CA 1
ATOM 2837 C C . GLY A 1 369 ? 8.850 -2.474 -18.807 1.00 98.19 369 GLY A C 1
ATOM 2838 O O . GLY A 1 369 ? 9.904 -1.856 -18.934 1.00 98.19 369 GLY A O 1
ATOM 2839 N N . ASN A 1 370 ? 7.956 -2.560 -19.799 1.00 98.19 370 ASN A N 1
ATOM 2840 C CA . ASN A 1 370 ? 8.111 -1.853 -21.073 1.00 98.19 370 ASN A CA 1
ATOM 2841 C C . ASN A 1 370 ? 8.014 -0.335 -20.881 1.00 98.19 370 ASN A C 1
ATOM 2843 O O . ASN A 1 370 ? 8.844 0.403 -21.409 1.00 98.19 370 ASN A O 1
ATOM 2847 N N . TRP A 1 371 ? 7.043 0.127 -20.089 1.00 98.00 371 TRP A N 1
ATOM 2848 C CA . TRP A 1 371 ? 6.891 1.544 -19.774 1.00 98.00 371 TRP A CA 1
ATOM 2849 C C . TRP A 1 371 ? 8.129 2.092 -19.058 1.00 98.00 371 TRP A C 1
ATOM 2851 O O . TRP A 1 371 ? 8.669 3.116 -19.472 1.00 98.00 371 TRP A O 1
ATOM 2861 N N . MET A 1 372 ? 8.625 1.389 -18.035 1.00 98.06 372 MET A N 1
ATOM 2862 C CA . MET A 1 372 ? 9.815 1.777 -17.272 1.00 98.06 372 MET A CA 1
ATOM 2863 C C . MET A 1 372 ? 11.052 1.903 -18.168 1.00 98.06 372 MET A C 1
ATOM 2865 O O . MET A 1 372 ? 11.783 2.887 -18.075 1.00 98.06 372 MET A O 1
ATOM 2869 N N . GLU A 1 373 ? 11.267 0.942 -19.066 1.00 96.44 373 GLU A N 1
ATOM 2870 C CA . GLU A 1 373 ? 12.401 0.937 -19.994 1.00 96.44 373 GLU A CA 1
ATOM 2871 C C . GLU A 1 373 ? 12.390 2.152 -20.936 1.00 96.44 373 GLU A C 1
ATOM 2873 O O . GLU A 1 373 ? 13.438 2.744 -21.193 1.00 96.44 373 GLU A O 1
ATOM 2878 N N . GLN A 1 374 ? 11.205 2.562 -21.396 1.00 96.31 374 GLN A N 1
ATOM 2879 C CA . GLN A 1 374 ? 11.025 3.707 -22.293 1.00 96.31 374 GLN A CA 1
ATOM 2880 C C . GLN A 1 374 ? 11.093 5.060 -21.567 1.00 96.31 374 GLN A C 1
ATOM 2882 O O . GLN A 1 374 ? 11.534 6.049 -22.150 1.00 96.31 374 GLN A O 1
ATOM 2887 N N . ASN A 1 375 ? 10.659 5.120 -20.304 1.00 97.00 375 ASN A N 1
ATOM 2888 C CA . ASN A 1 375 ? 10.369 6.384 -19.618 1.00 97.00 375 ASN A CA 1
ATOM 2889 C C . ASN A 1 375 ? 11.344 6.748 -18.489 1.00 97.00 375 ASN A C 1
ATOM 2891 O O . ASN A 1 375 ? 11.408 7.918 -18.107 1.00 97.00 375 ASN A O 1
ATOM 2895 N N . LEU A 1 376 ? 12.116 5.788 -17.965 1.00 96.75 376 LEU A N 1
ATOM 2896 C CA . LEU A 1 376 ? 13.075 6.008 -16.867 1.00 96.75 376 LEU A CA 1
ATOM 2897 C C . LEU A 1 376 ? 14.538 6.091 -17.328 1.00 96.75 376 LEU A C 1
ATOM 2899 O O . LEU A 1 376 ? 15.442 6.301 -16.505 1.00 96.75 376 LEU A O 1
ATOM 2903 N N . GLY A 1 377 ? 14.775 5.907 -18.631 1.00 94.81 377 GLY A N 1
ATOM 2904 C CA . GLY A 1 377 ? 16.087 6.033 -19.258 1.00 94.81 377 GLY A CA 1
ATOM 2905 C C . GLY A 1 377 ? 16.721 7.409 -19.040 1.00 94.81 377 GLY A C 1
ATOM 2906 O O . GLY A 1 377 ? 16.077 8.365 -18.617 1.00 94.81 377 GLY A O 1
ATOM 2907 N N . GLU A 1 378 ? 18.018 7.518 -19.304 1.00 93.06 378 GLU A N 1
ATOM 2908 C CA . GLU A 1 378 ? 18.712 8.805 -19.229 1.00 93.06 378 GLU A CA 1
ATOM 2909 C C . GLU A 1 378 ? 18.122 9.800 -20.243 1.00 93.06 378 GLU A C 1
ATOM 2911 O O . GLU A 1 378 ? 17.893 9.447 -21.397 1.00 93.06 378 GLU A O 1
ATOM 2916 N N . GLY A 1 379 ? 17.807 11.017 -19.787 1.00 91.75 379 GLY A N 1
ATOM 2917 C CA . GLY A 1 379 ? 17.124 12.039 -20.593 1.00 91.75 379 GLY A CA 1
ATOM 2918 C C . GLY A 1 379 ? 15.621 11.808 -20.816 1.00 91.75 379 GLY A C 1
ATOM 2919 O O . GLY A 1 379 ? 14.960 12.669 -21.393 1.00 91.75 379 GLY A O 1
ATOM 2920 N N . ALA A 1 380 ? 15.057 10.689 -20.351 1.00 93.38 380 ALA A N 1
ATOM 2921 C CA . ALA A 1 380 ? 13.636 10.400 -20.512 1.00 93.38 380 ALA A CA 1
ATOM 2922 C C . ALA A 1 380 ? 12.760 11.270 -19.580 1.00 93.38 380 ALA A C 1
ATOM 2924 O O . ALA A 1 380 ? 13.231 11.722 -18.529 1.00 93.38 380 ALA A O 1
ATOM 2925 N N . PRO A 1 381 ? 11.468 11.488 -19.908 1.00 89.81 381 PRO A N 1
ATOM 2926 C CA . PRO A 1 381 ? 10.616 12.439 -19.186 1.00 89.81 381 PRO A CA 1
ATOM 2927 C C . PRO A 1 381 ? 10.427 12.133 -17.696 1.00 89.81 381 PRO A C 1
ATOM 2929 O O . PRO A 1 381 ? 10.127 13.049 -16.931 1.00 89.81 381 PRO A O 1
ATOM 2932 N N . PHE A 1 382 ? 10.621 10.874 -17.292 1.00 93.25 382 PHE A N 1
ATOM 2933 C CA . PHE A 1 382 ? 10.430 10.398 -15.925 1.00 93.25 382 PHE A CA 1
ATOM 2934 C C . PHE A 1 382 ? 11.730 9.869 -15.301 1.00 93.25 382 PHE A C 1
ATOM 2936 O O . PHE A 1 382 ? 11.695 9.181 -14.283 1.00 93.25 382 PHE A O 1
ATOM 2943 N N . ALA A 1 383 ? 12.897 10.213 -15.860 1.00 93.44 383 ALA A N 1
ATOM 2944 C CA . ALA A 1 383 ? 14.196 9.790 -15.331 1.00 93.44 383 ALA A CA 1
ATOM 2945 C C . ALA A 1 383 ? 14.395 10.163 -13.848 1.00 93.44 383 ALA A C 1
ATOM 2947 O O . ALA A 1 383 ? 15.071 9.448 -13.109 1.00 93.44 383 ALA A O 1
ATOM 2948 N N . SER A 1 384 ? 13.779 11.260 -13.399 1.00 93.38 384 SER A N 1
ATOM 2949 C CA . SER A 1 384 ? 13.841 11.750 -12.020 1.00 93.38 384 SER A CA 1
ATOM 2950 C C . SER A 1 384 ? 13.064 10.906 -11.006 1.00 93.38 384 SER A C 1
ATOM 2952 O O . SER A 1 384 ? 13.289 11.088 -9.811 1.00 93.38 384 SER A O 1
ATOM 2954 N N . LEU A 1 385 ? 12.194 9.981 -11.442 1.00 93.06 385 LEU A N 1
ATOM 2955 C CA . LEU A 1 385 ? 11.473 9.080 -10.532 1.00 93.06 385 LEU A CA 1
ATOM 2956 C C . LEU A 1 385 ? 12.417 8.173 -9.738 1.00 93.06 385 LEU A C 1
ATOM 2958 O O . LEU A 1 385 ? 12.090 7.766 -8.629 1.00 93.06 385 LEU A O 1
ATOM 2962 N N . VAL A 1 386 ? 13.593 7.860 -10.287 1.00 96.19 386 VAL A N 1
ATOM 2963 C CA . VAL A 1 386 ? 14.575 7.011 -9.613 1.00 96.19 386 VAL A CA 1
ATOM 2964 C C . VAL A 1 386 ? 15.994 7.477 -9.900 1.00 96.19 386 VAL A C 1
ATOM 2966 O O . VAL A 1 386 ? 16.396 7.649 -11.055 1.00 96.19 386 VAL A O 1
ATOM 2969 N N . SER A 1 387 ? 16.786 7.667 -8.847 1.00 96.94 387 SER A N 1
ATOM 2970 C CA . SER A 1 387 ? 18.209 7.973 -8.987 1.00 96.94 387 SER A CA 1
ATOM 2971 C C . SER A 1 387 ? 18.996 6.730 -9.414 1.00 96.94 387 SER A C 1
ATOM 2973 O O . SER A 1 387 ? 18.559 5.592 -9.248 1.00 96.94 387 SER A O 1
ATOM 2975 N N . THR A 1 388 ? 20.184 6.933 -9.980 1.00 97.50 388 THR A N 1
ATOM 2976 C CA . THR A 1 388 ? 21.056 5.807 -10.345 1.00 97.50 388 THR A CA 1
ATOM 2977 C C . THR A 1 388 ? 21.494 5.015 -9.109 1.00 97.50 388 THR A C 1
ATOM 2979 O O . THR A 1 388 ? 21.552 3.792 -9.169 1.00 97.50 388 THR A O 1
ATOM 2982 N N . ASP A 1 389 ? 21.732 5.686 -7.981 1.00 97.75 389 ASP A N 1
ATOM 2983 C CA . ASP A 1 389 ? 22.118 5.025 -6.727 1.00 97.75 389 ASP A CA 1
ATOM 2984 C C . ASP A 1 389 ? 20.985 4.188 -6.139 1.00 97.75 389 ASP A C 1
ATOM 2986 O O . ASP A 1 389 ? 21.227 3.094 -5.635 1.00 97.75 389 ASP A O 1
ATOM 2990 N N . GLU A 1 390 ? 19.737 4.644 -6.269 1.00 96.62 390 GLU A N 1
ATOM 2991 C CA . GLU A 1 390 ? 18.582 3.848 -5.863 1.00 96.62 390 GLU A CA 1
ATOM 2992 C C . GLU A 1 390 ? 18.441 2.590 -6.733 1.00 96.62 390 GLU A C 1
ATOM 2994 O O . GLU A 1 390 ? 18.244 1.503 -6.196 1.00 96.62 390 GLU A O 1
ATOM 2999 N N . LEU A 1 391 ? 18.642 2.690 -8.055 1.00 97.50 391 LEU A N 1
ATOM 3000 C CA . LEU A 1 391 ? 18.672 1.511 -8.931 1.00 97.50 391 LEU A CA 1
ATOM 3001 C C . LEU A 1 391 ? 19.804 0.534 -8.560 1.00 97.50 391 LEU A C 1
ATOM 3003 O O . LEU A 1 391 ? 19.585 -0.677 -8.570 1.00 97.50 391 LEU A O 1
ATOM 3007 N N . ARG A 1 392 ? 20.999 1.035 -8.204 1.00 97.94 392 ARG A N 1
ATOM 3008 C CA . ARG A 1 392 ? 22.108 0.196 -7.703 1.00 97.94 392 ARG A CA 1
ATOM 3009 C C . ARG A 1 392 ? 21.718 -0.528 -6.428 1.00 97.94 392 ARG A C 1
ATOM 3011 O O . ARG A 1 392 ? 21.890 -1.740 -6.338 1.00 97.94 392 ARG A O 1
ATOM 3018 N N . ARG A 1 393 ? 21.168 0.206 -5.457 1.00 96.88 393 ARG A N 1
ATOM 3019 C CA . ARG A 1 393 ? 20.719 -0.348 -4.178 1.00 96.88 393 ARG A CA 1
ATOM 3020 C C . ARG A 1 393 ? 19.680 -1.442 -4.398 1.00 96.88 393 ARG A C 1
ATOM 3022 O O . ARG A 1 393 ? 19.810 -2.517 -3.823 1.00 96.88 393 ARG A O 1
ATOM 3029 N N . GLN A 1 394 ? 18.689 -1.194 -5.252 1.00 95.69 394 GLN A N 1
ATOM 3030 C CA . GLN A 1 394 ? 17.665 -2.180 -5.589 1.00 95.69 394 GLN A CA 1
ATOM 3031 C C . GLN A 1 394 ? 18.269 -3.433 -6.226 1.00 95.69 394 GLN A C 1
ATOM 3033 O O . GLN A 1 394 ? 17.976 -4.529 -5.762 1.00 95.69 394 GLN A O 1
ATOM 3038 N N . GLU A 1 395 ? 19.145 -3.301 -7.225 1.00 96.75 395 GLU A N 1
ATOM 3039 C CA . GLU A 1 395 ? 19.774 -4.464 -7.867 1.00 96.75 395 GLU A CA 1
ATOM 3040 C C . GLU A 1 395 ? 20.647 -5.266 -6.888 1.00 96.75 395 GLU A C 1
ATOM 3042 O O . GLU A 1 395 ? 20.594 -6.495 -6.885 1.00 96.75 395 GLU A O 1
ATOM 3047 N N . THR A 1 396 ? 21.400 -4.596 -6.013 1.00 96.19 396 THR A N 1
ATOM 3048 C CA . THR A 1 396 ? 22.174 -5.254 -4.950 1.00 96.19 396 THR A CA 1
ATOM 3049 C C . THR A 1 396 ? 21.274 -6.051 -4.006 1.00 96.19 396 THR A C 1
ATOM 3051 O O . THR A 1 396 ? 21.593 -7.189 -3.669 1.00 96.19 396 THR A O 1
ATOM 3054 N N . GLU A 1 397 ? 20.144 -5.481 -3.583 1.00 94.12 397 GLU A N 1
ATOM 3055 C CA . GLU A 1 397 ? 19.202 -6.163 -2.693 1.00 94.12 397 GLU A CA 1
ATOM 3056 C C . GLU A 1 397 ? 18.472 -7.322 -3.379 1.00 94.12 397 GLU A C 1
ATOM 3058 O O . GLU A 1 397 ? 18.281 -8.362 -2.752 1.00 94.12 397 GLU A O 1
ATOM 3063 N N . GLU A 1 398 ? 18.098 -7.191 -4.654 1.00 93.62 398 GLU A N 1
ATOM 3064 C CA . GLU A 1 398 ? 17.488 -8.299 -5.396 1.00 93.62 398 GLU A CA 1
ATOM 3065 C C . GLU A 1 398 ? 18.477 -9.457 -5.556 1.00 93.62 398 GLU A C 1
ATOM 3067 O O . GLU A 1 398 ? 18.128 -10.588 -5.242 1.00 93.62 398 GLU A O 1
ATOM 3072 N N . ARG A 1 399 ? 19.741 -9.198 -5.919 1.00 93.62 399 ARG A N 1
ATOM 3073 C CA . ARG A 1 399 ? 20.766 -10.256 -6.030 1.00 93.62 399 ARG A CA 1
ATOM 3074 C C . ARG A 1 399 ? 21.019 -11.013 -4.729 1.00 93.62 399 ARG A C 1
ATOM 3076 O O . ARG A 1 399 ? 21.380 -12.181 -4.779 1.00 93.62 399 ARG A O 1
ATOM 3083 N N . LYS A 1 400 ? 20.844 -10.371 -3.569 1.00 92.81 400 LYS A N 1
ATOM 3084 C CA . LYS A 1 400 ? 20.953 -11.047 -2.264 1.00 92.81 400 LYS A CA 1
ATOM 3085 C C . LYS A 1 400 ? 19.785 -11.995 -1.995 1.00 92.81 400 LYS A C 1
ATOM 3087 O O . LYS A 1 400 ? 19.961 -12.976 -1.280 1.00 92.81 400 LYS A O 1
ATOM 3092 N N . ARG A 1 401 ? 18.594 -11.672 -2.505 1.00 87.50 401 ARG A N 1
ATOM 3093 C CA . ARG A 1 401 ? 17.383 -12.490 -2.331 1.00 87.50 401 ARG A CA 1
ATOM 3094 C C . ARG A 1 401 ? 17.273 -13.594 -3.372 1.00 87.50 401 ARG A C 1
ATOM 3096 O O . ARG A 1 401 ? 16.632 -14.606 -3.111 1.00 87.50 401 ARG A O 1
ATOM 3103 N N . ASP A 1 402 ? 17.849 -13.366 -4.544 1.00 85.38 402 ASP A N 1
ATOM 3104 C CA . ASP A 1 402 ? 17.682 -14.215 -5.709 1.00 85.38 402 ASP A CA 1
ATOM 3105 C C . ASP A 1 402 ? 18.513 -15.497 -5.577 1.00 85.38 402 ASP A C 1
ATOM 3107 O O . ASP A 1 402 ? 19.700 -15.541 -5.892 1.00 85.38 402 ASP A O 1
ATOM 3111 N N . SER A 1 403 ? 17.876 -16.554 -5.078 1.00 77.88 403 SER A N 1
ATOM 3112 C CA . SER A 1 403 ? 18.393 -17.925 -5.118 1.00 77.88 403 SER A CA 1
ATOM 3113 C C . SER A 1 403 ? 17.931 -18.687 -6.365 1.00 77.88 403 SER A C 1
ATOM 3115 O O . SER A 1 403 ? 18.134 -19.898 -6.459 1.00 77.88 403 SER A O 1
ATOM 3117 N N . SER A 1 404 ? 17.267 -17.998 -7.297 1.00 80.62 404 SER A N 1
ATOM 3118 C CA . SER A 1 404 ? 16.627 -18.600 -8.456 1.00 80.62 404 SER A CA 1
ATOM 3119 C C . SER A 1 404 ? 17.642 -19.051 -9.502 1.00 80.62 404 SER A C 1
ATOM 3121 O O . SER A 1 404 ? 18.630 -18.366 -9.766 1.00 80.62 404 SER A O 1
ATOM 3123 N N . GLU A 1 405 ? 17.354 -20.164 -10.179 1.00 85.62 405 GLU A N 1
ATOM 3124 C CA . GLU A 1 405 ? 18.116 -20.603 -11.357 1.00 85.62 405 GLU A CA 1
ATOM 3125 C C . GLU A 1 405 ? 18.108 -19.546 -12.479 1.00 85.62 405 GLU A C 1
ATOM 3127 O O . GLU A 1 405 ? 19.091 -19.398 -13.202 1.00 85.62 405 GLU A O 1
ATOM 3132 N N . TYR A 1 406 ? 17.049 -18.730 -12.551 1.00 86.81 406 TYR A N 1
ATOM 3133 C CA . TYR A 1 406 ? 16.884 -17.663 -13.545 1.00 86.81 406 TYR A CA 1
ATOM 3134 C C . TYR A 1 406 ? 17.724 -16.410 -13.250 1.00 86.81 406 TYR A C 1
ATOM 3136 O O . TYR A 1 406 ? 17.765 -15.488 -14.066 1.00 86.81 406 TYR A O 1
ATOM 3144 N N . ALA A 1 407 ? 18.409 -16.338 -12.102 1.00 89.88 407 ALA A N 1
ATOM 3145 C CA . ALA A 1 407 ? 19.263 -15.197 -11.763 1.00 89.88 407 ALA A CA 1
ATOM 3146 C C . ALA A 1 407 ? 20.392 -14.994 -12.794 1.00 89.88 407 ALA A C 1
ATOM 3148 O O . ALA A 1 407 ? 20.823 -13.863 -13.038 1.00 89.88 407 ALA A O 1
ATOM 3149 N N . ALA A 1 408 ? 20.842 -16.083 -13.431 1.00 92.12 408 ALA A N 1
ATOM 3150 C CA . ALA A 1 408 ? 21.859 -16.060 -14.479 1.00 92.12 408 ALA A CA 1
ATOM 3151 C C . ALA A 1 408 ? 21.382 -15.369 -15.769 1.00 92.12 408 ALA A C 1
ATOM 3153 O O . ALA A 1 408 ? 22.201 -14.777 -16.473 1.00 92.12 408 ALA A O 1
ATOM 3154 N N . ASP A 1 409 ? 20.074 -15.370 -16.041 1.00 95.50 409 ASP A N 1
ATOM 3155 C CA . ASP A 1 409 ? 19.491 -14.761 -17.243 1.00 95.50 409 ASP A CA 1
ATOM 3156 C C . ASP A 1 409 ? 19.321 -13.241 -17.113 1.00 95.50 409 ASP A C 1
ATOM 3158 O O . ASP A 1 409 ? 19.092 -12.540 -18.105 1.00 95.50 409 ASP A O 1
ATOM 3162 N N . VAL A 1 410 ? 19.448 -12.700 -15.895 1.00 96.62 410 VAL A N 1
ATOM 3163 C CA . VAL A 1 410 ? 19.321 -11.262 -15.655 1.00 96.62 410 VAL A CA 1
ATOM 3164 C C . VAL A 1 410 ? 20.433 -10.518 -16.409 1.00 96.62 410 VAL A C 1
ATOM 3166 O O . VAL A 1 410 ? 21.621 -10.779 -16.190 1.00 96.62 410 VAL A O 1
ATOM 3169 N N . PRO A 1 411 ? 20.102 -9.535 -17.269 1.00 97.31 411 PRO A N 1
ATOM 3170 C CA . PRO A 1 411 ? 21.101 -8.788 -18.017 1.00 97.31 411 PRO A CA 1
ATOM 3171 C C . PRO A 1 411 ? 22.163 -8.173 -17.103 1.00 97.31 411 PRO A C 1
ATOM 3173 O O . PRO A 1 411 ? 21.849 -7.449 -16.161 1.00 97.31 411 PRO A O 1
ATOM 3176 N N . HIS A 1 412 ? 23.434 -8.409 -17.435 1.00 97.00 412 HIS A N 1
ATOM 3177 C CA . HIS A 1 412 ? 24.589 -7.922 -16.672 1.00 97.00 412 HIS A CA 1
ATOM 3178 C C . HIS A 1 412 ? 24.716 -8.502 -15.247 1.00 97.00 412 HIS A C 1
ATOM 3180 O O . HIS A 1 412 ? 25.388 -7.894 -14.411 1.00 97.00 412 HIS A O 1
ATOM 3186 N N . CYS A 1 413 ? 24.141 -9.681 -14.976 1.00 95.81 413 CYS A N 1
ATOM 3187 C CA . CYS A 1 413 ? 24.260 -10.394 -13.695 1.00 95.81 413 CYS A CA 1
ATOM 3188 C C . CYS A 1 413 ? 25.719 -10.580 -13.225 1.00 95.81 413 CYS A C 1
ATOM 3190 O O . CYS A 1 413 ? 25.997 -10.471 -12.035 1.00 95.81 413 CYS A O 1
ATOM 3192 N N . PHE A 1 414 ? 26.675 -10.756 -14.145 1.00 96.19 414 PHE A N 1
ATOM 3193 C CA . PHE A 1 414 ? 28.100 -10.933 -13.822 1.00 96.19 414 PHE A CA 1
ATOM 3194 C C . PHE A 1 414 ? 28.846 -9.638 -13.461 1.00 96.19 414 PHE A C 1
ATOM 3196 O O . PHE A 1 414 ? 29.962 -9.691 -12.948 1.00 96.19 414 PHE A O 1
ATOM 3203 N N . LYS A 1 415 ? 28.273 -8.459 -13.736 1.00 97.50 415 LYS A N 1
ATOM 3204 C CA . LYS A 1 415 ? 28.901 -7.169 -13.410 1.00 97.50 415 LYS A CA 1
ATOM 3205 C C . LYS A 1 415 ? 28.449 -6.721 -12.025 1.00 97.50 415 LYS A C 1
ATOM 3207 O O . LYS A 1 415 ? 27.255 -6.786 -11.746 1.00 97.50 415 LYS A O 1
ATOM 3212 N N . SER A 1 416 ? 29.360 -6.236 -11.179 1.00 97.31 416 SER A N 1
ATOM 3213 C CA . SER A 1 416 ? 28.977 -5.624 -9.894 1.00 97.31 416 SER A CA 1
ATOM 3214 C C . SER A 1 416 ? 28.002 -4.450 -10.121 1.00 97.31 416 SER A C 1
ATOM 3216 O O . SER A 1 416 ? 28.277 -3.641 -11.019 1.00 97.31 416 SER A O 1
ATOM 3218 N N . PRO A 1 417 ? 26.909 -4.315 -9.335 1.00 98.00 417 PRO A N 1
ATOM 3219 C CA . PRO A 1 417 ? 25.964 -3.200 -9.450 1.00 98.00 417 PRO A CA 1
ATOM 3220 C C . PRO A 1 417 ? 26.629 -1.818 -9.400 1.00 98.00 417 PRO A C 1
ATOM 3222 O O . PRO A 1 417 ? 26.240 -0.925 -10.153 1.00 98.00 417 PRO A O 1
ATOM 3225 N N . ASP A 1 418 ? 27.694 -1.654 -8.611 1.00 97.81 418 ASP A N 1
ATOM 3226 C CA . ASP A 1 418 ? 28.429 -0.385 -8.493 1.00 97.81 418 ASP A CA 1
ATOM 3227 C C . ASP A 1 418 ? 29.105 0.035 -9.802 1.00 97.81 418 ASP A C 1
ATOM 3229 O O . ASP A 1 418 ? 29.216 1.220 -10.115 1.00 97.81 418 ASP A O 1
ATOM 3233 N N . LEU A 1 419 ? 29.495 -0.948 -10.617 1.00 97.94 419 LEU A N 1
ATOM 3234 C CA . LEU A 1 419 ? 30.138 -0.732 -11.911 1.00 97.94 419 LEU A CA 1
ATOM 3235 C C . LEU A 1 419 ? 29.127 -0.641 -13.061 1.00 97.94 419 LEU A C 1
ATOM 3237 O O . LEU A 1 419 ? 29.516 -0.382 -14.204 1.00 97.94 419 LEU A O 1
ATOM 3241 N N . MET A 1 420 ? 27.839 -0.898 -12.823 1.00 98.31 420 MET A N 1
ATOM 3242 C CA . MET A 1 420 ? 26.810 -0.819 -13.858 1.00 98.31 420 MET A CA 1
ATOM 3243 C C . MET A 1 420 ? 26.443 0.641 -14.151 1.00 98.31 420 MET A C 1
ATOM 3245 O O . MET A 1 420 ? 26.278 1.469 -13.254 1.00 98.31 420 MET A O 1
ATOM 3249 N N . SER A 1 421 ? 26.297 0.959 -15.440 1.00 97.81 421 SER A N 1
ATOM 3250 C CA . SER A 1 421 ? 25.704 2.234 -15.860 1.00 97.81 421 SER A CA 1
ATOM 3251 C C . SER A 1 421 ? 24.210 2.267 -15.531 1.00 97.81 421 SER A C 1
ATOM 3253 O O . SER A 1 421 ? 23.571 1.219 -15.398 1.00 97.81 421 SER A O 1
ATOM 3255 N N . ARG A 1 422 ? 23.616 3.467 -15.485 1.00 97.38 422 ARG A N 1
ATOM 3256 C CA . ARG A 1 422 ? 22.168 3.640 -15.283 1.00 97.38 422 ARG A CA 1
ATOM 3257 C C . ARG A 1 422 ? 21.343 2.784 -16.246 1.00 97.38 422 ARG A C 1
ATOM 3259 O O . ARG A 1 422 ? 20.429 2.087 -15.819 1.00 97.38 422 ARG A O 1
ATOM 3266 N N . ARG A 1 423 ? 21.695 2.796 -17.537 1.00 97.88 423 ARG A N 1
ATOM 3267 C CA . ARG A 1 423 ? 21.022 1.993 -18.568 1.00 97.88 423 ARG A CA 1
ATOM 3268 C C . ARG A 1 423 ? 21.080 0.495 -18.262 1.00 97.88 423 ARG A C 1
ATOM 3270 O O . ARG A 1 423 ? 20.082 -0.195 -18.435 1.00 97.88 423 ARG A O 1
ATOM 3277 N N . GLN A 1 424 ? 22.230 -0.005 -17.809 1.00 98.06 424 GLN A N 1
ATOM 3278 C CA . GLN A 1 424 ? 22.400 -1.419 -17.454 1.00 98.06 424 GLN A CA 1
ATOM 3279 C C . GLN A 1 424 ? 21.559 -1.796 -16.230 1.00 98.06 424 GLN A C 1
ATOM 3281 O O . GLN A 1 424 ? 20.899 -2.832 -16.253 1.00 98.06 424 GLN A O 1
ATOM 3286 N N . LEU A 1 425 ? 21.540 -0.946 -15.199 1.00 98.25 425 LEU A N 1
ATOM 3287 C CA . LEU A 1 425 ? 20.720 -1.144 -14.000 1.00 98.25 425 LEU A CA 1
ATOM 3288 C C . LEU A 1 425 ? 19.226 -1.143 -14.328 1.00 98.25 425 LEU A C 1
ATOM 3290 O O . LEU A 1 425 ? 18.499 -2.040 -13.910 1.00 98.25 425 LEU A O 1
ATOM 3294 N N . LEU A 1 426 ? 18.773 -0.177 -15.131 1.00 98.06 426 LEU A N 1
ATOM 3295 C CA . LEU A 1 426 ? 17.379 -0.105 -15.554 1.00 98.06 426 LEU A CA 1
ATOM 3296 C C . LEU A 1 426 ? 16.986 -1.333 -16.380 1.00 98.06 426 LEU A C 1
ATOM 3298 O O . LEU A 1 426 ? 15.919 -1.896 -16.156 1.00 98.06 426 LEU A O 1
ATOM 3302 N N . LYS A 1 427 ? 17.856 -1.788 -17.291 1.00 98.00 427 LYS A N 1
ATOM 3303 C CA . LYS A 1 427 ? 17.616 -2.999 -18.085 1.00 98.00 427 LYS A CA 1
ATOM 3304 C C . LYS A 1 427 ? 17.494 -4.244 -17.201 1.00 98.00 427 LYS A C 1
ATOM 3306 O O . LYS A 1 427 ? 16.579 -5.036 -17.414 1.00 98.00 427 LYS A O 1
ATOM 3311 N N . ALA A 1 428 ? 18.361 -4.393 -16.197 1.00 97.88 428 ALA A N 1
ATOM 3312 C CA . ALA A 1 428 ? 18.268 -5.476 -15.218 1.00 97.88 428 ALA A CA 1
ATOM 3313 C C . ALA A 1 428 ? 16.948 -5.411 -14.427 1.00 97.88 428 ALA A C 1
ATOM 3315 O O . ALA A 1 428 ? 16.221 -6.402 -14.366 1.00 97.88 428 ALA A O 1
ATOM 3316 N N . ARG A 1 429 ? 16.568 -4.230 -13.913 1.00 97.50 429 ARG A N 1
ATOM 3317 C CA . ARG A 1 429 ? 15.302 -4.049 -13.181 1.00 97.50 429 ARG A CA 1
ATOM 3318 C C . ARG A 1 429 ? 14.084 -4.350 -14.051 1.00 97.50 429 ARG A C 1
ATOM 3320 O O . ARG A 1 429 ? 13.216 -5.106 -13.629 1.00 97.50 429 ARG A O 1
ATOM 3327 N N . CYS A 1 430 ? 14.031 -3.815 -15.271 1.00 97.81 430 CYS A N 1
ATOM 3328 C CA . CYS A 1 430 ? 12.925 -4.061 -16.198 1.00 97.81 430 CYS A CA 1
ATOM 3329 C C . CYS A 1 430 ? 12.823 -5.545 -16.561 1.00 97.81 430 CYS A C 1
ATOM 3331 O O . CYS A 1 430 ? 11.717 -6.069 -16.635 1.00 97.81 430 CYS A O 1
ATOM 3333 N N . PHE A 1 431 ? 13.950 -6.242 -16.735 1.00 97.81 431 PHE A N 1
ATOM 3334 C CA . PHE A 1 431 ? 13.952 -7.689 -16.950 1.00 97.81 431 PHE A CA 1
ATOM 3335 C C . PHE A 1 431 ? 13.341 -8.436 -15.760 1.00 97.81 431 PHE A C 1
ATOM 3337 O O . PHE A 1 431 ? 12.420 -9.226 -15.948 1.00 97.81 431 PHE A O 1
ATOM 3344 N N . ARG A 1 432 ? 13.775 -8.127 -14.530 1.00 96.44 432 ARG A N 1
ATOM 3345 C CA . ARG A 1 432 ? 13.212 -8.712 -13.301 1.00 96.44 432 ARG A CA 1
ATOM 3346 C C . ARG A 1 432 ? 11.712 -8.453 -13.179 1.00 96.44 432 ARG A C 1
ATOM 3348 O O . ARG A 1 432 ? 10.959 -9.372 -12.874 1.00 96.44 432 ARG A O 1
ATOM 3355 N N . VAL A 1 433 ? 11.263 -7.228 -13.461 1.00 97.06 433 VAL A N 1
ATOM 3356 C CA . VAL A 1 433 ? 9.834 -6.879 -13.475 1.00 97.06 433 VAL A CA 1
ATOM 3357 C C . VAL A 1 433 ? 9.089 -7.687 -14.536 1.00 97.06 433 VAL A C 1
ATOM 3359 O O . VAL A 1 433 ? 8.038 -8.222 -14.231 1.00 97.06 433 VAL A O 1
ATOM 3362 N N . LYS A 1 434 ? 9.619 -7.872 -15.746 1.00 97.25 434 LYS A N 1
ATOM 3363 C CA . LYS A 1 434 ? 8.945 -8.663 -16.794 1.00 97.25 434 LYS A CA 1
ATOM 3364 C C . LYS A 1 434 ? 8.941 -10.169 -16.501 1.00 97.25 434 LYS A C 1
ATOM 3366 O O . LYS A 1 434 ? 8.016 -10.855 -16.921 1.00 97.25 434 LYS A O 1
ATOM 3371 N N . HIS A 1 435 ? 9.946 -10.684 -15.793 1.00 95.38 435 HIS A N 1
ATOM 3372 C CA . HIS A 1 435 ? 10.118 -12.121 -15.592 1.00 95.38 435 HIS A CA 1
ATOM 3373 C C . HIS A 1 435 ? 9.282 -12.648 -14.406 1.00 95.38 435 HIS A C 1
ATOM 3375 O O . HIS A 1 435 ? 9.565 -12.299 -13.255 1.00 95.38 435 HIS A O 1
ATOM 3381 N N . PRO A 1 436 ? 8.280 -13.517 -14.639 1.00 89.75 436 PRO A N 1
ATOM 3382 C CA . PRO A 1 436 ? 7.361 -13.979 -13.596 1.00 89.75 436 PRO A CA 1
ATOM 3383 C C . PRO A 1 436 ? 8.057 -14.799 -12.499 1.00 89.75 436 PRO A C 1
ATOM 3385 O O . PRO A 1 436 ? 7.764 -14.631 -11.317 1.00 89.75 436 PRO A O 1
ATOM 3388 N N . SER A 1 437 ? 9.021 -15.645 -12.877 1.00 90.19 437 SER A N 1
ATOM 3389 C CA . SER A 1 437 ? 9.697 -16.571 -11.953 1.00 90.19 437 SER A CA 1
ATOM 3390 C C . SER A 1 437 ? 10.772 -15.919 -11.081 1.00 90.19 437 SER A C 1
ATOM 3392 O O . SER A 1 437 ? 11.252 -16.550 -10.146 1.00 90.19 437 SER A O 1
ATOM 3394 N N . LEU A 1 438 ? 11.165 -14.672 -11.372 1.00 88.62 438 LEU A N 1
ATOM 3395 C CA . LEU A 1 438 ? 12.139 -13.946 -10.545 1.00 88.62 438 LEU A CA 1
ATOM 3396 C C . LEU A 1 438 ? 11.486 -13.300 -9.317 1.00 88.62 438 LEU A C 1
ATOM 3398 O O . LEU A 1 438 ? 12.191 -12.755 -8.475 1.00 88.62 438 LEU A O 1
ATOM 3402 N N . GLY A 1 439 ? 10.149 -13.328 -9.215 1.00 80.88 439 GLY A N 1
ATOM 3403 C CA . GLY A 1 439 ? 9.429 -12.894 -8.017 1.00 80.88 439 GLY A CA 1
ATOM 3404 C C . GLY A 1 439 ? 9.723 -11.453 -7.597 1.00 80.88 439 GLY A C 1
ATOM 3405 O O . GLY A 1 439 ? 9.642 -11.145 -6.412 1.00 80.88 439 GLY A O 1
ATOM 3406 N N . ALA A 1 440 ? 10.102 -10.573 -8.537 1.00 90.38 440 ALA A N 1
ATOM 3407 C CA . ALA A 1 440 ? 10.501 -9.212 -8.191 1.00 90.38 440 ALA A CA 1
ATOM 3408 C C . ALA A 1 440 ? 9.330 -8.488 -7.517 1.00 90.38 440 ALA A C 1
ATOM 3410 O O . ALA A 1 440 ? 8.280 -8.298 -8.143 1.00 90.38 440 ALA A O 1
ATOM 3411 N N . TYR A 1 441 ? 9.526 -8.123 -6.250 1.00 93.94 441 TYR A N 1
ATOM 3412 C CA . TYR A 1 441 ? 8.536 -7.423 -5.445 1.00 93.94 441 TYR A CA 1
ATOM 3413 C C . TYR A 1 441 ? 8.405 -5.986 -5.943 1.00 93.94 441 TYR A C 1
ATOM 3415 O O . TYR A 1 441 ? 9.408 -5.315 -6.225 1.00 93.94 441 TYR A O 1
ATOM 3423 N N . ALA A 1 442 ? 7.167 -5.502 -6.006 1.00 96.31 442 ALA A N 1
ATOM 3424 C CA . ALA A 1 442 ? 6.910 -4.098 -6.273 1.00 96.31 442 ALA A CA 1
ATOM 3425 C C . ALA A 1 442 ? 7.441 -3.235 -5.121 1.00 96.31 442 ALA A C 1
ATOM 3427 O O . ALA A 1 442 ? 7.232 -3.525 -3.941 1.00 96.31 442 ALA A O 1
ATOM 3428 N N . THR A 1 443 ? 8.141 -2.171 -5.484 1.00 95.12 443 THR A N 1
ATOM 3429 C CA . THR A 1 443 ? 8.638 -1.128 -4.590 1.00 95.12 443 THR A CA 1
ATOM 3430 C C . THR A 1 443 ? 7.922 0.187 -4.888 1.00 95.12 443 THR A C 1
ATOM 3432 O O . THR A 1 443 ? 7.065 0.256 -5.771 1.00 95.12 443 THR A O 1
ATOM 3435 N N . ASP A 1 444 ? 8.302 1.255 -4.189 1.00 95.12 444 ASP A N 1
ATOM 3436 C CA . ASP A 1 444 ? 7.825 2.613 -4.469 1.00 95.12 444 ASP A CA 1
ATOM 3437 C C . ASP A 1 444 ? 8.013 3.005 -5.939 1.00 95.12 444 ASP A C 1
ATOM 3439 O O . ASP A 1 444 ? 7.133 3.639 -6.514 1.00 95.12 444 ASP A O 1
ATOM 3443 N N . LEU A 1 445 ? 9.103 2.549 -6.568 1.00 96.81 445 LEU A N 1
ATOM 3444 C CA . LEU A 1 445 ? 9.360 2.792 -7.984 1.00 96.81 445 LEU A CA 1
ATOM 3445 C C . LEU A 1 445 ? 8.275 2.186 -8.877 1.00 96.81 445 LEU A C 1
ATOM 3447 O O . LEU A 1 445 ? 7.778 2.855 -9.778 1.00 96.81 445 LEU A O 1
ATOM 3451 N N . GLU A 1 446 ? 7.906 0.923 -8.650 1.00 98.00 446 GLU A N 1
ATOM 3452 C CA . GLU A 1 446 ? 6.868 0.266 -9.446 1.00 98.00 446 GLU A CA 1
ATOM 3453 C C . GLU A 1 446 ? 5.494 0.886 -9.203 1.00 98.00 446 GLU A C 1
ATOM 3455 O O . GLU A 1 446 ? 4.713 0.973 -10.145 1.00 98.00 446 GLU A O 1
ATOM 3460 N N . MET A 1 447 ? 5.204 1.354 -7.984 1.00 97.75 447 MET A N 1
ATOM 3461 C CA . MET A 1 447 ? 3.955 2.064 -7.689 1.00 97.75 447 MET A CA 1
ATOM 3462 C C . MET A 1 447 ? 3.886 3.415 -8.413 1.00 97.75 447 MET A C 1
ATOM 3464 O O . MET A 1 447 ? 2.878 3.706 -9.056 1.00 97.75 447 MET A O 1
ATOM 3468 N N . ASP A 1 448 ? 4.964 4.206 -8.382 1.00 97.00 448 ASP A N 1
ATOM 3469 C CA . ASP A 1 448 ? 5.042 5.480 -9.107 1.00 97.00 448 ASP A CA 1
ATOM 3470 C C . ASP A 1 448 ? 4.963 5.266 -10.623 1.00 97.00 448 ASP A C 1
ATOM 3472 O O . ASP A 1 448 ? 4.209 5.946 -11.323 1.00 97.00 448 ASP A O 1
ATOM 3476 N N . ALA A 1 449 ? 5.711 4.295 -11.152 1.00 97.62 449 ALA A N 1
ATOM 3477 C CA . ALA A 1 449 ? 5.669 3.940 -12.566 1.00 97.62 449 ALA A CA 1
ATOM 3478 C C . ALA A 1 449 ? 4.276 3.443 -12.985 1.00 97.62 449 ALA A C 1
ATOM 3480 O O . ALA A 1 449 ? 3.799 3.812 -14.056 1.00 97.62 449 ALA A O 1
ATOM 3481 N N . MET A 1 450 ? 3.592 2.671 -12.133 1.00 98.38 450 MET A N 1
ATOM 3482 C CA . MET A 1 450 ? 2.228 2.206 -12.387 1.00 98.38 450 MET A CA 1
ATOM 3483 C C . MET A 1 450 ? 1.223 3.361 -12.405 1.00 98.38 450 MET A C 1
ATOM 3485 O O . MET A 1 450 ? 0.398 3.416 -13.312 1.00 98.38 450 MET A O 1
ATOM 3489 N N . ALA A 1 451 ? 1.313 4.314 -11.469 1.00 97.50 451 ALA A N 1
ATOM 3490 C CA . ALA A 1 451 ? 0.461 5.506 -11.464 1.00 97.50 451 ALA A CA 1
ATOM 3491 C C . ALA A 1 451 ? 0.578 6.281 -12.790 1.00 97.50 451 ALA A C 1
ATOM 3493 O O . ALA A 1 451 ? -0.424 6.649 -13.406 1.00 97.50 451 ALA A O 1
ATOM 3494 N N . ASN A 1 452 ? 1.809 6.450 -13.285 1.00 96.38 452 ASN A N 1
ATOM 3495 C CA . ASN A 1 452 ? 2.085 7.107 -14.563 1.00 96.38 452 ASN A CA 1
ATOM 3496 C C . ASN A 1 452 ? 1.616 6.293 -15.779 1.00 96.38 452 ASN A C 1
ATOM 3498 O O . ASN A 1 452 ? 1.011 6.860 -16.690 1.00 96.38 452 ASN A O 1
ATOM 3502 N N . LEU A 1 453 ? 1.860 4.979 -15.792 1.00 97.31 453 LEU A N 1
ATOM 3503 C CA . LEU A 1 453 ? 1.401 4.078 -16.851 1.00 97.31 453 LEU A CA 1
ATOM 3504 C C . LEU A 1 453 ? -0.127 4.093 -16.963 1.00 97.31 453 LEU A C 1
ATOM 3506 O O . LEU A 1 453 ? -0.659 4.241 -18.060 1.00 97.31 453 LEU A O 1
ATOM 3510 N N . LEU A 1 454 ? -0.831 3.975 -15.838 1.00 97.12 454 LEU A N 1
ATOM 3511 C CA . LEU A 1 454 ? -2.291 3.933 -15.803 1.00 97.12 454 LEU A CA 1
ATOM 3512 C C . LEU A 1 454 ? -2.941 5.305 -15.940 1.00 97.12 454 LEU A C 1
ATOM 3514 O O . LEU A 1 454 ? -4.147 5.349 -16.167 1.00 97.12 454 LEU A O 1
ATOM 3518 N N . ARG A 1 455 ? -2.180 6.402 -15.818 1.00 95.44 455 ARG A N 1
ATOM 3519 C CA . ARG A 1 455 ? -2.709 7.768 -15.654 1.00 95.44 455 ARG A CA 1
ATOM 3520 C C . ARG A 1 455 ? -3.776 7.818 -14.558 1.00 95.44 455 ARG A C 1
ATOM 3522 O O . ARG A 1 455 ? -4.875 8.321 -14.759 1.00 95.44 455 ARG A O 1
ATOM 3529 N N . ALA A 1 456 ? -3.441 7.224 -13.421 1.00 96.31 456 ALA A N 1
ATOM 3530 C CA . ALA A 1 456 ? -4.341 7.029 -12.299 1.00 96.31 456 ALA A CA 1
ATOM 3531 C C . ALA A 1 456 ? -3.594 7.282 -10.997 1.00 96.31 456 ALA A C 1
ATOM 3533 O O . ALA A 1 456 ? -2.378 7.090 -10.917 1.00 96.31 456 ALA A O 1
ATOM 3534 N N . ARG A 1 457 ? -4.325 7.670 -9.958 1.00 96.75 457 ARG A N 1
ATOM 3535 C CA . ARG A 1 457 ? -3.789 7.693 -8.601 1.00 96.75 457 ARG A CA 1
ATOM 3536 C C . ARG A 1 457 ? -3.688 6.262 -8.088 1.00 96.75 457 ARG A C 1
ATOM 3538 O O . ARG A 1 457 ? -4.620 5.479 -8.248 1.00 96.75 457 ARG A O 1
ATOM 3545 N N . VAL A 1 458 ? -2.584 5.926 -7.434 1.00 97.62 458 VAL A N 1
ATOM 3546 C CA . VAL A 1 458 ? -2.443 4.658 -6.708 1.00 97.62 458 VAL A CA 1
ATOM 3547 C C . VAL A 1 458 ? -2.481 4.979 -5.222 1.00 97.62 458 VAL A C 1
ATOM 3549 O O . VAL A 1 458 ? -1.515 5.505 -4.670 1.00 97.62 458 VAL A O 1
ATOM 3552 N N . ALA A 1 459 ? -3.618 4.706 -4.588 1.00 97.50 459 ALA A N 1
ATOM 3553 C CA . ALA A 1 459 ? -3.822 4.870 -3.158 1.00 97.50 459 ALA A CA 1
ATOM 3554 C C . ALA A 1 459 ? -3.523 3.539 -2.463 1.00 97.50 459 ALA A C 1
ATOM 3556 O O . ALA A 1 459 ? -4.198 2.540 -2.703 1.00 97.50 459 ALA A O 1
ATOM 3557 N N . THR A 1 460 ? -2.503 3.511 -1.609 1.00 97.25 460 THR A N 1
ATOM 3558 C CA . THR A 1 460 ? -2.114 2.319 -0.850 1.00 97.25 460 THR A CA 1
ATOM 3559 C C . THR A 1 460 ? -2.312 2.563 0.637 1.00 97.25 460 THR A C 1
ATOM 3561 O O . THR A 1 460 ? -1.646 3.411 1.224 1.00 97.25 460 THR A O 1
ATOM 3564 N N . PHE A 1 461 ? -3.201 1.803 1.264 1.00 95.31 461 PHE A N 1
ATOM 3565 C CA . PHE A 1 461 ? -3.355 1.785 2.707 1.00 95.31 461 PHE A CA 1
ATOM 3566 C C . PHE A 1 461 ? -2.214 0.988 3.333 1.00 95.31 461 PHE A C 1
ATOM 3568 O O . PHE A 1 461 ? -2.121 -0.232 3.164 1.00 95.31 461 PHE A O 1
ATOM 3575 N N . LEU A 1 462 ? -1.337 1.683 4.045 1.00 92.50 462 LEU A N 1
ATOM 3576 C CA . LEU A 1 462 ? -0.224 1.101 4.773 1.00 92.50 462 LEU A CA 1
ATOM 3577 C C . LEU A 1 462 ? -0.700 0.731 6.169 1.00 92.50 462 LEU A C 1
ATOM 3579 O O . LEU A 1 462 ? -1.024 1.608 6.968 1.00 92.50 462 LEU A O 1
ATOM 3583 N N . GLN A 1 463 ? -0.725 -0.565 6.477 1.00 87.75 463 GLN A N 1
ATOM 3584 C CA . GLN A 1 463 ? -1.056 -0.990 7.827 1.00 87.75 463 GLN A CA 1
ATOM 3585 C C . GLN A 1 463 ? 0.078 -0.619 8.784 1.00 87.75 463 GLN A C 1
ATOM 3587 O O . GLN A 1 463 ? 1.224 -1.038 8.618 1.00 87.75 463 GLN A O 1
ATOM 3592 N N . GLY A 1 464 ? -0.271 0.123 9.825 1.00 81.25 464 GLY A N 1
ATOM 3593 C CA . GLY A 1 464 ? 0.617 0.503 10.896 1.00 81.25 464 GLY A CA 1
ATOM 3594 C C . GLY A 1 464 ? 1.280 -0.698 11.559 1.00 81.25 464 GLY A C 1
ATOM 3595 O O . GLY A 1 464 ? 0.631 -1.706 11.883 1.00 81.25 464 GLY A O 1
ATOM 3596 N N . SER A 1 465 ? 2.584 -0.588 11.794 1.00 80.12 465 SER A N 1
ATOM 3597 C CA . SER A 1 465 ? 3.334 -1.500 12.651 1.00 80.12 465 SER A CA 1
ATOM 3598 C C . SER A 1 465 ? 3.515 -0.891 14.036 1.00 80.12 465 SER A C 1
ATOM 3600 O O . SER A 1 465 ? 3.635 0.326 14.189 1.00 80.12 465 SER A O 1
ATOM 3602 N N . ILE A 1 466 ? 3.555 -1.751 15.050 1.00 77.56 466 ILE A N 1
ATOM 3603 C CA . ILE A 1 466 ? 4.042 -1.365 16.372 1.00 77.56 466 ILE A CA 1
ATOM 3604 C C . ILE A 1 466 ? 5.564 -1.317 16.265 1.00 77.56 466 ILE A C 1
ATOM 3606 O O . ILE A 1 466 ? 6.193 -2.321 15.933 1.00 77.56 466 ILE A O 1
ATOM 3610 N N . ASP A 1 467 ? 6.157 -0.151 16.499 1.00 73.50 467 ASP A N 1
ATOM 3611 C CA . ASP A 1 467 ? 7.591 -0.061 16.732 1.00 73.50 467 ASP A CA 1
ATOM 3612 C C . ASP A 1 467 ? 7.891 -0.756 18.061 1.00 73.50 467 ASP A C 1
ATOM 3614 O O . ASP A 1 467 ? 7.482 -0.284 19.117 1.00 73.50 467 ASP A O 1
ATOM 3618 N N . ALA A 1 468 ? 8.597 -1.884 18.017 1.00 64.31 468 ALA A N 1
ATOM 3619 C CA . ALA A 1 468 ? 8.908 -2.668 19.207 1.00 64.31 468 ALA A CA 1
ATOM 3620 C C . ALA A 1 468 ? 9.757 -1.897 20.235 1.00 64.31 468 ALA A C 1
ATOM 3622 O O . ALA A 1 468 ? 9.708 -2.218 21.421 1.00 64.31 468 ALA A O 1
ATOM 3623 N N . PHE A 1 469 ? 10.530 -0.890 19.808 1.00 64.88 469 PHE A N 1
ATOM 3624 C CA . PHE A 1 469 ? 11.420 -0.147 20.700 1.00 64.88 469 PHE A CA 1
ATOM 3625 C C . PHE A 1 469 ? 10.714 1.023 21.387 1.00 64.88 469 PHE A C 1
ATOM 3627 O O . PHE A 1 469 ? 10.786 1.164 22.611 1.00 64.88 469 PHE A O 1
ATOM 3634 N N . SER A 1 470 ? 10.017 1.866 20.618 1.00 66.62 470 SER A N 1
ATOM 3635 C CA . SER A 1 470 ? 9.240 2.971 21.197 1.00 66.62 470 SER A CA 1
ATOM 3636 C C . SER A 1 470 ? 7.860 2.544 21.694 1.00 66.62 470 SER A C 1
ATOM 3638 O O . SER A 1 470 ? 7.218 3.294 22.429 1.00 66.62 470 SER A O 1
ATOM 3640 N N . GLY A 1 471 ? 7.391 1.367 21.274 1.00 63.34 471 GLY A N 1
ATOM 3641 C CA . GLY A 1 471 ? 6.034 0.879 21.486 1.00 63.34 471 GLY A CA 1
ATOM 3642 C C . GLY A 1 471 ? 4.966 1.684 20.738 1.00 63.34 471 GLY A C 1
ATOM 3643 O O . GLY A 1 471 ? 3.771 1.488 20.957 1.00 63.34 471 GLY A O 1
ATOM 3644 N N . ARG A 1 472 ? 5.365 2.613 19.859 1.00 69.62 472 ARG A N 1
ATOM 3645 C CA . ARG A 1 472 ? 4.427 3.436 19.096 1.00 69.62 472 ARG A CA 1
ATOM 3646 C C . ARG A 1 472 ? 3.831 2.616 17.965 1.00 69.62 472 ARG A C 1
ATOM 3648 O O . ARG A 1 472 ? 4.551 2.123 17.099 1.00 69.62 472 ARG A O 1
ATOM 3655 N N . LYS A 1 473 ? 2.503 2.537 17.914 1.00 69.56 473 LYS A N 1
ATOM 3656 C CA . LYS A 1 473 ? 1.810 2.110 16.700 1.00 69.56 473 LYS A CA 1
ATOM 3657 C C . LYS A 1 473 ? 1.909 3.247 15.684 1.00 69.56 473 LYS A C 1
ATOM 3659 O O . LYS A 1 473 ? 1.327 4.317 15.883 1.00 69.56 473 LYS A O 1
ATOM 3664 N N . HIS A 1 474 ? 2.657 3.036 14.603 1.00 73.56 474 HIS A N 1
ATOM 3665 C CA . HIS A 1 474 ? 2.509 3.884 13.424 1.00 73.56 474 HIS A CA 1
ATOM 3666 C C . HIS A 1 474 ? 1.044 3.810 13.000 1.00 73.56 474 HIS A C 1
ATOM 3668 O O . HIS A 1 474 ? 0.474 2.724 12.975 1.00 73.56 474 HIS A O 1
ATOM 3674 N N . LEU A 1 475 ? 0.399 4.950 12.766 1.00 71.88 475 LEU A N 1
ATOM 3675 C CA . LEU A 1 475 ? -0.990 4.920 12.330 1.00 71.88 475 LEU A CA 1
ATOM 3676 C C . LEU A 1 475 ? -1.084 4.312 10.940 1.00 71.88 475 LEU A C 1
ATOM 3678 O O . LEU A 1 475 ? -0.164 4.447 10.133 1.00 71.88 475 LEU A O 1
ATOM 3682 N N . ASP A 1 476 ? -2.210 3.658 10.683 1.00 85.81 476 ASP A N 1
ATOM 3683 C CA . ASP A 1 476 ? -2.491 3.149 9.353 1.00 85.81 476 ASP A CA 1
ATOM 3684 C C . ASP A 1 476 ? -2.822 4.347 8.470 1.00 85.81 476 ASP A C 1
ATOM 3686 O O . ASP A 1 476 ? -3.733 5.096 8.813 1.00 85.81 476 ASP A O 1
ATOM 3690 N N . ILE A 1 477 ? -2.092 4.551 7.380 1.00 91.19 477 ILE A N 1
ATOM 3691 C CA . ILE A 1 477 ? -2.224 5.747 6.541 1.00 91.19 477 ILE A CA 1
ATOM 3692 C C . ILE A 1 477 ? -2.493 5.364 5.094 1.00 91.19 477 ILE A C 1
ATOM 3694 O O . ILE A 1 477 ? -1.989 4.354 4.603 1.00 91.19 477 ILE A O 1
ATOM 3698 N N . TRP A 1 478 ? -3.233 6.211 4.389 1.00 94.19 478 TRP A N 1
ATOM 3699 C CA . TRP A 1 478 ? -3.266 6.168 2.935 1.00 94.19 478 TRP A CA 1
ATOM 3700 C C . TRP A 1 478 ? -2.049 6.894 2.377 1.00 94.19 478 TRP A C 1
ATOM 3702 O O . TRP A 1 478 ? -1.836 8.073 2.644 1.00 94.19 478 TRP A O 1
ATOM 3712 N N . GLU A 1 479 ? -1.255 6.194 1.578 1.00 94.38 479 GLU A N 1
ATOM 3713 C CA . GLU A 1 479 ? -0.226 6.793 0.743 1.00 94.38 479 GLU A CA 1
ATOM 3714 C C . GLU A 1 479 ? -0.755 6.905 -0.688 1.00 94.38 479 GLU A C 1
ATOM 3716 O O . GLU A 1 479 ? -1.033 5.894 -1.332 1.00 94.38 479 GLU A O 1
ATOM 3721 N N . VAL A 1 480 ? -0.902 8.132 -1.191 1.00 95.38 480 VAL A N 1
ATOM 3722 C CA . VAL A 1 480 ? -1.419 8.385 -2.543 1.00 95.38 480 VAL A CA 1
ATOM 3723 C C . VAL A 1 480 ? -0.277 8.789 -3.469 1.00 95.38 480 VAL A C 1
ATOM 3725 O O . VAL A 1 480 ? 0.361 9.829 -3.284 1.00 95.38 480 VAL A O 1
ATOM 3728 N N . ARG A 1 481 ? -0.018 7.965 -4.487 1.00 95.25 481 ARG A N 1
ATOM 3729 C CA . ARG A 1 481 ? 0.914 8.274 -5.577 1.00 95.25 481 ARG A CA 1
ATOM 3730 C C . ARG A 1 481 ? 0.134 8.842 -6.757 1.00 95.25 481 ARG A C 1
ATOM 3732 O O . ARG A 1 481 ? -0.719 8.163 -7.325 1.00 95.25 481 ARG A O 1
ATOM 3739 N N . ASN A 1 482 ? 0.424 10.091 -7.110 1.00 94.56 482 ASN A N 1
ATOM 3740 C CA . ASN A 1 482 ? -0.159 10.753 -8.275 1.00 94.56 482 ASN A CA 1
ATOM 3741 C C . ASN A 1 482 ? 0.723 10.519 -9.513 1.00 94.56 482 ASN A C 1
ATOM 3743 O O . ASN A 1 482 ? 1.952 10.481 -9.379 1.00 94.56 482 ASN A O 1
ATOM 3747 N N . PRO A 1 483 ? 0.138 10.402 -10.718 1.00 94.44 483 PRO A N 1
ATOM 3748 C CA . PRO A 1 483 ? 0.921 10.436 -11.944 1.00 94.44 483 PRO A CA 1
ATOM 3749 C C . PRO A 1 483 ? 1.620 11.795 -12.072 1.00 94.44 483 PRO A C 1
ATOM 3751 O O . PRO A 1 483 ? 1.068 12.835 -11.717 1.00 94.44 483 PRO A O 1
ATOM 3754 N N . LEU A 1 484 ? 2.832 11.802 -12.621 1.00 89.88 484 LEU A N 1
ATOM 3755 C CA . LEU A 1 484 ? 3.557 13.018 -12.971 1.00 89.88 484 LEU A CA 1
ATOM 3756 C C . LEU A 1 484 ? 2.976 13.583 -14.282 1.00 89.88 484 LEU A C 1
ATOM 3758 O O . LEU A 1 484 ? 3.592 13.502 -15.344 1.00 89.88 484 LEU A O 1
ATOM 3762 N N . SER A 1 485 ? 1.758 14.124 -14.226 1.00 77.75 485 SER A N 1
ATOM 3763 C CA . SER A 1 485 ? 1.204 14.933 -15.316 1.00 77.75 485 SER A CA 1
ATOM 3764 C C . SER A 1 485 ? 1.947 16.272 -15.396 1.00 77.75 485 SER A C 1
ATOM 3766 O O . SER A 1 485 ? 2.236 16.894 -14.375 1.00 77.75 485 SER A O 1
ATOM 3768 N N . LYS A 1 486 ? 2.274 16.726 -16.613 1.00 61.94 486 LYS A N 1
ATOM 3769 C CA . LYS A 1 486 ? 2.841 18.067 -16.856 1.00 61.94 486 LYS A CA 1
ATOM 3770 C C . LYS A 1 486 ? 1.769 19.121 -17.160 1.00 61.94 486 LYS A C 1
ATOM 3772 O O . LYS A 1 486 ? 2.113 20.297 -17.248 1.00 61.94 486 LYS A O 1
ATOM 3777 N N . SER A 1 487 ? 0.503 18.737 -17.343 1.00 58.53 487 SER A N 1
ATOM 3778 C CA . SER A 1 487 ? -0.548 19.642 -17.817 1.00 58.53 487 SER A CA 1
ATOM 3779 C C . SER A 1 487 ? -1.687 19.790 -16.813 1.00 58.53 487 SER A C 1
ATOM 3781 O O . SER A 1 487 ? -2.319 18.814 -16.441 1.00 58.53 487 SER A O 1
ATOM 3783 N N . ALA A 1 488 ? -1.917 21.055 -16.443 1.00 54.94 488 ALA A N 1
ATOM 3784 C CA . ALA A 1 488 ? -3.098 21.643 -15.811 1.00 54.94 488 ALA A CA 1
ATOM 3785 C C . ALA A 1 488 ? -3.638 20.980 -14.526 1.00 54.94 488 ALA A C 1
ATOM 3787 O O . ALA A 1 488 ? -4.269 19.933 -14.555 1.00 54.94 488 ALA A O 1
ATOM 3788 N N . LYS A 1 489 ? -3.548 21.727 -13.413 1.00 63.75 489 LYS A N 1
ATOM 3789 C CA . LYS A 1 489 ? -4.229 21.469 -12.125 1.00 63.75 489 LYS A CA 1
ATOM 3790 C C . LYS A 1 489 ? -5.708 21.058 -12.240 1.00 63.75 489 LYS A C 1
ATOM 3792 O O . LYS A 1 489 ? -6.222 20.446 -11.320 1.00 63.75 489 LYS A O 1
ATOM 3797 N N . ALA A 1 490 ? -6.387 21.412 -13.333 1.00 57.31 490 ALA A N 1
ATOM 3798 C CA . ALA A 1 490 ? -7.795 21.092 -13.551 1.00 57.31 490 ALA A CA 1
ATOM 3799 C C . ALA A 1 490 ? -8.057 19.600 -13.841 1.00 57.31 490 ALA A C 1
ATOM 3801 O O . ALA A 1 490 ? -9.156 19.138 -13.572 1.00 57.31 490 ALA A O 1
ATOM 3802 N N . GLU A 1 491 ? -7.077 18.843 -14.350 1.00 64.69 491 GLU A N 1
ATOM 3803 C CA . GLU A 1 491 ? -7.238 17.393 -14.569 1.00 64.69 491 GLU A CA 1
ATOM 3804 C C . GLU A 1 491 ? -6.974 16.567 -13.305 1.00 64.69 491 GLU A C 1
ATOM 3806 O O . GLU A 1 491 ? -7.329 15.392 -13.265 1.00 64.69 491 GLU A O 1
ATOM 3811 N N . GLU A 1 492 ? -6.344 17.142 -12.272 1.00 68.38 492 GLU A N 1
ATOM 3812 C CA . GLU A 1 492 ? -5.948 16.361 -11.100 1.00 68.38 492 GLU A CA 1
ATOM 3813 C C . GLU A 1 492 ? -7.171 15.825 -10.350 1.00 68.38 492 GLU A C 1
ATOM 3815 O O . GLU A 1 492 ? -7.175 14.646 -10.008 1.00 68.38 492 GLU A O 1
ATOM 3820 N N . ASP A 1 493 ? -8.225 16.620 -10.153 1.00 71.44 493 ASP A N 1
ATOM 3821 C CA . ASP A 1 493 ? -9.377 16.240 -9.322 1.00 71.44 493 ASP A CA 1
ATOM 3822 C C . ASP A 1 493 ? -10.166 15.037 -9.866 1.00 71.44 493 ASP A C 1
ATOM 3824 O O . ASP A 1 493 ? -10.674 14.238 -9.079 1.00 71.44 493 ASP A O 1
ATOM 3828 N N . GLU A 1 494 ? -10.156 14.809 -11.180 1.00 86.31 494 GLU A N 1
ATOM 3829 C CA . GLU A 1 494 ? -10.941 13.749 -11.826 1.00 86.31 494 GLU A CA 1
ATOM 3830 C C . GLU A 1 494 ? -10.168 12.447 -12.082 1.00 86.31 494 GLU A C 1
ATOM 3832 O O . GLU A 1 494 ? -10.733 11.487 -12.611 1.00 86.31 494 GLU A O 1
ATOM 3837 N N . LEU A 1 495 ? -8.889 12.358 -11.694 1.00 93.69 495 LEU A N 1
ATOM 3838 C CA . LEU A 1 495 ? -8.107 11.152 -11.969 1.00 93.69 495 LEU A CA 1
ATOM 3839 C C . LEU A 1 495 ? -8.694 9.915 -11.267 1.00 93.69 495 LEU A C 1
ATOM 3841 O O . LEU A 1 495 ? -8.918 9.958 -10.048 1.00 93.69 495 LEU A O 1
ATOM 3845 N N . PRO A 1 496 ? -8.848 8.784 -11.987 1.00 95.94 496 PRO A N 1
ATOM 3846 C CA . PRO A 1 496 ? -9.286 7.535 -11.384 1.00 95.94 496 PRO A CA 1
ATOM 3847 C C . PRO A 1 496 ? -8.302 7.080 -10.309 1.00 95.94 496 PRO A C 1
ATOM 3849 O O . PRO A 1 496 ? -7.099 7.352 -10.385 1.00 95.94 496 PRO A O 1
ATOM 3852 N N . VAL A 1 497 ? -8.809 6.348 -9.319 1.00 96.75 497 VAL A N 1
ATOM 3853 C CA . VAL A 1 497 ? -8.024 5.889 -8.172 1.00 96.75 497 VAL A CA 1
ATOM 3854 C C . VAL A 1 497 ? -8.038 4.369 -8.102 1.00 96.75 497 VAL A C 1
ATOM 3856 O O . VAL A 1 497 ? -9.086 3.730 -8.158 1.00 96.75 497 VAL A O 1
ATOM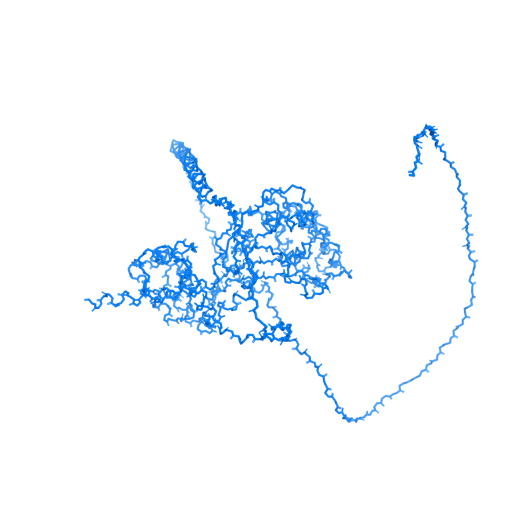 3859 N N . VAL A 1 498 ? -6.854 3.790 -7.954 1.00 97.56 498 VAL A N 1
ATOM 3860 C CA . VAL A 1 498 ? -6.640 2.373 -7.676 1.00 97.56 498 VAL A CA 1
ATOM 3861 C C . VAL A 1 498 ? -6.375 2.227 -6.183 1.00 97.56 498 VAL A C 1
ATOM 3863 O O . VAL A 1 498 ? -5.393 2.774 -5.682 1.00 97.56 498 VAL A O 1
ATOM 3866 N N . TYR A 1 499 ? -7.238 1.493 -5.479 1.00 97.88 499 TYR A N 1
ATOM 3867 C CA . TYR A 1 499 ? -7.156 1.323 -4.028 1.00 97.88 499 TYR A CA 1
ATOM 3868 C C . TYR A 1 499 ? -6.563 -0.035 -3.657 1.00 97.88 499 TYR A C 1
ATOM 3870 O O . TYR A 1 499 ? -7.118 -1.094 -3.959 1.00 97.88 499 TYR A O 1
ATOM 3878 N N . LEU A 1 500 ? -5.435 0.007 -2.962 1.00 98.00 500 LEU A N 1
ATOM 3879 C CA . LEU A 1 500 ? -4.697 -1.155 -2.493 1.00 98.00 500 LEU A CA 1
ATOM 3880 C C . LEU A 1 500 ? -4.545 -1.094 -0.978 1.00 98.00 500 LEU A C 1
ATOM 3882 O O . LEU A 1 500 ? -4.440 -0.022 -0.392 1.00 98.00 500 LEU A O 1
ATOM 3886 N N . ARG A 1 501 ? -4.456 -2.254 -0.343 1.00 96.38 501 ARG A N 1
ATOM 3887 C CA . ARG A 1 501 ? -3.951 -2.411 1.017 1.00 96.38 501 ARG A CA 1
ATOM 3888 C C . ARG A 1 501 ? -2.613 -3.117 0.943 1.00 96.38 501 ARG A C 1
ATOM 3890 O O . ARG A 1 501 ? -2.500 -4.136 0.270 1.00 96.38 501 ARG A O 1
ATOM 3897 N N . LEU A 1 502 ? -1.632 -2.617 1.682 1.00 95.44 502 LEU A N 1
ATOM 3898 C CA . LEU A 1 502 ? -0.400 -3.333 1.961 1.00 95.44 502 LEU A CA 1
ATOM 3899 C C . LEU A 1 502 ? -0.403 -3.781 3.421 1.00 95.44 502 LEU A C 1
ATOM 3901 O O . LEU A 1 502 ? -0.359 -2.961 4.343 1.00 95.44 502 LEU A O 1
ATOM 3905 N N . ASN A 1 503 ? -0.486 -5.091 3.630 1.00 91.38 503 ASN A N 1
ATOM 3906 C CA . ASN A 1 503 ? -0.479 -5.656 4.972 1.00 91.38 503 ASN A CA 1
ATOM 3907 C C . ASN A 1 503 ? 0.954 -5.797 5.530 1.00 91.38 503 ASN A C 1
ATOM 3909 O O . ASN A 1 503 ? 1.949 -5.553 4.848 1.00 91.38 503 ASN A O 1
ATOM 3913 N N . ARG A 1 504 ? 1.062 -6.231 6.791 1.00 85.19 504 ARG A N 1
ATOM 3914 C CA . ARG A 1 504 ? 2.343 -6.385 7.510 1.00 85.19 504 ARG A CA 1
ATOM 3915 C C . ARG A 1 504 ? 3.285 -7.456 6.937 1.00 85.19 504 ARG A C 1
ATOM 3917 O O . ARG A 1 504 ? 4.429 -7.542 7.370 1.00 85.19 504 ARG A O 1
ATOM 3924 N N . PHE A 1 505 ? 2.822 -8.273 5.994 1.00 85.56 505 PHE A N 1
ATOM 3925 C CA . PHE A 1 505 ? 3.598 -9.336 5.353 1.00 85.56 505 PHE A CA 1
ATOM 3926 C C . PHE A 1 505 ? 4.095 -8.942 3.957 1.00 85.56 505 PHE A C 1
ATOM 3928 O O . PHE A 1 505 ? 4.404 -9.820 3.154 1.00 85.56 505 PHE A O 1
ATOM 3935 N N . ASP A 1 506 ? 4.162 -7.639 3.660 1.00 90.88 506 ASP A N 1
ATOM 3936 C CA . ASP A 1 506 ? 4.507 -7.109 2.336 1.00 90.88 506 ASP A CA 1
ATOM 3937 C C . ASP A 1 506 ? 3.589 -7.669 1.223 1.00 90.88 506 ASP A C 1
ATOM 3939 O O . ASP A 1 506 ? 4.015 -7.888 0.087 1.00 90.88 506 ASP A O 1
ATOM 3943 N N . HIS A 1 507 ? 2.313 -7.911 1.551 1.00 95.19 507 HIS A N 1
ATOM 3944 C CA . HIS A 1 507 ? 1.324 -8.469 0.633 1.00 95.19 507 HIS A CA 1
ATOM 3945 C C . HIS A 1 507 ? 0.252 -7.435 0.261 1.00 95.19 507 HIS A C 1
ATOM 3947 O O . HIS A 1 507 ? -0.409 -6.859 1.132 1.00 95.19 507 HIS A O 1
ATOM 3953 N N . PHE A 1 508 ? 0.115 -7.193 -1.045 1.00 97.31 508 PHE A N 1
ATOM 3954 C CA . PHE A 1 508 ? -0.851 -6.263 -1.622 1.00 97.31 508 PHE A CA 1
ATOM 3955 C C . PHE A 1 508 ? -2.195 -6.941 -1.870 1.00 97.31 508 PHE A C 1
ATOM 3957 O O . PHE A 1 508 ? -2.235 -8.022 -2.450 1.00 97.31 508 PHE A O 1
ATOM 3964 N N . GLN A 1 509 ? -3.278 -6.266 -1.497 1.00 97.19 509 GLN A N 1
ATOM 3965 C CA . GLN A 1 509 ? -4.654 -6.737 -1.651 1.00 97.19 509 GLN A CA 1
ATOM 3966 C C . GLN A 1 509 ? -5.525 -5.610 -2.233 1.00 97.19 509 GLN A C 1
ATOM 3968 O O . GLN A 1 509 ? -5.399 -4.469 -1.776 1.00 97.19 509 GLN A O 1
ATOM 3973 N N . PRO A 1 510 ? -6.404 -5.874 -3.218 1.00 97.12 510 PRO A N 1
ATOM 3974 C CA . PRO A 1 510 ? -7.421 -4.913 -3.633 1.00 97.12 510 PRO A CA 1
ATOM 3975 C C . PRO A 1 510 ? -8.350 -4.558 -2.473 1.00 97.12 510 PRO A C 1
ATOM 3977 O O . PRO A 1 510 ? -8.790 -5.444 -1.737 1.00 97.12 510 PRO A O 1
ATOM 3980 N N . VAL A 1 511 ? -8.675 -3.274 -2.333 1.00 96.62 511 VAL A N 1
ATOM 3981 C CA . VAL A 1 511 ? -9.692 -2.808 -1.381 1.00 96.62 511 VAL A CA 1
ATOM 3982 C C . VAL A 1 511 ? -11.033 -2.737 -2.098 1.00 96.62 511 VAL A C 1
ATOM 3984 O O . VAL A 1 511 ? -11.120 -2.167 -3.180 1.00 96.62 511 VAL A O 1
ATOM 3987 N N . THR A 1 512 ? -12.076 -3.302 -1.499 1.00 94.50 512 THR A N 1
ATOM 3988 C CA . THR A 1 512 ? -13.445 -3.316 -2.043 1.00 94.50 512 THR A CA 1
ATOM 3989 C C . THR A 1 512 ? -14.425 -2.499 -1.222 1.00 94.50 512 THR A C 1
ATOM 3991 O O . THR A 1 512 ? -15.480 -2.125 -1.726 1.00 94.50 512 THR A O 1
ATOM 3994 N N . GLN A 1 513 ? -14.089 -2.189 0.026 1.00 93.00 513 GLN A N 1
ATOM 3995 C CA . GLN A 1 513 ? -14.928 -1.380 0.896 1.00 93.00 513 GLN A CA 1
ATOM 3996 C C . GLN A 1 513 ? -14.070 -0.683 1.945 1.00 93.00 513 GLN A C 1
ATOM 3998 O O . GLN A 1 513 ? -13.104 -1.260 2.456 1.00 93.00 513 GLN A O 1
ATOM 4003 N N . VAL A 1 514 ? -14.466 0.535 2.299 1.00 91.44 514 VAL A N 1
ATOM 4004 C CA . VAL A 1 514 ? -13.871 1.309 3.389 1.00 91.44 514 VAL A CA 1
ATOM 4005 C C . VAL A 1 514 ? -14.911 1.638 4.458 1.00 91.44 514 VAL A C 1
ATOM 4007 O O . VAL A 1 514 ? -16.105 1.711 4.163 1.00 91.44 514 VAL A O 1
ATOM 4010 N N . SER A 1 515 ? -14.462 1.817 5.697 1.00 86.19 515 SER A N 1
ATOM 4011 C CA . SER A 1 515 ? -15.270 2.374 6.781 1.00 86.19 515 SER A CA 1
ATOM 4012 C C . SER A 1 515 ? -15.496 3.873 6.576 1.00 86.19 515 SER A C 1
ATOM 4014 O O . SER A 1 515 ? -14.865 4.511 5.729 1.00 86.19 515 SER A O 1
ATOM 4016 N N . SER A 1 516 ? -16.320 4.478 7.430 1.00 82.94 516 SER A N 1
ATOM 4017 C CA . SER A 1 516 ? -16.268 5.927 7.642 1.00 82.94 516 SER A CA 1
ATOM 4018 C C . SER A 1 516 ? -14.879 6.345 8.160 1.00 82.94 516 SER A C 1
ATOM 4020 O O . SER A 1 516 ? -14.234 5.564 8.877 1.00 82.94 516 SER A O 1
ATOM 4022 N N . PRO A 1 517 ? -14.396 7.556 7.827 1.00 80.38 517 PRO A N 1
ATOM 4023 C CA . PRO A 1 517 ? -13.178 8.092 8.425 1.00 80.38 517 PRO A CA 1
ATOM 4024 C C . PRO A 1 517 ? -13.359 8.276 9.939 1.00 80.38 517 PRO A C 1
ATOM 4026 O O . PRO A 1 517 ? -14.475 8.247 10.458 1.00 80.38 517 PRO A O 1
ATOM 4029 N N . PHE A 1 518 ? -12.252 8.455 10.663 1.00 76.00 518 PHE A N 1
ATOM 4030 C CA . PHE A 1 518 ? -12.252 8.686 12.117 1.00 76.00 518 PHE A CA 1
ATOM 4031 C C . PHE A 1 518 ? -12.824 7.543 12.970 1.00 76.00 518 PHE A C 1
ATOM 4033 O O . PHE A 1 518 ? -13.106 7.742 14.152 1.00 76.00 518 PHE A O 1
ATOM 4040 N N . HIS A 1 519 ? -12.957 6.330 12.423 1.00 72.75 519 HIS A N 1
ATOM 4041 C CA . HIS A 1 519 ? -13.554 5.191 13.128 1.00 72.75 519 HIS A CA 1
ATOM 4042 C C . HIS A 1 519 ? -12.945 4.939 14.521 1.00 72.75 519 HIS A C 1
ATOM 4044 O O . HIS A 1 519 ? -13.663 4.606 15.458 1.00 72.75 519 HIS A O 1
ATOM 4050 N N . ARG A 1 520 ? -11.640 5.176 14.706 1.00 71.12 520 ARG A N 1
ATOM 4051 C CA . ARG A 1 520 ? -10.977 5.014 16.012 1.00 71.12 520 ARG A CA 1
ATOM 4052 C C . ARG A 1 520 ? -11.412 6.048 17.050 1.00 71.12 520 ARG A C 1
ATOM 4054 O O . ARG A 1 520 ? -11.579 5.695 18.212 1.00 71.12 520 ARG A O 1
ATOM 4061 N N . LEU A 1 521 ? -11.608 7.305 16.644 1.00 69.75 521 LEU A N 1
ATOM 4062 C CA . LEU A 1 521 ? -12.176 8.328 17.530 1.00 69.75 521 LEU A CA 1
ATOM 4063 C C . LEU A 1 521 ? -13.603 7.966 17.914 1.00 69.75 521 LEU A C 1
ATOM 4065 O O . LEU A 1 521 ? -13.953 8.075 19.083 1.00 69.75 521 LEU A O 1
ATOM 4069 N N . ILE A 1 522 ? -14.385 7.482 16.945 1.00 71.12 522 ILE A N 1
ATOM 4070 C CA . ILE A 1 522 ? -15.741 6.995 17.190 1.00 71.12 522 ILE A CA 1
ATOM 4071 C C . ILE A 1 522 ? -15.684 5.876 18.241 1.00 71.12 522 ILE A C 1
ATOM 4073 O O . ILE A 1 522 ? -16.305 6.003 19.289 1.00 71.12 522 ILE A O 1
ATOM 4077 N N . LEU A 1 523 ? -14.864 4.838 18.053 1.00 69.94 523 LEU A N 1
ATOM 4078 C CA . LEU A 1 523 ? -14.729 3.754 19.036 1.00 69.94 523 LEU A CA 1
ATOM 4079 C C . LEU A 1 523 ? -14.347 4.245 20.441 1.00 69.94 523 LEU A C 1
ATOM 4081 O O . LEU A 1 523 ? -14.927 3.773 21.417 1.00 69.94 523 LEU A O 1
ATOM 4085 N N . ASN A 1 524 ? -13.424 5.203 20.558 1.00 74.44 524 ASN A N 1
ATOM 4086 C CA . ASN A 1 524 ? -13.076 5.805 21.848 1.00 74.44 524 ASN A CA 1
ATOM 4087 C C . ASN A 1 524 ? -14.266 6.524 22.491 1.00 74.44 524 ASN A C 1
ATOM 4089 O O . ASN A 1 524 ? -14.566 6.278 23.653 1.00 74.44 524 ASN A O 1
ATOM 4093 N N . SER A 1 525 ? -14.978 7.369 21.741 1.00 68.00 525 SER A N 1
ATOM 4094 C CA . SER A 1 525 ? -16.157 8.069 22.265 1.00 68.00 525 SER A CA 1
ATOM 4095 C C . SER A 1 525 ? -17.259 7.101 22.707 1.00 68.00 525 SER A C 1
ATOM 4097 O O . SER A 1 525 ? -17.936 7.349 23.703 1.00 68.00 525 SER A O 1
ATOM 4099 N N . HIS A 1 526 ? -17.423 5.977 22.004 1.00 69.31 526 HIS A N 1
ATOM 4100 C CA . HIS A 1 526 ? -18.362 4.924 22.391 1.00 69.31 526 HIS A CA 1
ATOM 4101 C C . HIS A 1 526 ? -17.933 4.198 23.670 1.00 69.31 526 HIS A C 1
ATOM 4103 O O . HIS A 1 526 ? -18.777 3.927 24.524 1.00 69.31 526 HIS A O 1
ATOM 4109 N N . PHE A 1 527 ? -16.641 3.901 23.814 1.00 77.19 527 PHE A N 1
ATOM 4110 C CA . PHE A 1 527 ? -16.094 3.319 25.037 1.00 77.19 527 PHE A CA 1
ATOM 4111 C C . PHE A 1 527 ? -16.324 4.238 26.245 1.00 77.19 527 PHE A C 1
ATOM 4113 O O . PHE A 1 527 ? -16.822 3.778 27.270 1.00 77.19 527 PHE A O 1
ATOM 4120 N N . ASP A 1 528 ? -16.063 5.540 26.097 1.00 72.75 528 ASP A N 1
ATOM 4121 C CA . ASP A 1 528 ? -16.281 6.526 27.162 1.00 72.75 528 ASP A CA 1
ATOM 4122 C C . ASP A 1 528 ? -17.756 6.600 27.592 1.00 72.75 528 ASP A C 1
ATOM 4124 O O . ASP A 1 528 ? -18.051 6.712 28.783 1.00 72.75 528 ASP A O 1
ATOM 4128 N N . ALA A 1 529 ? -18.692 6.533 26.637 1.00 69.81 529 ALA A N 1
ATOM 4129 C CA . ALA A 1 529 ? -20.126 6.517 26.927 1.00 69.81 529 ALA A CA 1
ATOM 4130 C C . ALA A 1 529 ? -20.547 5.234 27.662 1.00 69.81 529 ALA A C 1
ATOM 4132 O O . ALA A 1 529 ? -21.223 5.306 28.686 1.00 69.81 529 ALA A O 1
ATOM 4133 N N . PHE A 1 530 ? -20.096 4.071 27.179 1.00 73.12 530 PHE A N 1
ATOM 4134 C CA . PHE A 1 530 ? -20.367 2.776 27.807 1.00 73.12 530 PHE A CA 1
ATOM 4135 C C . PHE A 1 530 ? -19.862 2.727 29.256 1.00 73.12 530 PHE A C 1
ATOM 4137 O O . PHE A 1 530 ? -20.584 2.296 30.153 1.00 73.12 530 PHE A O 1
ATOM 4144 N N . TYR A 1 531 ? -18.639 3.206 29.494 1.00 72.88 531 TYR A N 1
ATOM 4145 C CA . TYR A 1 531 ? -18.021 3.184 30.817 1.00 72.88 531 TYR A CA 1
ATOM 4146 C C . TYR A 1 531 ? -18.746 4.096 31.821 1.00 72.88 531 TYR A C 1
ATOM 4148 O O . TYR A 1 531 ? -18.965 3.705 32.967 1.00 72.88 531 TYR A O 1
ATOM 4156 N N . LYS A 1 532 ? -19.179 5.289 31.389 1.00 74.75 532 LYS A N 1
ATOM 4157 C CA . LYS A 1 532 ? -19.935 6.226 32.241 1.00 74.75 532 LYS A CA 1
ATOM 4158 C C . LYS A 1 532 ? -21.304 5.679 32.647 1.00 74.75 532 LYS A C 1
ATOM 4160 O O . LYS A 1 532 ? -21.644 5.739 33.824 1.00 74.75 532 LYS A O 1
ATOM 4165 N N . GLU A 1 533 ? -22.052 5.105 31.706 1.00 73.94 533 GLU A N 1
ATOM 4166 C CA . GLU A 1 533 ? -23.362 4.505 31.997 1.00 73.94 533 GLU A CA 1
ATOM 4167 C C . GLU A 1 533 ? -23.252 3.308 32.958 1.00 73.94 533 GLU A C 1
ATOM 4169 O O . GLU A 1 533 ? -24.069 3.162 33.868 1.00 73.94 533 GLU A O 1
ATOM 4174 N N . GLY A 1 534 ? -22.225 2.465 32.790 1.00 68.81 534 GLY A N 1
ATOM 4175 C CA . GLY A 1 534 ? -21.981 1.319 33.671 1.00 68.81 534 GLY A CA 1
ATOM 4176 C C . GLY A 1 534 ? -21.722 1.738 35.121 1.00 68.81 534 GLY A C 1
ATOM 4177 O O . GLY A 1 534 ? -22.320 1.176 36.043 1.00 68.81 534 GLY A O 1
ATOM 4178 N N . LEU A 1 535 ? -20.904 2.776 35.321 1.00 67.81 535 LEU A N 1
ATOM 4179 C CA . LEU A 1 535 ? -20.657 3.347 36.645 1.00 67.81 535 LEU A CA 1
ATOM 4180 C C . LEU A 1 535 ? -21.951 3.860 37.284 1.00 67.81 535 LEU A C 1
ATOM 4182 O O . LEU A 1 535 ? -22.266 3.467 38.403 1.00 67.81 535 LEU A O 1
ATOM 4186 N N . GLU A 1 536 ? -22.736 4.669 36.571 1.00 70.56 536 GLU A N 1
ATOM 4187 C CA . GLU A 1 536 ? -23.987 5.235 37.099 1.00 70.56 536 GLU A CA 1
ATOM 4188 C C . GLU A 1 536 ? -25.009 4.154 37.490 1.00 70.56 536 GLU A C 1
ATOM 4190 O O . GLU A 1 536 ? -25.671 4.282 38.518 1.00 70.56 536 GLU A O 1
ATOM 4195 N N . SER A 1 537 ? -25.087 3.053 36.735 1.00 66.50 537 SER A N 1
ATOM 4196 C CA . SER A 1 537 ? -25.998 1.935 37.030 1.00 66.50 537 SER A CA 1
ATOM 4197 C C . SER A 1 537 ? -25.604 1.079 38.240 1.00 66.50 537 SER A C 1
ATOM 4199 O O . SER A 1 537 ? -26.441 0.356 38.764 1.00 66.50 537 SER A O 1
ATOM 4201 N N . THR A 1 538 ? -24.346 1.152 38.686 1.00 58.16 538 THR A N 1
ATOM 4202 C CA . THR A 1 538 ? -23.850 0.380 39.841 1.00 58.16 538 THR A CA 1
ATOM 4203 C C . THR A 1 538 ? -24.034 1.145 41.160 1.00 58.16 538 THR A C 1
ATOM 4205 O O . THR A 1 538 ? -23.985 0.553 42.237 1.00 58.16 538 THR A O 1
ATOM 4208 N N . PHE A 1 539 ? -24.248 2.466 41.088 1.00 49.22 539 PHE A N 1
ATOM 4209 C CA . PHE A 1 539 ? -24.476 3.343 42.246 1.00 49.22 539 PHE A CA 1
ATOM 4210 C C . PHE A 1 539 ? -25.961 3.626 42.540 1.00 49.22 539 PHE A C 1
ATOM 4212 O O . PHE A 1 539 ? -26.254 4.279 43.546 1.00 49.22 539 PHE A O 1
ATOM 4219 N N . LEU A 1 540 ? -26.876 3.151 41.691 1.00 43.06 540 LEU A N 1
ATOM 4220 C CA . LEU A 1 540 ? -28.332 3.181 41.883 1.00 43.06 540 LEU A CA 1
ATOM 4221 C C . LEU A 1 540 ? -28.829 1.801 42.314 1.00 43.06 540 LEU A C 1
ATOM 4223 O O . LEU A 1 540 ? -29.732 1.763 43.182 1.00 43.06 540 LEU A O 1
#

Foldseek 3Di:
DDDDDDDDDDYDDDDDDDDDDDDDDDDDDDDDDDDDDDDDDDDDDDDDDDDDDDDDDDDPPPPPPDDDVVVVVVLVPVPPDDDDDDDDDDDDPDCPVVVVVVVVVVVVVVVVVVVVVVVVVVVVVVVVVVVVVVVVVVPDDDDDDDDDDDDDDDDDDDDDDDDDDDPPPDDDDPPPVVNVVVVLVQVLLCVLPPDDRDDDDDDPPVSLVVSQPPFQAGVQNLLVLLCQQQVNHSVCSLVLLVVLCVLPVQDFSVLLSVLSNVVSNPSVLSSVLSNLCNPDDHVVVLLCVQQVVFQLWDDADDPVLLVLLCVLLVNPAADPAPAFDTGNTFAAFRAWDDDDPQLLQVLLLSCCSSRVGSVSSLSNLLSLLVLLLQACDVVHPCVVLDDLVRLLVLVVVLLVVFPDPCCVVQQPSVPRSVPDDSNSSSSSVSVCSNDPVSSRHDDPSSQQSSLQSSQAKEWEFEQWDQSSPSRDTDHTHIDIHHHPDPDDPVVRSVGHYFYWYQDPVRGIIGGRYHDNRPVRVVSRVVSVVVVVVVVVVVVD

Solvent-accessible surface area (backbone atoms only — not comparable to full-atom values): 33161 Å² total; per-residue (Å²): 143,83,92,82,88,83,90,85,88,88,84,88,87,85,88,84,90,81,89,85,82,89,81,89,85,88,87,78,89,87,89,91,82,88,87,87,85,88,86,86,86,78,90,82,85,89,84,86,84,83,90,84,88,82,90,85,88,81,85,80,76,78,76,72,80,72,81,56,73,60,71,60,49,67,62,65,66,73,77,72,86,80,82,88,80,83,80,85,85,82,91,78,96,82,52,72,69,61,53,52,50,52,52,51,52,50,52,52,51,51,51,51,51,52,51,51,51,49,55,50,49,55,52,49,51,53,47,53,54,51,52,52,52,52,56,58,68,74,64,68,75,83,78,84,85,85,76,87,84,83,88,89,86,89,84,89,82,88,84,89,82,87,84,81,92,73,85,77,87,65,86,70,74,78,71,48,69,65,56,52,51,50,46,50,53,48,45,64,57,22,69,76,61,80,78,51,94,69,79,86,63,81,73,55,74,70,52,51,57,59,62,39,67,74,65,89,64,31,72,66,55,49,36,52,52,38,12,66,38,48,72,42,56,68,85,50,28,62,60,55,52,49,61,54,35,73,54,24,76,45,60,38,60,69,52,51,40,52,44,32,60,73,52,59,27,44,59,68,63,48,50,56,26,36,54,66,42,69,83,58,67,48,46,69,57,49,43,50,64,41,43,72,58,22,83,74,29,37,62,62,71,50,76,63,59,25,49,56,36,18,55,66,29,69,49,87,74,63,54,68,78,55,79,48,56,65,37,80,41,31,34,52,79,74,31,69,45,90,56,68,85,71,47,48,14,56,37,22,28,52,21,22,69,38,22,41,37,50,82,49,19,60,42,40,26,41,36,48,21,53,48,46,60,68,32,48,33,90,92,29,96,44,26,83,76,54,54,60,66,58,44,32,52,50,52,52,54,48,62,73,68,55,82,50,85,66,50,76,74,38,58,68,59,91,52,58,50,89,78,47,51,59,68,50,41,49,51,26,50,28,48,36,44,43,37,77,90,66,40,52,64,78,48,73,62,51,50,46,51,44,9,45,68,53,61,20,31,36,33,34,35,40,55,45,50,67,39,85,87,59,49,44,63,46,71,56,31,69,47,74,37,66,38,87,71,92,70,59,84,80,58,60,83,74,49,52,64,46,51,33,33,35,46,92,80,83,43,31,24,31,50,28,27,54,38,65,58,59,54,59,59,52,53,37,56,50,50,56,51,55,53,53,54,54,54,58,65,74,78,107

Sequence (540 aa):
MASVARNYLPDNGGNGAGKERANHRTTTIDPTAFESTSQERGETDTSEGDLWTSRVFANTGLRRRRPSRTDLRTYITRGRDFHHVRKKSIGGTGRSSRTAYIAFFTAVLTAVLIVLSRQTTDRIEARIRTENLRFLSNHNCPAPHTDDDDGHDPQSSEGQGFPSKERRLAGGEDASVDAEVACTVADALSRVSGGRTVALQVPGSDVREKFFKVNGCSLDDIFADISKAAGVSLGETPEYISSLLELNPAASVSEIRDLVLYFEGDAKKIAEVLKKAKTTSSLKQREIERCGHRDLGFRPLSSEEQRQMADRLGIRHISSSPFMVSSPQLGDPVGIIDVKGDGNCFYRAISYITSGSEDHWIAVRVALGNWMEQNLGEGAPFASLVSTDELRRQETEERKRDSSEYAADVPHCFKSPDLMSRRQLLKARCFRVKHPSLGAYATDLEMDAMANLLRARVATFLQGSIDAFSGRKHLDIWEVRNPLSKSAKAEEDELPVVYLRLNRFDHFQPVTQVSSPFHRLILNSHFDAFYKEGLESTFL